Protein AF-A0A9Q0LNL6-F1 (afdb_monomer)

Solvent-accessible surface area (backbone atoms only — not comparable to full-atom values): 25563 Å² total; per-residue (Å²): 132,82,79,76,84,46,70,66,60,54,44,37,47,47,72,78,36,91,57,91,52,71,31,30,37,42,24,19,50,88,92,58,56,42,79,46,68,36,46,61,68,62,47,29,76,55,11,63,47,48,27,40,57,73,76,64,51,96,47,71,57,68,70,40,96,68,19,62,44,80,40,54,91,42,56,44,71,50,52,51,37,50,50,38,28,68,52,58,77,42,69,89,78,48,91,92,46,38,66,61,43,29,53,50,21,54,76,40,44,22,58,73,58,24,53,52,37,50,52,52,54,61,72,65,59,42,70,85,49,43,65,61,54,37,52,49,25,60,78,68,68,36,64,71,60,36,52,56,46,50,54,48,46,61,76,43,39,78,58,28,62,74,74,45,64,62,65,80,73,48,56,71,70,56,52,51,55,49,44,74,72,42,59,71,73,56,34,52,54,52,48,49,55,48,42,49,58,64,57,49,57,70,75,70,55,89,83,62,96,73,73,80,81,74,80,48,74,67,56,53,48,56,52,58,72,71,53,68,68,88,78,53,55,68,68,58,53,52,50,44,44,74,62,62,62,80,44,74,68,56,51,50,53,53,51,56,50,55,59,60,74,70,53,60,76,58,91,57,30,52,29,30,42,57,42,57,100,71,29,54,49,101,83,50,32,41,51,27,76,26,92,64,56,52,38,31,32,51,27,93,92,33,41,74,58,44,82,41,84,45,67,45,99,74,73,42,73,49,42,22,39,36,30,46,70,60,17,13,27,26,46,43,90,84,53,62,46,52,72,33,18,26,41,38,41,32,35,27,48,78,59,87,43,45,19,36,38,41,25,8,49,79,47,67,27,38,44,35,41,41,76,54,20,39,34,33,32,20,78,31,60,33,34,72,46,78,57,82,78,63,60,67,43,40,30,37,40,36,32,44,95,77,46,25,37,29,23,54,32,80,42,79,69,20,66,49,68,23,65,52,61,45,37,34,46,10,34,30,36,31,18,56,62,45,82,38,30,18,22,30,34,38,38,36,39,39,33,29,72,40,64,64,51,75,65,44,44,52,50,48,48,48,51,51,20,66,74,62,56,35,80,105

Organism: Anaeramoeba ignava (NCBI:txid1746090)

Structure (mmCIF, N/CA/C/O backbone):
data_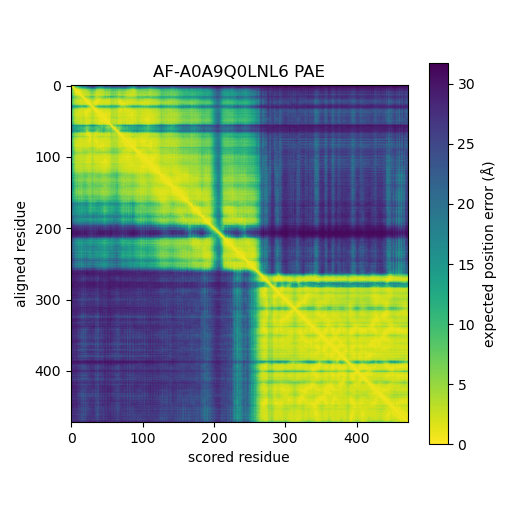AF-A0A9Q0LNL6-F1
#
_entry.id   AF-A0A9Q0LNL6-F1
#
loop_
_atom_site.group_PDB
_atom_site.id
_atom_site.type_symbol
_atom_site.label_atom_id
_atom_site.label_alt_id
_atom_site.label_comp_id
_atom_site.label_asym_id
_atom_site.label_entity_id
_atom_site.label_seq_id
_atom_site.pdbx_PDB_ins_code
_atom_site.Cartn_x
_atom_site.Cartn_y
_atom_site.Cartn_z
_atom_site.occupancy
_atom_site.B_iso_or_equiv
_atom_site.auth_seq_id
_atom_site.auth_comp_id
_atom_site.auth_asym_id
_atom_site.auth_atom_id
_atom_site.pdbx_PDB_model_num
ATOM 1 N N . MET A 1 1 ? 34.019 -26.925 -66.952 1.00 41.53 1 MET A N 1
ATOM 2 C CA . MET A 1 1 ? 33.023 -26.439 -65.977 1.00 41.53 1 MET A CA 1
ATOM 3 C C . MET A 1 1 ? 33.026 -24.933 -66.091 1.00 41.53 1 MET A C 1
ATOM 5 O O . MET A 1 1 ? 33.991 -24.321 -65.662 1.00 41.53 1 MET A O 1
ATOM 9 N N . GLU A 1 2 ? 32.036 -24.361 -66.771 1.00 48.41 2 GLU A N 1
ATOM 10 C CA . GLU A 1 2 ? 31.826 -22.912 -66.746 1.00 48.41 2 GLU A CA 1
ATOM 11 C C . GLU A 1 2 ? 31.433 -22.533 -65.315 1.00 48.41 2 GLU A C 1
ATOM 13 O O . GLU A 1 2 ? 30.453 -23.061 -64.784 1.00 48.41 2 GLU A O 1
ATOM 18 N N . GLU A 1 3 ? 32.226 -21.678 -64.661 1.00 58.59 3 GLU A N 1
ATOM 19 C CA . GLU A 1 3 ? 31.777 -20.994 -63.448 1.00 58.59 3 GLU A CA 1
ATOM 20 C C . GLU A 1 3 ? 30.485 -20.260 -63.820 1.00 58.59 3 GLU A C 1
ATOM 22 O O . GLU A 1 3 ? 30.503 -19.333 -64.630 1.00 58.59 3 GLU A O 1
ATOM 27 N N . LYS A 1 4 ? 29.345 -20.702 -63.275 1.00 62.97 4 LYS A N 1
ATOM 28 C CA . LYS A 1 4 ? 28.087 -19.966 -63.408 1.00 62.97 4 LYS A CA 1
ATOM 29 C C . LYS A 1 4 ? 28.340 -18.534 -62.941 1.00 62.97 4 LYS A C 1
ATOM 31 O O . LYS A 1 4 ? 28.685 -18.325 -61.778 1.00 62.97 4 LYS A O 1
ATOM 36 N N . PHE A 1 5 ? 28.172 -17.572 -63.845 1.00 70.38 5 PHE A N 1
ATOM 37 C CA . PHE A 1 5 ? 28.235 -16.152 -63.525 1.00 70.38 5 PHE A CA 1
ATOM 38 C C . PHE A 1 5 ? 27.251 -15.864 -62.387 1.00 70.38 5 PHE A C 1
ATOM 40 O O . PHE A 1 5 ? 26.041 -16.024 -62.547 1.00 70.38 5 PHE A O 1
ATOM 47 N N . SER A 1 6 ? 27.782 -15.499 -61.222 1.00 83.25 6 SER A N 1
ATOM 48 C CA . SER A 1 6 ? 26.983 -15.068 -60.082 1.00 83.25 6 SER A CA 1
ATOM 49 C C . SER A 1 6 ? 26.951 -13.549 -60.086 1.00 83.25 6 SER A C 1
ATOM 51 O O . SER A 1 6 ? 28.003 -12.911 -60.007 1.00 83.25 6 SER A O 1
ATOM 53 N N . PHE A 1 7 ? 25.750 -12.982 -60.192 1.00 82.12 7 PHE A N 1
ATOM 54 C CA . PHE A 1 7 ? 25.546 -11.538 -60.123 1.00 82.12 7 PHE A CA 1
ATOM 55 C C . PHE A 1 7 ? 26.123 -10.965 -58.820 1.00 82.12 7 PHE A C 1
ATOM 57 O O . PHE A 1 7 ? 26.840 -9.971 -58.864 1.00 82.12 7 PHE A O 1
ATOM 64 N N . ASP A 1 8 ? 25.940 -11.661 -57.696 1.00 82.19 8 ASP A N 1
ATOM 65 C CA . ASP A 1 8 ? 26.488 -11.256 -56.397 1.00 82.19 8 ASP A CA 1
ATOM 66 C C . ASP A 1 8 ? 28.021 -11.212 -56.417 1.00 82.19 8 ASP A C 1
ATOM 68 O O . ASP A 1 8 ? 28.617 -10.234 -55.979 1.00 82.19 8 ASP A O 1
ATOM 72 N N . LYS A 1 9 ? 28.675 -12.221 -57.016 1.00 83.62 9 LYS A N 1
ATOM 73 C CA . LYS A 1 9 ? 30.143 -12.248 -57.167 1.00 83.62 9 LYS A CA 1
ATOM 74 C C . LYS A 1 9 ? 30.629 -11.099 -58.058 1.00 83.62 9 LYS A C 1
ATOM 76 O O . LYS A 1 9 ? 31.670 -10.513 -57.782 1.00 83.62 9 LYS A O 1
ATOM 81 N N . ALA A 1 10 ? 29.878 -10.752 -59.106 1.00 85.06 10 ALA A N 1
ATOM 82 C CA . ALA A 1 10 ? 30.207 -9.624 -59.973 1.00 85.06 10 ALA A CA 1
ATOM 83 C C . ALA A 1 10 ? 30.095 -8.275 -59.239 1.00 85.06 10 ALA A C 1
ATOM 85 O O . ALA A 1 10 ? 30.991 -7.445 -59.380 1.00 85.06 10 ALA A O 1
ATOM 86 N N . ILE A 1 11 ? 29.057 -8.073 -58.419 1.00 86.44 11 ILE A N 1
ATOM 87 C CA . ILE A 1 11 ? 28.911 -6.867 -57.587 1.00 86.44 11 ILE A CA 1
ATOM 88 C C . ILE A 1 11 ? 29.984 -6.814 -56.490 1.00 86.44 11 ILE A C 1
ATOM 90 O O . ILE A 1 11 ? 30.575 -5.759 -56.277 1.00 86.44 11 ILE A O 1
ATOM 94 N N . SER A 1 12 ? 30.313 -7.936 -55.843 1.00 85.88 12 SER A N 1
ATOM 95 C CA . SER A 1 12 ? 31.416 -7.989 -54.873 1.00 85.88 12 SER A CA 1
ATOM 96 C C . SER A 1 12 ? 32.766 -7.640 -55.503 1.00 85.88 12 SER A C 1
ATOM 98 O O . SER A 1 12 ? 33.545 -6.907 -54.902 1.00 85.88 12 SER A O 1
ATOM 100 N N . ASN A 1 13 ? 33.029 -8.078 -56.738 1.00 87.19 13 ASN A N 1
ATOM 101 C CA . ASN A 1 13 ? 34.252 -7.703 -57.450 1.00 87.19 13 ASN A CA 1
ATOM 102 C C . ASN A 1 13 ? 34.336 -6.189 -57.707 1.00 87.19 13 ASN A C 1
ATOM 104 O O . ASN A 1 13 ? 35.437 -5.647 -57.699 1.00 87.19 13 ASN A O 1
ATOM 108 N N . LEU A 1 14 ? 33.204 -5.493 -57.896 1.00 89.06 14 LEU A N 1
ATOM 109 C CA . LEU A 1 14 ? 33.185 -4.030 -58.048 1.00 89.06 14 LEU A CA 1
ATOM 110 C C . LEU A 1 14 ? 33.616 -3.293 -56.776 1.00 89.06 14 LEU A C 1
ATOM 112 O O . LEU A 1 14 ? 34.108 -2.177 -56.878 1.00 89.06 14 LEU A O 1
ATOM 116 N N . PHE A 1 15 ? 33.447 -3.893 -55.596 1.00 86.88 15 PHE A N 1
ATOM 117 C CA . PHE A 1 15 ? 33.948 -3.320 -54.345 1.00 86.88 15 PHE A CA 1
ATOM 118 C C . PHE A 1 15 ? 35.478 -3.397 -54.249 1.00 86.88 15 PHE A C 1
ATOM 120 O O . PHE A 1 15 ? 36.112 -2.487 -53.724 1.00 86.88 15 PHE A O 1
ATOM 127 N N . GLU A 1 16 ? 36.078 -4.473 -54.765 1.00 82.50 16 GLU A N 1
ATOM 128 C CA . GLU A 1 16 ? 37.535 -4.668 -54.755 1.00 82.50 16 GLU A CA 1
ATOM 129 C C . GLU A 1 16 ? 38.231 -4.005 -55.953 1.00 82.50 16 GLU A C 1
ATOM 131 O O . GLU A 1 16 ? 39.416 -3.672 -55.892 1.00 82.50 16 GLU A O 1
ATOM 136 N N . SER A 1 17 ? 37.506 -3.802 -57.055 1.00 77.94 17 SER A N 1
ATOM 137 C CA . SER A 1 17 ? 38.023 -3.166 -58.260 1.00 77.94 17 SER A CA 1
ATOM 138 C C . SER A 1 17 ? 37.752 -1.661 -58.250 1.00 77.94 17 SER A C 1
ATOM 140 O O . SER A 1 17 ? 36.604 -1.239 -58.188 1.00 77.94 17 SER A O 1
ATOM 142 N N . ASN A 1 18 ? 38.775 -0.833 -58.463 1.00 83.81 18 ASN A N 1
ATOM 143 C CA . ASN A 1 18 ? 38.603 0.613 -58.691 1.00 83.81 18 ASN A CA 1
ATOM 144 C C . ASN A 1 18 ? 38.099 0.927 -60.121 1.00 83.81 18 ASN A C 1
ATOM 146 O O . ASN A 1 18 ? 38.560 1.868 -60.761 1.00 83.81 18 ASN A O 1
ATOM 150 N N . SER A 1 19 ? 37.213 0.093 -60.670 1.00 86.50 19 SER A N 1
ATOM 151 C CA . SER A 1 19 ? 36.690 0.197 -62.040 1.00 86.50 19 SER A CA 1
ATOM 152 C C . SER A 1 19 ? 35.246 0.690 -62.029 1.00 86.50 19 SER A C 1
ATOM 154 O O . SER A 1 19 ? 34.524 0.401 -61.090 1.00 86.50 19 SER A O 1
ATOM 156 N N . PHE A 1 20 ? 34.820 1.401 -63.081 1.00 88.38 20 PHE A N 1
ATOM 157 C CA . PHE A 1 20 ? 33.439 1.887 -63.285 1.00 88.38 20 PHE A CA 1
ATOM 158 C C . PHE A 1 20 ? 32.863 2.815 -62.199 1.00 88.38 20 PHE A C 1
ATOM 160 O O . PHE A 1 20 ? 31.664 3.098 -62.220 1.00 88.38 20 PHE A O 1
ATOM 167 N N . TYR A 1 21 ? 33.699 3.330 -61.297 1.00 90.94 21 TYR A N 1
ATOM 168 C CA . TYR A 1 21 ? 33.281 4.293 -60.284 1.00 90.94 21 TYR A CA 1
ATOM 169 C C . TYR A 1 21 ? 32.829 5.617 -60.918 1.00 90.94 21 TYR A C 1
ATOM 171 O O . TYR A 1 21 ? 33.374 6.074 -61.924 1.00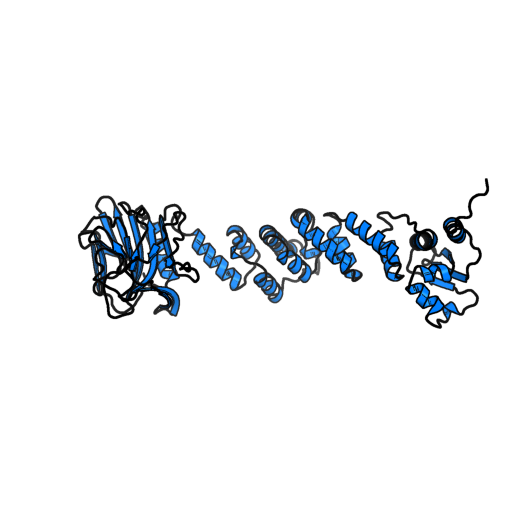 90.94 21 TYR A O 1
ATOM 179 N N . ASP A 1 22 ? 31.843 6.255 -60.300 1.00 91.12 22 ASP A N 1
ATOM 180 C CA . ASP A 1 22 ? 31.264 7.538 -60.722 1.00 91.12 22 ASP A CA 1
ATOM 181 C C . ASP A 1 22 ? 31.095 8.521 -59.544 1.00 91.12 22 ASP A C 1
ATOM 183 O O . ASP A 1 22 ? 30.520 9.606 -59.698 1.00 91.12 22 ASP A O 1
ATOM 187 N N . VAL A 1 23 ? 31.626 8.153 -58.371 1.00 92.06 23 VAL A N 1
ATOM 188 C CA . VAL A 1 23 ? 31.784 8.993 -57.179 1.00 92.06 23 VAL A CA 1
ATOM 189 C C . VAL A 1 23 ? 33.058 8.611 -56.419 1.00 92.06 23 VAL A C 1
ATOM 191 O O . VAL A 1 23 ? 33.419 7.435 -56.335 1.00 92.06 23 VAL A O 1
ATOM 194 N N . THR A 1 24 ? 33.731 9.611 -55.847 1.00 93.56 24 THR A N 1
ATOM 195 C CA . THR A 1 24 ? 34.929 9.424 -55.017 1.00 93.56 24 THR A CA 1
ATOM 196 C C . THR A 1 24 ? 34.695 10.006 -53.625 1.00 93.56 24 THR A C 1
ATOM 198 O O . THR A 1 24 ? 34.337 11.176 -53.501 1.00 93.56 24 THR A O 1
ATOM 201 N N . PHE A 1 25 ? 34.929 9.224 -52.573 1.00 94.31 25 PHE A N 1
ATOM 202 C CA . PHE A 1 25 ? 34.864 9.689 -51.187 1.00 94.31 25 PHE A CA 1
ATOM 203 C C . PHE A 1 25 ? 36.260 9.866 -50.599 1.00 94.31 25 PHE A C 1
ATOM 205 O O . PHE A 1 25 ? 37.107 8.990 -50.746 1.00 94.31 25 PHE A O 1
ATOM 212 N N . ILE A 1 26 ? 36.485 10.977 -49.905 1.00 94.56 26 ILE A N 1
ATOM 213 C CA . ILE A 1 26 ? 37.699 11.231 -49.123 1.00 94.56 26 ILE A CA 1
ATOM 214 C C . ILE A 1 26 ? 37.296 11.160 -47.653 1.00 94.56 26 ILE A C 1
ATOM 216 O O . ILE A 1 26 ? 36.625 12.061 -47.149 1.00 94.56 26 ILE A O 1
ATOM 220 N N . VAL A 1 27 ? 37.657 10.067 -46.989 1.00 96.19 27 VAL A N 1
ATOM 221 C CA . VAL A 1 27 ? 37.168 9.707 -45.654 1.00 96.19 27 VAL A CA 1
ATOM 222 C C . VAL A 1 27 ? 38.280 9.863 -44.626 1.00 96.19 27 VAL A C 1
ATOM 224 O O . VAL A 1 27 ? 39.418 9.493 -44.899 1.00 96.19 27 VAL A O 1
ATOM 227 N N . GLY A 1 28 ? 37.946 10.373 -43.444 1.00 92.81 28 GLY A N 1
ATOM 228 C CA . GLY A 1 28 ? 38.884 10.587 -42.344 1.00 92.81 28 GLY A CA 1
ATOM 229 C C . GLY A 1 28 ? 39.377 12.030 -42.241 1.00 92.81 28 GLY A C 1
ATOM 230 O O . GLY A 1 28 ? 39.126 12.881 -43.100 1.00 92.81 28 GLY A O 1
ATOM 231 N N . SER A 1 29 ? 40.092 12.325 -41.157 1.00 89.75 29 SER A N 1
ATOM 232 C CA . SER A 1 29 ? 40.612 13.663 -40.869 1.00 89.75 29 SER A CA 1
ATOM 233 C C . SER A 1 29 ? 42.141 13.678 -40.838 1.00 89.75 29 SER A C 1
ATOM 235 O O . SER A 1 29 ? 42.792 12.683 -40.528 1.00 89.75 29 SER A O 1
ATOM 237 N N . ASN A 1 30 ? 42.727 14.836 -41.154 1.00 84.06 30 ASN A N 1
ATOM 238 C CA . ASN A 1 30 ? 44.171 15.083 -41.087 1.00 84.06 30 ASN A CA 1
ATOM 239 C C . ASN A 1 30 ? 45.022 14.050 -41.858 1.00 84.06 30 ASN A C 1
ATOM 241 O O . ASN A 1 30 ? 44.953 14.016 -43.085 1.00 84.06 30 ASN A O 1
ATOM 245 N N . GLN A 1 31 ? 45.858 13.274 -41.154 1.00 77.56 31 GLN A N 1
ATOM 246 C CA . GLN A 1 31 ? 46.824 12.328 -41.731 1.00 77.56 31 GLN A CA 1
ATOM 247 C C . GLN A 1 31 ? 46.216 10.953 -42.061 1.00 77.56 31 GLN A C 1
ATOM 249 O O . GLN A 1 31 ? 46.816 10.223 -42.842 1.00 77.56 31 GLN A O 1
ATOM 254 N N . ASP A 1 32 ? 45.015 10.642 -41.562 1.00 85.69 32 ASP A N 1
ATOM 255 C CA . ASP A 1 32 ? 44.338 9.348 -41.755 1.00 85.69 32 ASP A CA 1
ATOM 256 C C . ASP A 1 32 ? 43.296 9.404 -42.889 1.00 85.69 32 ASP A C 1
ATOM 258 O O . ASP A 1 32 ? 42.271 8.724 -42.850 1.00 85.69 32 ASP A O 1
ATOM 262 N N . LYS A 1 33 ? 43.507 10.275 -43.887 1.00 92.94 33 LYS A N 1
ATOM 263 C CA . LYS A 1 33 ? 42.599 10.399 -45.035 1.00 92.94 33 LYS A CA 1
ATOM 264 C C . LYS A 1 33 ? 42.810 9.254 -46.020 1.00 92.94 33 LYS A C 1
ATOM 266 O O . LYS A 1 33 ? 43.890 9.112 -46.589 1.00 92.94 33 LYS A O 1
ATOM 271 N N . GLU A 1 34 ? 41.744 8.525 -46.315 1.00 95.25 34 GLU A N 1
ATOM 272 C CA . GLU A 1 34 ? 41.721 7.485 -47.342 1.00 95.25 34 GLU A CA 1
ATOM 273 C C . GLU A 1 34 ? 40.712 7.819 -48.444 1.00 95.25 34 GLU A C 1
ATOM 275 O O . GLU A 1 34 ? 39.700 8.485 -48.218 1.00 95.25 34 GLU A O 1
ATOM 280 N N . THR A 1 35 ? 41.009 7.376 -49.667 1.00 93.44 35 THR A N 1
ATOM 281 C CA . THR A 1 35 ? 40.158 7.614 -50.839 1.00 93.44 35 THR A CA 1
ATOM 282 C C . THR A 1 35 ? 39.433 6.336 -51.234 1.00 93.44 35 THR A C 1
ATOM 284 O O . THR A 1 35 ? 40.070 5.315 -51.480 1.00 93.44 35 THR A O 1
ATOM 287 N N . PHE A 1 36 ? 38.110 6.418 -51.352 1.00 93.94 36 PHE A N 1
ATOM 288 C CA . PHE A 1 36 ? 37.239 5.314 -51.737 1.00 93.94 36 PHE A CA 1
ATOM 289 C C . PHE A 1 36 ? 36.551 5.619 -53.067 1.00 93.94 36 PHE A C 1
ATOM 291 O O . PHE A 1 36 ? 35.887 6.646 -53.215 1.00 93.94 36 PHE A O 1
ATOM 298 N N . TYR A 1 37 ? 36.681 4.706 -54.025 1.00 93.44 37 TYR A N 1
ATOM 299 C CA . TYR A 1 37 ? 36.021 4.780 -55.327 1.00 93.44 37 TYR A CA 1
ATOM 300 C C . TYR A 1 37 ? 34.727 3.969 -55.270 1.00 93.44 37 TYR A C 1
ATOM 302 O O . TYR A 1 37 ? 34.742 2.804 -54.880 1.00 93.44 37 TYR A O 1
ATOM 310 N N . CYS A 1 38 ? 33.589 4.586 -55.582 1.00 94.31 38 CYS A N 1
ATOM 311 C CA . CYS A 1 38 ? 32.273 3.981 -55.374 1.00 94.31 38 CYS A CA 1
ATOM 312 C C . CYS A 1 38 ? 31.315 4.240 -56.546 1.00 94.31 38 CYS A C 1
ATOM 314 O O . CYS A 1 38 ? 31.600 5.022 -57.452 1.00 94.31 38 CYS A O 1
ATOM 316 N N . HIS A 1 39 ? 30.160 3.570 -56.503 1.00 93.88 39 HIS A N 1
ATOM 317 C CA . HIS A 1 39 ? 29.152 3.580 -57.559 1.00 93.88 39 HIS A CA 1
ATOM 318 C C . HIS A 1 39 ? 27.835 4.181 -57.045 1.00 93.88 39 HIS A C 1
ATOM 320 O O . HIS A 1 39 ? 27.170 3.589 -56.187 1.00 93.88 39 HIS A O 1
ATOM 326 N N . LYS A 1 40 ? 27.417 5.327 -57.592 1.00 92.81 40 LYS A N 1
ATOM 327 C CA . LYS A 1 40 ? 26.206 6.071 -57.206 1.00 92.81 40 LYS A CA 1
ATOM 328 C C . LYS A 1 40 ? 24.963 5.193 -57.236 1.00 92.81 40 LYS A C 1
ATOM 330 O O . LYS A 1 40 ? 24.157 5.255 -56.308 1.00 92.81 40 LYS A O 1
ATOM 335 N N . LEU A 1 41 ? 24.814 4.359 -58.270 1.00 93.00 41 LEU A N 1
ATOM 336 C CA . LEU A 1 41 ? 23.665 3.461 -58.420 1.00 93.00 41 LEU A CA 1
ATOM 337 C C . LEU A 1 41 ? 23.572 2.454 -57.264 1.00 93.00 41 LEU A C 1
ATOM 339 O O . LEU A 1 41 ? 22.511 2.323 -56.662 1.00 93.00 41 LEU A O 1
ATOM 343 N N . ILE A 1 42 ? 24.675 1.779 -56.926 1.00 93.88 42 ILE A N 1
ATOM 344 C CA . ILE A 1 42 ? 24.698 0.754 -55.869 1.00 93.88 42 ILE A CA 1
ATOM 345 C C . ILE A 1 42 ? 24.393 1.393 -54.510 1.00 93.88 42 ILE A C 1
ATOM 347 O O . ILE A 1 42 ? 23.530 0.906 -53.781 1.00 93.88 42 ILE A O 1
ATOM 351 N N . LEU A 1 43 ? 25.040 2.524 -54.204 1.00 95.00 43 LEU A N 1
ATOM 352 C CA . LEU A 1 43 ? 24.787 3.279 -52.974 1.00 95.00 43 LEU A CA 1
ATOM 353 C C . LEU A 1 43 ? 23.317 3.704 -52.870 1.00 95.00 43 LEU A C 1
ATOM 355 O O . LEU A 1 43 ? 22.689 3.507 -51.835 1.00 95.00 43 LEU A O 1
ATOM 359 N N . SER A 1 44 ? 22.744 4.218 -53.958 1.00 94.75 44 SER A N 1
ATOM 360 C CA . SER A 1 44 ? 21.362 4.713 -53.995 1.00 94.75 44 SER A CA 1
ATOM 361 C C . SER A 1 44 ? 20.303 3.615 -53.899 1.00 94.75 44 SER A C 1
ATOM 363 O O . SER A 1 44 ? 19.188 3.875 -53.459 1.00 94.75 44 SER A O 1
ATOM 365 N N . LEU A 1 45 ? 20.618 2.385 -54.311 1.00 93.12 45 LEU A N 1
ATOM 366 C CA . LEU A 1 45 ? 19.718 1.239 -54.138 1.00 93.12 45 LEU A CA 1
ATOM 367 C C . LEU A 1 45 ? 19.682 0.738 -52.688 1.00 93.12 45 LEU A C 1
ATOM 369 O O . LEU A 1 45 ? 18.741 0.049 -52.300 1.00 93.12 45 LEU A O 1
ATOM 373 N N . ARG A 1 46 ? 20.716 1.047 -51.899 1.00 94.19 46 ARG A N 1
ATOM 374 C CA . ARG A 1 46 ? 20.930 0.495 -50.551 1.00 94.19 46 ARG A CA 1
ATOM 375 C C . ARG A 1 46 ? 20.837 1.545 -49.440 1.00 94.19 46 ARG A C 1
ATOM 377 O O . ARG A 1 46 ? 20.835 1.176 -48.271 1.00 94.19 46 ARG A O 1
ATOM 384 N N . SER A 1 47 ? 20.730 2.823 -49.799 1.00 96.56 47 SER A N 1
ATOM 385 C CA . SER A 1 47 ? 20.615 3.964 -48.892 1.00 96.56 47 SER A CA 1
ATOM 386 C C . SER A 1 47 ? 19.747 5.051 -49.512 1.00 96.56 47 SER A C 1
ATOM 388 O O . SER A 1 47 ? 20.051 5.599 -50.577 1.00 96.56 47 SER A O 1
ATOM 390 N N . GLU A 1 48 ? 18.695 5.425 -48.790 1.00 94.38 48 GLU A N 1
ATOM 391 C CA . GLU A 1 48 ? 17.841 6.549 -49.167 1.00 94.38 48 GLU A CA 1
ATOM 392 C C . GLU A 1 48 ? 18.600 7.885 -49.118 1.00 94.38 48 GLU A C 1
ATOM 394 O O . GLU A 1 48 ? 18.348 8.779 -49.929 1.00 94.38 48 GLU A O 1
ATOM 399 N N . TYR A 1 49 ? 19.568 8.019 -48.204 1.00 94.69 49 TYR A N 1
ATOM 400 C CA . TYR A 1 49 ? 20.406 9.211 -48.107 1.00 94.69 49 TYR A CA 1
ATOM 401 C C . TYR A 1 49 ? 21.184 9.442 -49.406 1.00 94.69 49 TYR A C 1
ATOM 403 O O . TYR A 1 49 ? 21.082 10.513 -50.008 1.00 94.69 49 TYR A O 1
ATOM 411 N N . TRP A 1 50 ? 21.927 8.434 -49.877 1.00 93.31 50 TRP A N 1
ATOM 412 C CA . TRP A 1 50 ? 22.707 8.569 -51.110 1.00 93.31 50 TRP A CA 1
ATOM 413 C C . TRP A 1 50 ? 21.815 8.672 -52.345 1.00 93.31 50 TRP A C 1
ATOM 415 O O . TRP A 1 50 ? 22.138 9.438 -53.250 1.00 93.31 50 TRP A O 1
ATOM 425 N N . GLN A 1 51 ? 20.657 8.005 -52.358 1.00 93.44 51 GLN A N 1
ATOM 426 C CA . GLN A 1 51 ? 19.664 8.184 -53.418 1.00 93.44 51 GLN A CA 1
ATOM 427 C C . GLN A 1 51 ? 19.228 9.647 -53.547 1.00 93.44 51 GLN A C 1
ATOM 429 O O . GLN A 1 51 ? 19.245 10.205 -54.646 1.00 93.44 51 GLN A O 1
ATOM 434 N N . LYS A 1 52 ? 18.879 10.291 -52.428 1.00 91.50 52 LYS A N 1
ATOM 435 C CA . LYS A 1 52 ? 18.499 11.710 -52.406 1.00 91.50 52 LYS A CA 1
ATOM 436 C C . LYS A 1 52 ? 19.665 12.621 -52.781 1.00 91.50 52 LYS A C 1
ATOM 438 O O . LYS A 1 52 ? 19.460 13.574 -53.530 1.00 91.50 52 LYS A O 1
ATOM 443 N N . LEU A 1 53 ? 20.869 12.324 -52.292 1.00 90.31 53 LEU A N 1
ATOM 444 C CA . LEU A 1 53 ? 22.069 13.103 -52.590 1.00 90.31 53 LEU A CA 1
ATOM 445 C C . LEU A 1 53 ? 22.392 13.096 -54.090 1.00 90.31 53 LEU A C 1
ATOM 447 O O . LEU A 1 53 ? 22.643 14.154 -54.659 1.00 90.31 53 LEU A O 1
ATOM 451 N N . PHE A 1 54 ? 22.369 11.924 -54.730 1.00 90.00 54 PHE A N 1
ATOM 452 C CA . PHE A 1 54 ? 22.801 11.775 -56.121 1.00 9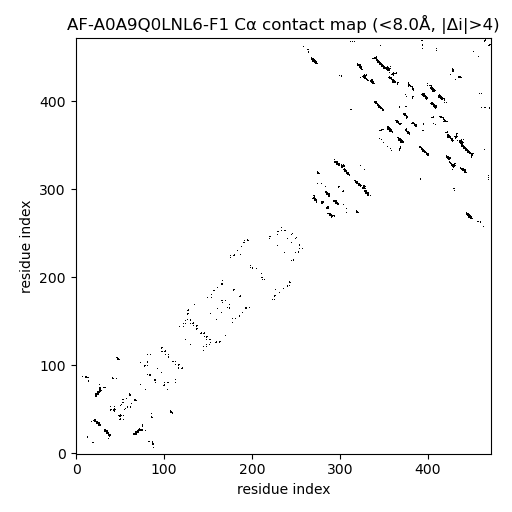0.00 54 PHE A CA 1
ATOM 453 C C . PHE A 1 54 ? 21.701 12.025 -57.152 1.00 90.00 54 PHE A C 1
ATOM 455 O O . PHE A 1 54 ? 21.997 12.532 -58.232 1.00 90.00 54 PHE A O 1
ATOM 462 N N . PHE A 1 55 ? 20.453 11.669 -56.842 1.00 87.06 55 PHE A N 1
ATOM 463 C CA . PHE A 1 55 ? 19.348 11.682 -57.807 1.00 87.06 55 PHE A CA 1
ATOM 464 C C . PHE A 1 55 ? 18.151 12.542 -57.377 1.00 87.06 55 PHE A C 1
ATOM 466 O O . PHE A 1 55 ? 17.222 12.717 -58.162 1.00 87.06 55 PHE A O 1
ATOM 473 N N . GLY A 1 56 ? 18.145 13.075 -56.151 1.00 79.88 56 GLY A N 1
ATOM 474 C CA . GLY A 1 56 ? 17.026 13.857 -55.618 1.00 79.88 56 GLY A CA 1
ATOM 475 C C . GLY A 1 56 ? 17.164 15.374 -55.768 1.00 79.88 56 GLY A C 1
ATOM 476 O O . GLY A 1 56 ? 16.163 16.054 -55.980 1.00 79.88 56 GLY A O 1
ATOM 477 N N . ALA A 1 57 ? 18.374 15.927 -55.649 1.00 68.50 57 ALA A N 1
ATOM 478 C CA . ALA A 1 57 ? 18.594 17.376 -55.619 1.00 68.50 57 ALA A CA 1
ATOM 479 C C . ALA A 1 57 ? 19.856 17.812 -56.387 1.00 68.50 57 ALA A C 1
ATOM 481 O O . ALA A 1 57 ? 20.823 17.066 -56.509 1.00 68.50 57 ALA A O 1
ATOM 482 N N . ASN A 1 58 ? 19.853 19.055 -56.887 1.00 70.31 58 ASN A N 1
ATOM 483 C CA . ASN A 1 58 ? 20.959 19.650 -57.650 1.00 70.31 58 ASN A CA 1
ATOM 484 C C . ASN A 1 58 ? 22.070 20.187 -56.725 1.00 70.31 58 ASN A C 1
ATOM 486 O O . ASN A 1 58 ? 22.272 21.399 -56.624 1.00 70.31 58 ASN A O 1
ATOM 490 N N . TRP A 1 59 ? 22.779 19.289 -56.041 1.00 76.12 59 TRP A N 1
ATOM 491 C CA . TRP A 1 59 ? 23.948 19.633 -55.221 1.00 76.12 59 TRP A CA 1
ATOM 492 C C . TRP A 1 59 ? 25.170 19.930 -56.099 1.00 76.12 59 TRP A C 1
ATOM 494 O O . TRP A 1 59 ? 25.429 19.222 -57.074 1.00 76.12 59 TRP A O 1
ATOM 504 N N . LYS A 1 60 ? 25.933 20.977 -55.764 1.00 68.75 60 LYS A N 1
ATOM 505 C CA . LYS A 1 60 ? 27.068 21.445 -56.584 1.00 68.75 60 LYS A CA 1
ATOM 506 C C . LYS A 1 60 ? 28.210 20.429 -56.622 1.00 68.75 60 LYS A C 1
ATOM 508 O O . LYS A 1 60 ? 28.828 20.244 -57.662 1.00 68.75 60 LYS A O 1
ATOM 513 N N . GLU A 1 61 ? 28.443 19.746 -55.510 1.00 69.00 61 GLU A N 1
ATOM 514 C CA . GLU A 1 61 ? 29.481 18.732 -55.308 1.00 69.00 61 GLU A CA 1
ATOM 515 C C . GLU A 1 61 ? 29.243 17.486 -56.177 1.00 69.00 61 GLU A C 1
ATOM 517 O O . GLU A 1 61 ? 30.183 16.817 -56.599 1.00 69.00 61 GLU A O 1
ATOM 522 N N . VAL A 1 62 ? 27.975 17.203 -56.497 1.00 73.50 62 VAL A N 1
ATOM 523 C CA . VAL A 1 62 ? 27.563 16.071 -57.341 1.00 73.50 62 VAL A CA 1
ATOM 524 C C . VAL A 1 62 ? 27.687 16.397 -58.837 1.00 73.50 62 VAL A C 1
ATOM 526 O O . VAL A 1 62 ? 27.791 15.484 -59.658 1.00 73.50 62 VAL A O 1
ATOM 529 N N . GLN A 1 63 ? 27.699 17.689 -59.190 1.00 68.31 63 GLN A N 1
ATOM 530 C CA . GLN A 1 63 ? 27.827 18.192 -60.565 1.00 68.31 63 GLN A CA 1
ATOM 531 C C . GLN A 1 63 ? 29.283 18.381 -61.019 1.00 68.31 63 GLN A C 1
ATOM 533 O O . GLN A 1 63 ? 29.520 18.630 -62.204 1.00 68.31 63 GLN A O 1
ATOM 538 N N . ASP A 1 64 ? 30.252 18.269 -60.107 1.00 73.31 64 ASP A N 1
ATOM 539 C CA . ASP A 1 64 ? 31.671 18.263 -60.461 1.00 73.31 64 ASP A CA 1
ATOM 540 C C . ASP A 1 64 ? 32.021 17.005 -61.277 1.00 73.31 64 ASP A C 1
ATOM 542 O O . ASP A 1 64 ? 31.490 15.920 -61.031 1.00 73.31 64 ASP A O 1
ATOM 546 N N . LYS A 1 65 ? 32.938 17.138 -62.245 1.00 67.38 65 LYS A N 1
ATOM 547 C CA . LYS A 1 65 ? 33.324 16.056 -63.168 1.00 67.38 65 LYS A CA 1
ATOM 548 C C . LYS A 1 65 ? 33.870 14.825 -62.442 1.00 67.38 65 LYS A C 1
ATOM 550 O O . LYS A 1 65 ? 33.664 13.718 -62.928 1.00 67.38 65 LYS A O 1
ATOM 555 N N . ASP A 1 66 ? 34.515 15.023 -61.293 1.00 69.25 66 ASP A N 1
ATOM 556 C CA . ASP A 1 66 ? 35.092 13.943 -60.484 1.00 69.25 66 ASP A CA 1
ATOM 557 C C . ASP A 1 66 ? 34.195 13.512 -59.303 1.00 69.25 66 ASP A C 1
ATOM 559 O O . ASP A 1 66 ? 34.531 12.545 -58.618 1.00 69.25 66 ASP A O 1
ATOM 563 N N . CYS A 1 67 ? 33.088 14.230 -59.041 1.00 84.44 67 CYS A N 1
ATOM 564 C CA . CYS A 1 67 ? 32.140 14.011 -57.936 1.00 84.44 67 CYS A CA 1
ATOM 565 C C . CYS A 1 67 ? 32.828 13.583 -56.621 1.00 84.44 67 CYS A C 1
ATOM 567 O O . CYS A 1 67 ? 32.628 12.466 -56.128 1.00 84.44 67 CYS A O 1
ATOM 569 N N . LYS A 1 68 ? 33.677 14.463 -56.076 1.00 89.94 68 LYS A N 1
ATOM 570 C CA . LYS A 1 68 ? 34.446 14.213 -54.848 1.00 89.94 68 LYS A CA 1
ATOM 571 C C . LYS A 1 68 ? 33.670 14.673 -53.616 1.00 89.94 68 LYS A C 1
ATOM 573 O O . LYS A 1 68 ? 33.292 15.837 -53.527 1.00 89.94 68 LYS A O 1
ATOM 578 N N . ILE A 1 69 ? 33.462 13.769 -52.662 1.00 91.19 69 ILE A N 1
ATOM 579 C CA . ILE A 1 69 ? 32.728 14.029 -51.418 1.00 91.19 69 ILE A CA 1
ATOM 580 C C . ILE A 1 69 ? 33.654 13.791 -50.226 1.00 91.19 69 ILE A C 1
ATOM 582 O O . ILE A 1 69 ? 34.189 12.698 -50.056 1.00 91.19 69 ILE A O 1
ATOM 586 N N . GLU A 1 70 ? 33.827 14.802 -49.378 1.00 92.06 70 GLU A N 1
ATOM 587 C CA . GLU A 1 70 ? 34.612 14.674 -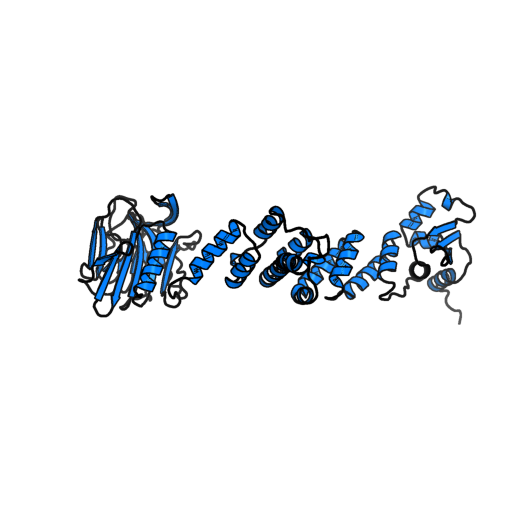48.148 1.00 92.06 70 GLU A CA 1
ATOM 588 C C . GLU A 1 70 ? 33.739 14.221 -46.971 1.00 92.06 70 GLU A C 1
ATOM 590 O O . GLU A 1 70 ? 32.658 14.762 -46.739 1.00 92.06 70 GLU A O 1
ATOM 595 N N . ILE A 1 71 ? 34.228 13.240 -46.211 1.00 93.94 71 ILE A N 1
ATOM 596 C CA . ILE A 1 71 ? 33.598 12.704 -44.999 1.00 93.94 71 ILE A CA 1
ATOM 597 C C . ILE A 1 71 ? 34.654 12.699 -43.881 1.00 93.94 71 ILE A C 1
ATOM 599 O O . ILE A 1 71 ? 35.292 11.674 -43.620 1.00 93.94 71 ILE A O 1
ATOM 603 N N . PRO A 1 72 ? 34.901 13.854 -43.239 1.00 92.38 72 PRO A N 1
ATOM 604 C CA . PRO A 1 72 ? 35.991 13.990 -42.277 1.00 92.38 72 PRO A CA 1
ATOM 605 C C . PRO A 1 72 ? 35.704 13.334 -40.919 1.00 92.38 72 PRO A C 1
ATOM 607 O O . PRO A 1 72 ? 36.630 13.099 -40.148 1.00 92.38 72 PRO A O 1
ATOM 610 N N . ASP A 1 73 ? 34.435 13.058 -40.616 1.00 91.44 73 ASP A N 1
ATOM 611 C CA . ASP A 1 73 ? 33.944 12.630 -39.305 1.00 91.44 73 ASP A CA 1
ATOM 612 C C . ASP A 1 73 ? 33.850 11.105 -39.132 1.00 91.44 73 ASP A C 1
ATOM 614 O O . ASP A 1 73 ? 33.389 10.634 -38.096 1.00 91.44 73 ASP A O 1
ATOM 618 N N . ILE A 1 74 ? 34.291 10.324 -40.123 1.00 94.38 74 ILE A N 1
ATOM 619 C CA . ILE A 1 74 ? 34.218 8.857 -40.101 1.00 94.38 74 ILE A CA 1
ATOM 620 C C . ILE A 1 74 ? 35.611 8.264 -40.276 1.00 94.38 74 ILE A C 1
ATOM 622 O O . ILE A 1 74 ? 36.381 8.694 -41.133 1.00 94.38 74 ILE A O 1
ATOM 626 N N . ARG A 1 75 ? 35.929 7.242 -39.473 1.00 93.88 75 ARG A N 1
ATOM 627 C CA . ARG A 1 75 ? 37.169 6.469 -39.619 1.00 93.88 75 ARG A CA 1
ATOM 628 C C . ARG A 1 75 ? 37.130 5.666 -40.931 1.00 93.88 75 ARG A C 1
ATOM 630 O O . ARG A 1 75 ? 36.123 4.991 -41.170 1.00 93.88 75 ARG A O 1
ATOM 637 N N . PRO A 1 76 ? 38.204 5.646 -41.741 1.00 95.50 76 PRO A N 1
ATOM 638 C CA . PRO A 1 76 ? 38.241 4.875 -42.987 1.00 95.50 76 PRO A CA 1
ATOM 639 C C . PRO A 1 76 ? 37.828 3.407 -42.840 1.00 95.50 76 PRO A C 1
ATOM 641 O O . PRO A 1 76 ? 37.057 2.900 -43.651 1.00 95.50 76 PRO A O 1
ATOM 644 N N . SER A 1 77 ? 38.249 2.747 -41.757 1.00 95.19 77 SER A N 1
ATOM 645 C CA . SER A 1 77 ? 37.898 1.351 -41.467 1.00 95.19 77 SER A CA 1
ATOM 646 C C . SER A 1 77 ? 36.392 1.123 -41.282 1.00 95.19 77 SER A C 1
ATOM 648 O O . SER A 1 77 ? 35.866 0.103 -41.719 1.00 95.19 77 SER A O 1
ATOM 650 N N . ILE A 1 78 ? 35.679 2.079 -40.681 1.00 96.38 78 ILE A N 1
ATOM 651 C CA . ILE A 1 78 ? 34.222 2.016 -40.491 1.00 96.38 78 ILE A CA 1
ATOM 652 C C . ILE A 1 78 ? 33.513 2.206 -41.829 1.00 96.38 78 ILE A C 1
ATOM 654 O O . ILE A 1 78 ? 32.623 1.430 -42.179 1.00 96.38 78 ILE A O 1
ATOM 658 N N . PHE A 1 79 ? 33.954 3.192 -42.614 1.00 96.19 79 PHE A N 1
ATOM 659 C CA . PHE A 1 79 ? 33.408 3.431 -43.946 1.00 96.19 79 PHE A CA 1
ATOM 660 C C . PHE A 1 79 ? 33.621 2.226 -44.868 1.00 96.19 79 PHE A C 1
ATOM 662 O O . PHE A 1 79 ? 32.702 1.822 -45.578 1.00 96.19 79 PHE A O 1
ATOM 669 N N . GLN A 1 80 ? 34.798 1.597 -44.811 1.00 95.12 80 GLN A N 1
ATOM 670 C CA . GLN A 1 80 ? 35.100 0.386 -45.569 1.00 95.12 80 GLN A CA 1
ATOM 671 C C . GLN A 1 80 ? 34.127 -0.755 -45.242 1.00 95.12 80 GLN A C 1
ATOM 673 O O . GLN A 1 80 ? 33.633 -1.412 -46.157 1.00 95.12 80 GLN A O 1
ATOM 678 N N . GLU A 1 81 ? 33.825 -0.985 -43.963 1.00 96.12 81 GLU A N 1
ATOM 679 C CA . GLU A 1 81 ? 32.892 -2.039 -43.551 1.00 96.12 81 GLU A CA 1
ATOM 680 C C . GLU A 1 81 ? 31.437 -1.720 -43.928 1.00 96.12 81 GLU A C 1
ATOM 682 O O . GLU A 1 81 ? 30.702 -2.616 -44.347 1.00 96.12 81 GLU A O 1
ATOM 687 N N . MET A 1 82 ? 31.029 -0.447 -43.916 1.00 96.12 82 MET A N 1
ATOM 688 C CA . MET A 1 82 ? 29.731 -0.055 -44.479 1.00 96.12 82 MET A CA 1
ATOM 689 C C . MET A 1 82 ? 29.652 -0.307 -45.986 1.00 96.12 82 MET A C 1
ATOM 691 O O . MET A 1 82 ? 28.646 -0.818 -46.477 1.00 96.12 82 MET A O 1
ATOM 695 N N . MET A 1 83 ? 30.704 0.043 -46.733 1.00 95.25 83 MET A N 1
ATOM 696 C CA . MET A 1 83 ? 30.761 -0.224 -48.170 1.00 95.25 83 MET A CA 1
ATOM 697 C C . MET A 1 83 ? 30.729 -1.730 -48.436 1.00 95.25 83 MET A C 1
ATOM 699 O O . MET A 1 83 ? 29.952 -2.185 -49.273 1.00 95.25 83 MET A O 1
ATOM 703 N N . ARG A 1 84 ? 31.465 -2.532 -47.659 1.00 94.38 84 ARG A N 1
ATOM 704 C CA . ARG A 1 84 ? 31.392 -3.997 -47.733 1.00 94.38 84 ARG A CA 1
ATOM 705 C C . ARG A 1 84 ? 29.956 -4.498 -47.554 1.00 94.38 84 ARG A C 1
ATOM 707 O O . ARG A 1 84 ? 29.513 -5.354 -48.320 1.00 94.38 84 ARG A O 1
ATOM 714 N N . TYR A 1 85 ? 29.200 -3.933 -46.614 1.00 95.62 85 TYR A N 1
ATOM 715 C CA . TYR A 1 85 ? 27.800 -4.306 -46.419 1.00 95.62 85 TYR A CA 1
ATOM 716 C C . TYR A 1 85 ? 26.918 -3.918 -47.610 1.00 95.62 85 TYR A C 1
ATOM 718 O O . TYR A 1 85 ? 26.076 -4.700 -48.056 1.00 95.62 85 TYR A O 1
ATOM 726 N N . ILE A 1 86 ? 27.107 -2.721 -48.157 1.00 94.94 86 ILE A N 1
ATOM 727 C CA . ILE A 1 86 ? 26.306 -2.229 -49.282 1.00 94.94 86 ILE A CA 1
ATOM 728 C C . ILE A 1 86 ? 26.487 -3.105 -50.523 1.00 94.94 86 ILE A C 1
ATOM 730 O O . ILE A 1 86 ? 25.491 -3.440 -51.166 1.00 94.94 86 ILE A O 1
ATOM 734 N N . TYR A 1 87 ? 27.725 -3.495 -50.830 1.00 93.25 87 TYR A N 1
ATOM 735 C CA . TYR A 1 87 ? 28.049 -4.275 -52.027 1.00 93.25 87 TYR A CA 1
ATOM 736 C C . TYR A 1 87 ? 27.836 -5.776 -51.833 1.00 93.25 87 TYR A C 1
ATOM 738 O O . TYR A 1 87 ? 27.385 -6.452 -52.752 1.00 93.25 87 TYR A O 1
ATOM 746 N N . CYS A 1 88 ? 28.167 -6.309 -50.657 1.00 91.25 88 CYS A N 1
ATOM 747 C CA . CYS A 1 88 ? 28.275 -7.754 -50.450 1.00 91.25 88 CYS A CA 1
ATOM 748 C C . CYS A 1 88 ? 27.300 -8.298 -49.399 1.00 91.25 88 CYS A C 1
ATOM 750 O O . CYS A 1 88 ? 27.285 -9.503 -49.165 1.00 91.25 88 CYS A O 1
ATOM 752 N N . ASN A 1 89 ? 26.520 -7.437 -48.735 1.00 91.06 89 ASN A N 1
ATOM 753 C CA . ASN A 1 89 ? 25.683 -7.795 -47.583 1.00 91.06 89 ASN A CA 1
ATOM 754 C C . ASN A 1 89 ? 26.479 -8.493 -46.458 1.00 91.06 89 ASN A C 1
ATOM 756 O O . ASN A 1 89 ? 25.963 -9.360 -45.757 1.00 91.06 89 ASN A O 1
ATOM 760 N N . GLN A 1 90 ? 27.759 -8.131 -46.319 1.00 91.38 90 GLN A N 1
ATOM 761 C CA . GLN A 1 90 ? 28.700 -8.665 -45.334 1.00 91.38 90 GLN A CA 1
ATOM 762 C C . GLN A 1 90 ? 29.332 -7.523 -44.545 1.00 91.38 90 GLN A C 1
ATOM 764 O O . GLN A 1 90 ? 29.709 -6.509 -45.123 1.00 91.38 90 GLN A O 1
ATOM 769 N N . VAL A 1 91 ? 29.508 -7.713 -43.243 1.00 94.06 91 VAL A N 1
ATOM 770 C CA . VAL A 1 91 ? 30.146 -6.741 -42.351 1.00 94.06 91 VAL A CA 1
ATOM 771 C C . VAL A 1 91 ? 30.903 -7.486 -41.256 1.00 94.06 91 VAL A C 1
ATOM 773 O O . VAL A 1 91 ? 30.442 -8.522 -40.777 1.00 94.06 91 VAL A O 1
ATOM 776 N N . LYS A 1 92 ? 32.083 -6.994 -40.875 1.00 93.38 92 LYS A N 1
ATOM 777 C CA . LYS A 1 92 ? 32.857 -7.526 -39.749 1.00 93.38 92 LYS A CA 1
ATOM 778 C C . LYS A 1 92 ? 32.644 -6.658 -38.515 1.00 93.38 92 LYS A C 1
ATOM 780 O O . LYS A 1 92 ? 33.307 -5.636 -38.350 1.00 93.38 92 LYS A O 1
ATOM 785 N N . ILE A 1 93 ? 31.740 -7.091 -37.645 1.00 92.00 93 ILE A N 1
ATOM 786 C CA . ILE A 1 93 ? 31.393 -6.397 -36.400 1.00 92.00 93 ILE A CA 1
ATOM 787 C C . ILE A 1 93 ? 32.194 -6.976 -35.224 1.00 92.00 93 ILE A C 1
ATOM 789 O O . ILE A 1 93 ? 32.374 -8.189 -35.113 1.00 92.00 93 ILE A O 1
ATOM 793 N N . ASN A 1 94 ? 32.685 -6.099 -34.351 1.00 91.00 94 ASN A N 1
ATOM 794 C CA . ASN A 1 94 ? 33.291 -6.402 -33.056 1.00 91.00 94 ASN A CA 1
ATOM 795 C C . ASN A 1 94 ? 32.990 -5.272 -32.047 1.00 91.00 94 ASN A C 1
ATOM 797 O O . ASN A 1 94 ? 32.386 -4.261 -32.401 1.00 91.00 94 ASN A O 1
ATOM 801 N N . SER A 1 95 ? 33.424 -5.426 -30.793 1.00 85.38 95 SER A N 1
ATOM 802 C CA . SER A 1 95 ? 33.180 -4.444 -29.721 1.00 85.38 95 SER A CA 1
ATOM 803 C C . SER A 1 95 ? 33.681 -3.031 -30.037 1.00 85.38 95 SER A C 1
ATOM 805 O O . SER A 1 95 ? 33.074 -2.059 -29.597 1.00 85.38 95 SER A O 1
ATOM 807 N N . ASP A 1 96 ? 34.761 -2.910 -30.810 1.00 88.88 96 ASP A N 1
ATOM 808 C CA . ASP A 1 96 ? 35.472 -1.647 -31.033 1.00 88.88 96 ASP A CA 1
ATOM 809 C C . ASP A 1 96 ? 34.896 -0.842 -32.205 1.00 88.88 96 ASP A C 1
ATOM 811 O O . ASP A 1 96 ? 35.190 0.348 -32.356 1.00 88.88 96 ASP A O 1
ATOM 815 N N . ASN A 1 97 ? 34.119 -1.493 -33.078 1.00 93.31 97 ASN A N 1
ATOM 816 C CA . ASN A 1 97 ? 33.544 -0.870 -34.268 1.00 93.31 97 ASN A CA 1
ATOM 817 C C . ASN A 1 97 ? 32.010 -0.864 -34.297 1.00 93.31 97 ASN A C 1
ATOM 819 O O . ASN A 1 97 ? 31.445 -0.089 -35.063 1.00 93.31 97 ASN A O 1
ATOM 823 N N . LEU A 1 98 ? 31.339 -1.661 -33.460 1.00 93.00 98 LEU A N 1
ATOM 824 C CA . LEU A 1 98 ? 29.884 -1.816 -33.473 1.00 93.00 98 LEU A CA 1
ATOM 825 C C . LEU A 1 98 ? 29.138 -0.480 -33.344 1.00 93.00 98 LEU A C 1
ATOM 827 O O . LEU A 1 98 ? 28.274 -0.186 -34.168 1.00 93.00 98 LEU A O 1
ATOM 831 N N . LEU A 1 99 ? 29.492 0.348 -32.355 1.00 90.25 99 LEU A N 1
ATOM 832 C CA . LEU A 1 99 ? 28.836 1.644 -32.132 1.00 90.25 99 LEU A CA 1
ATOM 833 C C . LEU A 1 99 ? 29.038 2.605 -33.310 1.00 90.25 99 LEU A C 1
ATOM 835 O O . LEU A 1 99 ? 28.085 3.236 -33.760 1.00 90.25 99 LEU A O 1
ATOM 839 N N . ASP A 1 100 ? 30.253 2.681 -33.850 1.00 92.31 100 ASP A N 1
ATOM 840 C CA . ASP A 1 100 ? 30.557 3.559 -34.982 1.00 92.31 100 ASP A CA 1
ATOM 841 C C . ASP A 1 100 ? 29.834 3.110 -36.258 1.00 92.31 100 ASP A C 1
ATOM 843 O O . ASP A 1 100 ? 29.288 3.943 -36.985 1.00 92.31 100 ASP A O 1
ATOM 847 N N . ILE A 1 101 ? 29.796 1.798 -36.525 1.00 95.44 101 ILE A N 1
ATOM 848 C CA . ILE A 1 101 ? 29.057 1.235 -37.663 1.00 95.44 101 ILE A CA 1
ATOM 849 C C . ILE A 1 101 ? 27.565 1.525 -37.500 1.00 95.44 101 ILE A C 1
ATOM 851 O O . ILE A 1 101 ? 26.938 1.961 -38.464 1.00 95.44 101 ILE A O 1
ATOM 855 N N . PHE A 1 102 ? 27.011 1.350 -36.296 1.00 93.69 102 PHE A N 1
ATOM 856 C CA . PHE A 1 102 ? 25.617 1.672 -36.000 1.00 93.69 102 PHE A CA 1
ATOM 857 C C . PHE A 1 102 ? 25.298 3.147 -36.300 1.00 93.69 102 PHE A C 1
ATOM 859 O O . PHE A 1 102 ? 24.366 3.426 -37.056 1.00 93.69 102 PHE A O 1
ATOM 866 N N . ILE A 1 103 ? 26.098 4.090 -35.775 1.00 90.75 103 ILE A N 1
ATOM 867 C CA . ILE A 1 103 ? 25.902 5.537 -35.994 1.00 90.75 103 ILE A CA 1
ATOM 868 C C . ILE A 1 103 ? 25.927 5.857 -37.483 1.00 90.75 103 ILE A C 1
ATOM 870 O O . ILE A 1 103 ? 25.087 6.604 -37.983 1.00 90.75 103 ILE A O 1
ATOM 874 N N . CYS A 1 104 ? 26.892 5.298 -38.212 1.00 94.00 104 CYS A N 1
ATOM 875 C CA . CYS A 1 104 ? 27.017 5.581 -39.630 1.00 94.00 104 CYS A CA 1
ATOM 876 C C . CYS A 1 104 ? 25.878 4.943 -40.436 1.00 94.00 104 CYS A C 1
ATOM 878 O O . CYS A 1 104 ? 25.354 5.571 -41.355 1.00 94.00 104 CYS A O 1
ATOM 880 N N . ALA A 1 105 ? 25.459 3.724 -40.092 1.00 94.50 105 ALA A N 1
ATOM 881 C CA . ALA A 1 105 ? 24.324 3.070 -40.728 1.00 94.50 105 ALA A CA 1
ATOM 882 C C . ALA A 1 105 ? 23.036 3.883 -40.551 1.00 94.50 105 ALA A C 1
ATOM 884 O O . ALA A 1 105 ? 22.288 4.032 -41.516 1.00 94.50 105 ALA A O 1
ATOM 885 N N . ASP A 1 106 ? 22.806 4.462 -39.371 1.00 91.19 106 ASP A N 1
ATOM 886 C CA . ASP A 1 106 ? 21.665 5.348 -39.138 1.00 91.19 106 ASP A CA 1
ATOM 887 C C . ASP A 1 106 ? 21.811 6.690 -39.879 1.00 91.19 106 ASP A C 1
ATOM 889 O O . ASP A 1 106 ? 20.921 7.069 -40.640 1.00 91.19 106 ASP A O 1
ATOM 893 N N . LYS A 1 107 ? 22.981 7.345 -39.794 1.00 92.00 107 LYS A N 1
ATOM 894 C CA . LYS A 1 107 ? 23.291 8.605 -40.505 1.00 92.00 107 LYS A CA 1
ATOM 895 C C . LYS A 1 107 ? 23.027 8.514 -42.010 1.00 92.00 107 LYS A C 1
ATOM 897 O O . LYS A 1 107 ? 22.497 9.452 -42.605 1.00 92.00 107 LYS A O 1
ATOM 902 N N . TYR A 1 108 ? 23.409 7.399 -42.630 1.00 94.62 108 TYR A N 1
ATOM 903 C CA . TYR A 1 108 ? 23.231 7.166 -44.064 1.00 94.62 108 TYR A CA 1
ATOM 904 C C . TYR A 1 108 ? 21.999 6.317 -44.394 1.00 94.62 108 TYR A C 1
ATOM 906 O O . TYR A 1 108 ? 21.860 5.886 -45.537 1.00 94.62 108 TYR A O 1
ATOM 914 N N . LEU A 1 109 ? 21.083 6.090 -43.448 1.00 94.50 109 LEU A N 1
ATOM 915 C CA . LEU A 1 109 ? 19.815 5.383 -43.671 1.00 94.50 109 LEU A CA 1
ATOM 916 C C . LEU A 1 109 ? 19.987 3.991 -44.323 1.00 94.50 109 LEU A C 1
ATOM 918 O O . LEU A 1 109 ? 19.254 3.617 -45.241 1.00 94.50 109 LEU A O 1
ATOM 922 N N . ILE A 1 110 ? 20.977 3.220 -43.865 1.00 95.94 110 ILE A N 1
ATOM 923 C CA . ILE A 1 110 ? 21.243 1.835 -44.283 1.00 95.94 110 ILE A CA 1
ATOM 924 C C . ILE A 1 110 ? 20.498 0.889 -43.331 1.00 95.94 110 ILE A C 1
ATOM 926 O O . ILE A 1 110 ? 21.098 0.239 -42.473 1.00 95.94 110 ILE A O 1
ATOM 930 N N . ASN A 1 111 ? 19.171 0.826 -43.469 1.00 91.81 111 ASN A N 1
ATOM 931 C CA . ASN A 1 111 ? 18.281 0.203 -42.476 1.00 91.81 111 ASN A CA 1
ATOM 932 C C . ASN A 1 111 ? 18.679 -1.230 -42.079 1.00 91.81 111 ASN A C 1
ATOM 934 O O . ASN A 1 111 ? 18.761 -1.518 -40.892 1.00 91.81 111 ASN A O 1
ATOM 938 N N . GLY A 1 112 ? 19.007 -2.104 -43.039 1.00 93.44 112 GLY A N 1
ATOM 939 C CA . GLY A 1 112 ? 19.376 -3.493 -42.728 1.00 93.44 112 GLY A CA 1
ATOM 940 C C . GLY A 1 112 ? 20.672 -3.630 -41.916 1.00 93.44 112 GLY A C 1
ATOM 941 O O . GLY A 1 112 ? 20.783 -4.523 -41.076 1.00 93.44 112 GLY A O 1
ATOM 942 N N . LEU A 1 113 ? 21.646 -2.736 -42.128 1.00 95.00 113 LEU A N 1
ATOM 943 C CA . LEU A 1 113 ? 22.878 -2.714 -41.334 1.00 95.00 113 LEU A CA 1
ATOM 944 C C . LEU A 1 113 ? 22.605 -2.149 -39.942 1.00 95.00 113 LEU A C 1
ATOM 946 O O . LEU A 1 113 ? 23.075 -2.707 -38.957 1.00 95.00 113 LEU A O 1
ATOM 950 N N . ARG A 1 114 ? 21.805 -1.079 -39.866 1.00 93.25 114 ARG A N 1
ATOM 951 C CA . ARG A 1 114 ? 21.390 -0.480 -38.596 1.00 93.25 114 ARG A CA 1
ATOM 952 C C . ARG A 1 114 ? 20.678 -1.501 -37.712 1.00 93.25 114 ARG A C 1
ATOM 954 O O . ARG A 1 114 ? 21.047 -1.629 -36.555 1.00 93.25 114 ARG A O 1
ATOM 961 N N . GLU A 1 115 ? 19.707 -2.231 -38.260 1.00 91.62 115 GLU A N 1
ATOM 962 C CA . GLU A 1 115 ? 18.963 -3.278 -37.544 1.00 91.62 115 GLU A CA 1
ATOM 963 C C . GLU A 1 115 ? 19.896 -4.386 -37.040 1.00 91.62 115 GLU A C 1
ATOM 965 O O . GLU A 1 115 ? 19.837 -4.745 -35.869 1.00 91.62 115 GLU A O 1
ATOM 970 N N . THR A 1 116 ? 20.825 -4.849 -37.885 1.00 92.62 116 THR A N 1
ATOM 971 C CA . THR A 1 116 ? 21.830 -5.854 -37.491 1.00 92.62 116 THR A CA 1
ATOM 972 C C . THR A 1 116 ? 22.681 -5.362 -36.315 1.00 92.62 116 THR A C 1
ATOM 974 O O . THR A 1 116 ? 22.853 -6.072 -35.328 1.00 92.62 116 THR A O 1
ATOM 977 N N . CYS A 1 117 ? 23.190 -4.128 -36.388 1.00 93.25 117 CYS A N 1
ATOM 978 C CA . CYS A 1 117 ? 23.977 -3.548 -35.304 1.00 93.25 117 CYS A CA 1
ATOM 979 C C . CYS A 1 117 ? 23.142 -3.295 -34.040 1.00 93.25 117 CYS A C 1
ATOM 981 O O . CYS A 1 117 ? 23.656 -3.434 -32.935 1.00 93.25 117 CYS A O 1
ATOM 983 N N . GLU A 1 118 ? 21.869 -2.920 -34.173 1.00 90.69 118 GLU A N 1
ATOM 984 C CA . GLU A 1 118 ? 20.974 -2.736 -33.029 1.00 90.69 118 GLU A CA 1
ATOM 985 C C . GLU A 1 118 ? 20.762 -4.053 -32.274 1.00 90.69 118 GLU A C 1
ATOM 987 O O . GLU A 1 118 ? 20.837 -4.075 -31.046 1.00 90.69 118 GLU A O 1
ATOM 992 N N . ASP A 1 119 ? 20.542 -5.151 -32.998 1.00 90.88 119 ASP A N 1
ATOM 993 C CA . ASP A 1 119 ? 20.388 -6.478 -32.404 1.00 90.88 119 ASP A CA 1
ATOM 994 C C . ASP A 1 119 ? 21.675 -6.928 -31.698 1.00 90.88 119 ASP A C 1
ATOM 996 O O . ASP A 1 119 ? 21.615 -7.408 -30.565 1.00 90.88 119 ASP A O 1
ATOM 1000 N N . ASP A 1 120 ? 22.845 -6.706 -32.302 1.00 91.94 120 ASP A N 1
ATOM 1001 C CA . ASP A 1 120 ? 24.138 -7.000 -31.673 1.00 91.94 120 ASP A CA 1
ATOM 1002 C C . ASP A 1 120 ? 24.378 -6.152 -30.412 1.00 91.94 120 ASP A C 1
ATOM 1004 O O . ASP A 1 120 ? 24.831 -6.677 -29.392 1.00 91.94 120 ASP A O 1
ATOM 1008 N N . LEU A 1 121 ? 24.018 -4.861 -30.436 1.00 91.50 121 LEU A N 1
ATOM 1009 C CA . LEU A 1 121 ? 24.094 -3.984 -29.262 1.00 91.50 121 LEU A CA 1
ATOM 1010 C C . LEU A 1 121 ? 23.207 -4.504 -28.131 1.00 91.50 121 LEU A C 1
ATOM 1012 O O . LEU A 1 121 ? 23.659 -4.605 -26.991 1.00 91.50 121 LEU A O 1
ATOM 1016 N N . VAL A 1 122 ? 21.968 -4.886 -28.439 1.00 91.44 122 VAL A N 1
ATOM 1017 C CA . VAL A 1 122 ? 21.023 -5.434 -27.457 1.00 91.44 122 VAL A CA 1
ATOM 1018 C C . VAL A 1 122 ? 21.510 -6.773 -26.900 1.00 91.44 122 VAL A C 1
ATOM 1020 O O . VAL A 1 122 ? 21.422 -6.997 -25.696 1.00 91.44 122 VAL A O 1
ATOM 1023 N N . ASN A 1 123 ? 22.071 -7.642 -27.742 1.00 91.81 123 ASN A N 1
ATOM 1024 C CA . ASN A 1 123 ? 22.635 -8.927 -27.323 1.00 91.81 123 ASN A CA 1
ATOM 1025 C C . ASN A 1 123 ? 23.898 -8.769 -26.463 1.00 91.81 123 ASN A C 1
ATOM 1027 O O . ASN A 1 123 ? 24.214 -9.658 -25.674 1.00 91.81 123 ASN A O 1
ATOM 1031 N N . SER A 1 124 ? 24.605 -7.645 -26.599 1.00 91.06 124 SER A N 1
ATOM 1032 C CA . SER A 1 124 ? 25.776 -7.309 -25.785 1.00 91.06 124 SER A CA 1
ATOM 1033 C C . SER A 1 124 ? 25.437 -6.701 -24.418 1.00 91.06 124 SER A C 1
ATOM 1035 O O . SER A 1 124 ? 26.349 -6.493 -23.619 1.00 91.06 124 SER A O 1
ATOM 1037 N N . LEU A 1 125 ? 24.159 -6.405 -24.134 1.00 93.69 125 LEU A N 1
ATOM 1038 C CA . LEU A 1 125 ? 23.753 -5.760 -22.883 1.00 93.69 125 LEU A CA 1
ATOM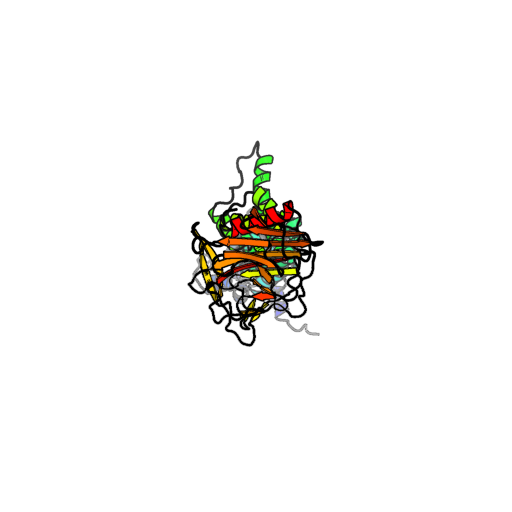 1039 C C . LEU A 1 125 ? 24.073 -6.620 -21.661 1.00 93.69 125 LEU A C 1
ATOM 1041 O O . LEU A 1 125 ? 23.654 -7.774 -21.551 1.00 93.69 125 LEU A O 1
ATOM 1045 N N . ASP A 1 126 ? 24.741 -6.001 -20.696 1.00 94.38 126 ASP A N 1
ATOM 1046 C CA . ASP A 1 126 ? 25.005 -6.568 -19.384 1.00 94.38 126 ASP A CA 1
ATOM 1047 C C . ASP A 1 126 ? 24.840 -5.516 -18.274 1.00 94.38 126 ASP A C 1
ATOM 1049 O O . ASP A 1 126 ? 24.593 -4.327 -18.504 1.00 94.38 126 ASP A O 1
ATOM 1053 N N . SER A 1 127 ? 24.950 -5.959 -17.023 1.00 92.56 127 SER A N 1
ATOM 1054 C CA . SER A 1 127 ? 24.787 -5.091 -15.857 1.00 92.56 127 SER A CA 1
ATOM 1055 C C . SER A 1 127 ? 25.903 -4.049 -15.692 1.00 92.56 127 SER A C 1
ATOM 1057 O O . SER A 1 127 ? 25.742 -3.184 -14.841 1.00 92.56 127 SER A O 1
ATOM 1059 N N . GLN A 1 128 ? 27.009 -4.133 -16.447 1.00 91.19 128 GLN A N 1
ATOM 1060 C CA . GLN A 1 128 ? 28.144 -3.197 -16.417 1.00 91.19 128 GLN A CA 1
ATOM 1061 C C . GLN A 1 128 ? 28.018 -2.104 -17.488 1.00 91.19 128 GLN A C 1
ATOM 1063 O O . GLN A 1 128 ? 28.375 -0.952 -17.245 1.00 91.19 128 GLN A O 1
ATOM 1068 N N . ASN A 1 129 ? 27.527 -2.460 -18.679 1.00 91.06 129 ASN A N 1
ATOM 1069 C CA . ASN A 1 129 ? 27.490 -1.576 -19.843 1.00 91.06 129 ASN A CA 1
ATOM 1070 C C . ASN A 1 129 ? 26.117 -0.926 -20.087 1.00 91.06 129 ASN A C 1
ATOM 1072 O O . ASN A 1 129 ? 26.041 0.083 -20.792 1.00 91.06 129 ASN A O 1
ATOM 1076 N N . CYS A 1 130 ? 25.036 -1.450 -19.491 1.00 91.88 130 CYS A N 1
ATOM 1077 C CA . CYS A 1 130 ? 23.670 -1.025 -19.810 1.00 91.88 130 CYS A CA 1
ATOM 1078 C C . CYS A 1 130 ? 23.419 0.473 -19.596 1.00 91.88 130 CYS A C 1
ATOM 1080 O O . CYS A 1 130 ? 22.718 1.090 -20.395 1.00 91.88 130 CYS A O 1
ATOM 1082 N N . LEU A 1 131 ? 24.001 1.084 -18.558 1.00 89.44 131 LEU A N 1
ATOM 1083 C CA . LEU A 1 131 ? 23.815 2.512 -18.284 1.00 89.44 131 LEU A CA 1
ATOM 1084 C C . LEU A 1 131 ? 24.575 3.393 -19.279 1.00 89.44 131 LEU A C 1
ATOM 1086 O O . LEU A 1 131 ? 24.055 4.425 -19.694 1.00 89.44 131 LEU A O 1
ATOM 1090 N N . ASP A 1 132 ? 25.768 2.981 -19.702 1.00 88.00 132 ASP A N 1
ATOM 1091 C CA . ASP A 1 132 ? 26.567 3.745 -20.665 1.00 88.00 132 ASP A CA 1
ATOM 1092 C C . ASP A 1 132 ? 25.958 3.640 -22.073 1.00 88.00 132 ASP A C 1
ATOM 1094 O O . ASP A 1 132 ? 25.829 4.647 -22.774 1.00 88.00 132 ASP A O 1
ATOM 1098 N N . LEU A 1 133 ? 25.458 2.456 -22.449 1.00 89.44 133 LEU A N 1
ATOM 1099 C CA . LEU A 1 133 ? 24.658 2.271 -23.665 1.00 89.44 133 LEU A CA 1
ATOM 1100 C C . LEU A 1 133 ? 23.328 3.029 -23.605 1.00 89.44 133 LEU A C 1
ATOM 1102 O O . LEU A 1 133 ? 22.869 3.561 -24.618 1.00 89.44 133 LEU A O 1
ATOM 1106 N N . PHE A 1 134 ? 22.715 3.137 -22.425 1.00 88.88 134 PHE A N 1
ATOM 1107 C CA . PHE A 1 134 ? 21.525 3.958 -22.248 1.00 88.88 134 PHE A CA 1
ATOM 1108 C C . PHE A 1 134 ? 21.830 5.437 -22.511 1.00 88.88 134 PHE A C 1
ATOM 1110 O O . PHE A 1 134 ? 21.147 6.063 -23.322 1.00 88.88 134 PHE A O 1
ATOM 1117 N N . HIS A 1 135 ? 22.892 5.978 -21.907 1.00 85.62 135 HIS A N 1
ATOM 1118 C CA . HIS A 1 135 ? 23.361 7.340 -22.173 1.00 85.62 135 HIS A CA 1
ATOM 1119 C C . HIS A 1 135 ? 23.616 7.592 -23.648 1.00 85.62 135 HIS A C 1
ATOM 1121 O O . HIS A 1 135 ? 23.141 8.587 -24.195 1.00 85.62 135 HIS A O 1
ATOM 1127 N N . PHE A 1 136 ? 24.304 6.656 -24.292 1.00 85.75 136 PHE A N 1
ATOM 1128 C CA . PHE A 1 136 ? 24.544 6.695 -25.720 1.00 85.75 136 PHE A CA 1
ATOM 1129 C C . PHE A 1 136 ? 23.231 6.780 -26.508 1.00 85.75 136 PHE A C 1
ATOM 1131 O O . PHE A 1 136 ? 23.051 7.690 -27.315 1.00 85.75 136 PHE A O 1
ATOM 1138 N N . SER A 1 137 ? 22.271 5.896 -26.223 1.00 88.00 137 SER A N 1
ATOM 1139 C CA . SER A 1 137 ? 20.979 5.894 -26.917 1.00 88.00 137 SER A CA 1
ATOM 1140 C C . SER A 1 137 ? 20.222 7.219 -26.774 1.00 88.00 137 SER A C 1
ATOM 1142 O O . SER A 1 137 ? 19.581 7.665 -27.721 1.00 88.00 137 SER A O 1
ATOM 1144 N N . GLN A 1 138 ? 20.365 7.897 -25.633 1.00 84.25 138 GLN A N 1
ATOM 1145 C CA . GLN A 1 138 ? 19.772 9.212 -25.395 1.00 84.25 138 GLN A CA 1
ATOM 1146 C C . GLN A 1 138 ? 20.483 10.322 -26.174 1.00 84.25 138 GLN A C 1
ATOM 1148 O O . GLN A 1 138 ? 19.821 11.145 -26.799 1.00 84.25 138 GLN A O 1
ATOM 1153 N N . SER A 1 139 ? 21.820 10.337 -26.194 1.00 84.50 139 SER A N 1
ATOM 1154 C CA . SER A 1 139 ? 22.591 11.347 -26.933 1.00 84.50 139 SER A CA 1
ATOM 1155 C C . SER A 1 139 ? 22.314 11.341 -28.439 1.00 84.50 139 SER A C 1
ATOM 1157 O O . SER A 1 139 ? 22.412 12.389 -29.074 1.00 84.50 139 SER A O 1
ATOM 1159 N N . TYR A 1 140 ? 21.938 10.186 -28.995 1.00 82.50 140 TYR A N 1
ATOM 1160 C CA . TYR A 1 140 ? 21.621 10.010 -30.415 1.00 82.50 140 TYR A CA 1
ATOM 1161 C C . TYR A 1 140 ? 20.110 9.911 -30.712 1.00 82.50 140 TYR A C 1
ATOM 1163 O O . TYR A 1 140 ? 19.740 9.659 -31.853 1.00 82.50 140 TYR A O 1
ATOM 1171 N N . ASN A 1 141 ? 19.231 10.136 -29.724 1.00 84.19 141 ASN A N 1
ATOM 1172 C CA . ASN A 1 141 ? 17.766 10.039 -29.860 1.00 84.19 141 ASN A CA 1
ATOM 1173 C C . ASN A 1 141 ? 17.268 8.687 -30.423 1.00 84.19 141 ASN A C 1
ATOM 1175 O O . ASN A 1 141 ? 16.347 8.626 -31.237 1.00 84.19 141 ASN A O 1
ATOM 1179 N N . LEU A 1 142 ? 17.871 7.583 -29.981 1.00 85.00 142 LEU A N 1
ATOM 1180 C CA . LEU A 1 142 ? 17.572 6.223 -30.436 1.00 85.00 142 LEU A CA 1
ATOM 1181 C C . LEU A 1 142 ? 16.451 5.593 -29.597 1.00 85.00 142 LEU A C 1
ATOM 1183 O O . LEU A 1 142 ? 16.688 4.683 -28.802 1.00 85.00 142 LEU A O 1
ATOM 1187 N N . GLU A 1 143 ? 15.219 6.075 -29.768 1.00 84.81 143 GLU A N 1
ATOM 1188 C CA . GLU A 1 143 ? 14.077 5.717 -28.907 1.00 84.81 143 GLU A CA 1
ATOM 1189 C C . GLU A 1 143 ? 13.818 4.201 -28.811 1.00 84.81 143 GLU A C 1
ATOM 1191 O O . GLU A 1 143 ? 13.574 3.678 -27.720 1.00 84.81 143 GLU A O 1
ATOM 1196 N N . ALA A 1 144 ? 13.912 3.478 -29.933 1.00 84.69 144 ALA A N 1
ATOM 1197 C CA . ALA A 1 144 ? 13.696 2.030 -29.973 1.00 84.69 144 ALA A CA 1
ATOM 1198 C C . ALA A 1 144 ? 14.740 1.265 -29.139 1.00 84.69 144 ALA A C 1
ATOM 1200 O O . ALA A 1 144 ? 14.382 0.419 -28.313 1.00 84.69 144 ALA A O 1
ATOM 1201 N N . LEU A 1 145 ? 16.020 1.621 -29.295 1.00 87.06 145 LEU A N 1
ATOM 1202 C CA . LEU A 1 145 ? 17.121 1.039 -28.533 1.00 87.06 145 LEU A CA 1
ATOM 1203 C C . LEU A 1 145 ? 17.006 1.397 -27.045 1.00 87.06 145 LEU A C 1
ATOM 1205 O O . LEU A 1 145 ? 17.114 0.513 -26.196 1.00 87.06 145 LEU A O 1
ATOM 1209 N N . SER A 1 146 ? 16.702 2.659 -26.715 1.00 88.44 146 SER A N 1
ATOM 1210 C CA . SER A 1 146 ? 16.461 3.087 -25.331 1.00 88.44 146 SER A CA 1
ATOM 1211 C C . SER A 1 146 ? 15.367 2.256 -24.659 1.00 88.44 146 SER A C 1
ATOM 1213 O O . SER A 1 146 ? 15.538 1.829 -23.518 1.00 88.44 146 SER A O 1
ATOM 1215 N N . GLY A 1 147 ? 14.265 1.976 -25.365 1.00 88.06 147 GLY A N 1
ATOM 1216 C CA . GLY A 1 147 ? 13.182 1.135 -24.856 1.00 88.06 147 GLY A CA 1
ATOM 1217 C C . GLY A 1 147 ? 13.640 -0.285 -24.511 1.00 88.06 147 GLY A C 1
ATOM 1218 O O . GLY A 1 147 ? 13.326 -0.785 -23.428 1.00 88.06 147 GLY A O 1
ATOM 1219 N N . LYS A 1 148 ? 14.432 -0.918 -25.388 1.00 90.38 148 LYS A N 1
ATOM 1220 C CA . LYS A 1 148 ? 15.006 -2.255 -25.148 1.00 90.38 148 LYS A CA 1
ATOM 1221 C C . LYS A 1 148 ? 15.978 -2.253 -23.959 1.00 90.38 148 LYS A C 1
ATOM 1223 O O . LYS A 1 148 ? 15.910 -3.146 -23.114 1.00 90.38 148 LYS A O 1
ATOM 1228 N N . ILE A 1 149 ? 16.825 -1.227 -23.842 1.00 91.19 149 ILE A N 1
ATOM 1229 C CA . ILE A 1 149 ? 17.771 -1.083 -22.723 1.00 91.19 149 ILE A CA 1
ATOM 1230 C C . ILE A 1 149 ? 17.030 -0.890 -21.392 1.00 91.19 149 ILE A C 1
ATOM 1232 O O . ILE A 1 149 ? 17.376 -1.526 -20.399 1.00 91.19 149 ILE A O 1
ATOM 1236 N N . ILE A 1 150 ? 15.972 -0.074 -21.358 1.00 87.88 150 ILE A N 1
ATOM 1237 C CA . ILE A 1 150 ? 15.148 0.116 -20.152 1.00 87.88 150 ILE A CA 1
ATOM 1238 C C . ILE A 1 150 ? 14.520 -1.208 -19.706 1.00 87.88 150 ILE A C 1
ATOM 1240 O O . ILE A 1 150 ? 14.551 -1.532 -18.519 1.00 87.88 150 ILE A O 1
ATOM 1244 N N . GLN A 1 151 ? 13.979 -1.997 -20.639 1.00 90.06 151 GLN A N 1
ATOM 1245 C CA . GLN A 1 151 ? 13.417 -3.313 -20.317 1.00 90.06 151 GLN A CA 1
ATOM 1246 C C . GLN A 1 151 ? 14.466 -4.252 -19.714 1.00 90.06 151 GLN A C 1
ATOM 1248 O O . GLN A 1 151 ? 14.164 -4.972 -18.760 1.00 90.06 151 GLN A O 1
ATOM 1253 N N . PHE A 1 152 ? 15.696 -4.217 -20.233 1.00 92.62 152 PHE A N 1
ATOM 1254 C CA . PHE A 1 152 ? 16.815 -4.952 -19.653 1.00 92.62 152 PHE A CA 1
ATOM 1255 C C . PHE A 1 152 ? 17.110 -4.481 -18.221 1.00 92.62 152 PHE A C 1
ATOM 1257 O O . PHE A 1 152 ? 17.072 -5.300 -17.305 1.00 92.62 152 PHE A O 1
ATOM 1264 N N . ILE A 1 153 ? 17.291 -3.169 -18.009 1.00 90.44 153 ILE A N 1
ATOM 1265 C CA . ILE A 1 153 ? 17.579 -2.578 -16.689 1.00 90.44 153 ILE A CA 1
ATOM 1266 C C . ILE A 1 153 ? 16.506 -2.957 -15.663 1.00 90.44 153 ILE A C 1
ATOM 1268 O O . ILE A 1 153 ? 16.839 -3.345 -14.548 1.00 90.44 153 ILE A O 1
ATOM 1272 N N . ILE A 1 154 ? 15.222 -2.883 -16.027 1.00 88.06 154 ILE A N 1
ATOM 1273 C CA . ILE A 1 154 ? 14.110 -3.262 -15.140 1.00 88.06 154 ILE A CA 1
ATOM 1274 C C . ILE A 1 154 ? 14.206 -4.744 -14.754 1.00 88.06 154 ILE A C 1
ATOM 1276 O O . ILE A 1 154 ? 14.003 -5.094 -13.591 1.00 88.06 154 ILE A O 1
ATOM 1280 N N . LYS A 1 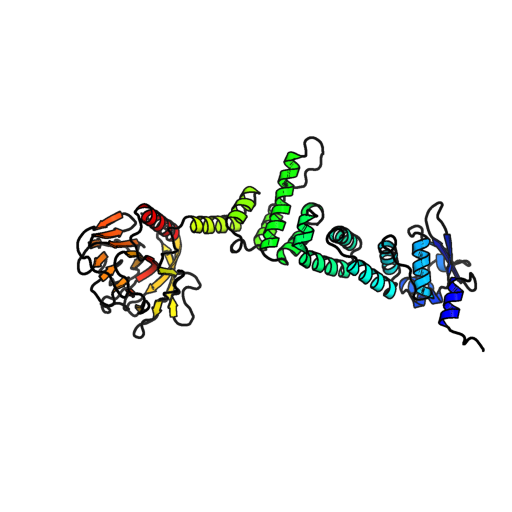155 ? 14.535 -5.621 -15.710 1.00 90.19 155 LYS A N 1
ATOM 1281 C CA . LYS A 1 155 ? 14.645 -7.069 -15.487 1.00 90.19 155 LYS A CA 1
ATOM 1282 C C . LYS A 1 155 ? 15.836 -7.443 -14.597 1.00 90.19 155 LYS A C 1
ATOM 1284 O O . LYS A 1 155 ? 15.738 -8.418 -13.857 1.00 90.19 155 LYS A O 1
ATOM 1289 N N . THR A 1 156 ? 16.938 -6.698 -14.663 1.00 90.62 156 THR A N 1
ATOM 1290 C CA . THR A 1 156 ? 18.196 -6.986 -13.946 1.00 90.62 156 THR A CA 1
ATOM 1291 C C . THR A 1 156 ? 18.517 -5.956 -12.859 1.00 90.62 156 THR A C 1
ATOM 1293 O O . THR A 1 156 ? 19.669 -5.826 -12.440 1.00 90.62 156 THR A O 1
ATOM 1296 N N . ILE A 1 157 ? 17.510 -5.222 -12.377 1.00 87.81 157 ILE A N 1
ATOM 1297 C CA . ILE A 1 157 ? 17.695 -4.046 -11.515 1.00 87.81 157 ILE A CA 1
ATOM 1298 C C . ILE A 1 157 ? 18.501 -4.346 -10.241 1.00 87.81 157 ILE A C 1
ATOM 1300 O O . ILE A 1 157 ? 19.330 -3.536 -9.836 1.00 87.81 157 ILE A O 1
ATOM 1304 N N . ASP A 1 158 ? 18.330 -5.533 -9.650 1.00 87.00 158 ASP A N 1
ATOM 1305 C CA . ASP A 1 158 ? 19.073 -5.976 -8.461 1.00 87.00 158 ASP A CA 1
ATOM 1306 C C . ASP A 1 158 ? 20.591 -6.075 -8.700 1.00 87.00 158 ASP A C 1
ATOM 1308 O O . ASP A 1 158 ? 21.382 -5.865 -7.781 1.00 87.00 158 ASP A O 1
ATOM 1312 N N . GLU A 1 159 ? 21.019 -6.438 -9.910 1.00 90.19 159 GLU A N 1
ATOM 1313 C CA . GLU A 1 159 ? 22.437 -6.532 -10.281 1.00 90.19 159 GLU A CA 1
ATOM 1314 C C . GLU A 1 159 ? 22.998 -5.153 -10.615 1.00 90.19 159 GLU A C 1
ATOM 1316 O O . GLU A 1 159 ? 24.079 -4.792 -10.150 1.00 90.19 159 GLU A O 1
ATOM 1321 N N . VAL A 1 160 ? 22.220 -4.351 -11.346 1.00 89.44 160 VAL A N 1
ATOM 1322 C CA . VAL A 1 160 ? 22.584 -2.978 -11.712 1.00 89.44 160 VAL A CA 1
ATOM 1323 C C . VAL A 1 160 ? 22.794 -2.121 -10.459 1.00 89.44 160 VAL A C 1
ATOM 1325 O O . VAL A 1 160 ? 23.805 -1.430 -10.368 1.00 89.44 160 VAL A O 1
ATOM 1328 N N . LEU A 1 161 ? 21.912 -2.219 -9.456 1.00 85.38 161 LEU A N 1
ATOM 1329 C CA . LEU A 1 161 ? 22.021 -1.469 -8.194 1.00 85.38 161 LEU A CA 1
ATOM 1330 C C . LEU A 1 161 ? 23.235 -1.857 -7.334 1.00 85.38 161 LEU A C 1
ATOM 1332 O O . LEU A 1 161 ? 23.660 -1.069 -6.493 1.00 85.38 161 LEU A O 1
ATOM 1336 N N . LYS A 1 162 ? 23.814 -3.050 -7.528 1.00 86.12 162 LYS A N 1
ATOM 1337 C CA . LYS A 1 162 ? 25.050 -3.460 -6.830 1.00 86.12 162 LYS A CA 1
ATOM 1338 C C . LYS A 1 162 ? 26.302 -2.845 -7.444 1.00 86.12 162 LYS A C 1
ATOM 1340 O O . LYS A 1 162 ? 27.306 -2.702 -6.752 1.00 86.12 162 LYS A O 1
ATOM 1345 N N . ILE A 1 163 ? 26.261 -2.560 -8.742 1.00 85.88 163 ILE A N 1
ATOM 1346 C CA . ILE A 1 163 ? 27.419 -2.116 -9.524 1.00 85.88 163 ILE A CA 1
ATOM 1347 C C . ILE A 1 163 ? 27.407 -0.596 -9.676 1.00 85.88 163 ILE A C 1
ATOM 1349 O O . ILE A 1 163 ? 28.454 0.050 -9.632 1.00 85.88 163 ILE A O 1
ATOM 1353 N N . HIS A 1 164 ? 26.223 -0.016 -9.854 1.00 83.62 164 HIS A N 1
ATOM 1354 C CA . HIS A 1 164 ? 26.065 1.368 -10.254 1.00 83.62 164 HIS A CA 1
ATOM 1355 C C . HIS A 1 164 ? 25.190 2.158 -9.295 1.00 83.62 164 HIS A C 1
ATOM 1357 O O . HIS A 1 164 ? 24.184 1.674 -8.780 1.00 83.62 164 HIS A O 1
ATOM 1363 N N . ASN A 1 165 ? 25.527 3.440 -9.158 1.00 77.06 165 ASN A N 1
ATOM 1364 C CA . ASN A 1 165 ? 24.625 4.413 -8.576 1.00 77.06 165 ASN A CA 1
ATOM 1365 C C . ASN A 1 165 ? 23.793 5.089 -9.676 1.00 77.06 165 ASN A C 1
ATOM 1367 O O . ASN A 1 165 ? 24.311 5.886 -10.464 1.00 77.06 165 ASN A O 1
ATOM 1371 N N . LEU A 1 166 ? 22.497 4.772 -9.723 1.00 76.25 166 LEU A N 1
ATOM 1372 C CA . LEU A 1 166 ? 21.594 5.268 -10.761 1.00 76.25 166 LEU A CA 1
ATOM 1373 C C . LEU A 1 166 ? 21.443 6.791 -10.745 1.00 76.25 166 LEU A C 1
ATOM 1375 O O . LEU A 1 166 ? 21.281 7.368 -11.812 1.00 76.25 166 LEU A O 1
ATOM 1379 N N . SER A 1 167 ? 21.516 7.445 -9.580 1.00 68.00 167 SER A N 1
ATOM 1380 C CA . SER A 1 167 ? 21.303 8.896 -9.463 1.00 68.00 167 SER A CA 1
ATOM 1381 C C . SER A 1 167 ? 22.432 9.724 -10.081 1.00 68.00 167 SER A C 1
ATOM 1383 O O . SER A 1 167 ? 22.215 10.868 -10.472 1.00 68.00 167 SER A O 1
ATOM 1385 N N . GLN A 1 168 ? 23.634 9.149 -10.168 1.00 72.38 168 GLN A N 1
ATOM 1386 C CA . GLN A 1 168 ? 24.802 9.800 -10.763 1.00 72.38 168 GLN A CA 1
ATOM 1387 C C . GLN A 1 168 ? 24.854 9.628 -12.274 1.00 72.38 168 GLN A C 1
ATOM 1389 O O . GLN A 1 168 ? 25.377 10.494 -12.971 1.00 72.38 168 GLN A O 1
ATOM 1394 N N . LYS A 1 169 ? 24.353 8.493 -12.769 1.00 74.19 169 LYS A N 1
ATOM 1395 C CA . LYS A 1 169 ? 24.330 8.214 -14.199 1.00 74.19 169 LYS A CA 1
ATOM 1396 C C . LYS A 1 169 ? 23.049 8.771 -14.817 1.00 74.19 169 LYS A C 1
ATOM 1398 O O . LYS A 1 169 ? 23.114 9.652 -15.654 1.00 74.19 169 LYS A O 1
ATOM 1403 N N . LEU A 1 170 ? 21.869 8.375 -14.359 1.00 78.69 170 LEU A N 1
ATOM 1404 C CA . LEU A 1 170 ? 20.609 8.673 -15.041 1.00 78.69 170 LEU A CA 1
ATOM 1405 C C . LEU A 1 170 ? 19.998 10.034 -14.677 1.00 78.69 170 LEU A C 1
ATOM 1407 O O . LEU A 1 170 ? 20.137 10.538 -13.565 1.00 78.69 170 LEU A O 1
ATOM 1411 N N . SER A 1 171 ? 19.228 10.600 -15.613 1.00 79.88 171 SER A N 1
ATOM 1412 C CA . SER A 1 171 ? 18.405 11.779 -15.328 1.00 79.88 171 SER A CA 1
ATOM 1413 C C . SER A 1 171 ? 17.259 11.431 -14.372 1.00 79.88 171 SER A C 1
ATOM 1415 O O . SER A 1 171 ? 16.764 10.301 -14.338 1.00 79.88 171 SER A O 1
ATOM 1417 N N . PHE A 1 172 ? 16.783 12.430 -13.627 1.00 80.75 172 PHE A N 1
ATOM 1418 C CA . PHE A 1 172 ? 15.714 12.246 -12.646 1.00 80.75 172 PHE A CA 1
ATOM 1419 C C . PHE A 1 172 ? 14.439 11.618 -13.240 1.00 80.75 172 PHE A C 1
ATOM 1421 O O . PHE A 1 172 ? 13.881 10.687 -12.662 1.00 80.75 172 PHE A O 1
ATOM 1428 N N . ASN A 1 173 ? 14.016 12.070 -14.424 1.00 81.81 173 ASN A N 1
ATOM 1429 C CA . ASN A 1 173 ? 12.817 11.553 -15.090 1.00 81.81 173 ASN A CA 1
ATOM 1430 C C . ASN A 1 173 ? 12.930 10.056 -15.409 1.00 81.81 173 ASN A C 1
ATOM 1432 O O . ASN A 1 173 ? 11.955 9.320 -15.267 1.00 81.81 173 ASN A O 1
ATOM 1436 N N . PHE A 1 174 ? 14.118 9.585 -15.796 1.00 79.06 174 PHE A N 1
ATOM 1437 C CA . PHE A 1 174 ? 14.326 8.163 -16.062 1.00 79.06 174 PHE A CA 1
ATOM 1438 C C . PHE A 1 174 ? 14.331 7.333 -14.791 1.00 79.06 174 PHE A C 1
ATOM 1440 O O . PHE A 1 174 ? 13.750 6.251 -14.768 1.00 79.06 174 PHE A O 1
ATOM 1447 N N . VAL A 1 175 ? 14.915 7.854 -13.713 1.00 81.38 175 VAL A N 1
ATOM 1448 C CA . VAL A 1 175 ? 14.833 7.189 -12.411 1.00 81.38 175 VAL A CA 1
ATOM 1449 C C . VAL A 1 175 ? 13.370 7.029 -11.986 1.00 81.38 175 VAL A C 1
ATOM 1451 O O . VAL A 1 175 ? 12.990 5.939 -11.563 1.00 81.38 175 VAL A O 1
ATOM 1454 N N . LEU A 1 176 ? 12.517 8.042 -12.187 1.00 82.81 176 LEU A N 1
ATOM 1455 C CA . LEU A 1 176 ? 11.076 7.919 -11.925 1.00 82.81 176 LEU A CA 1
ATOM 1456 C C . LEU A 1 176 ? 10.398 6.841 -12.781 1.00 82.81 176 LEU A C 1
ATOM 1458 O O . LEU A 1 176 ? 9.578 6.082 -12.264 1.00 82.81 176 LEU A O 1
ATOM 1462 N N . GLN A 1 177 ? 10.743 6.749 -14.068 1.00 82.56 177 GLN A N 1
ATOM 1463 C CA . GLN A 1 177 ? 10.212 5.716 -14.960 1.00 82.56 177 GLN A CA 1
ATOM 1464 C C . GLN A 1 177 ? 10.629 4.302 -14.522 1.00 82.56 177 GLN A C 1
ATOM 1466 O O . GLN A 1 177 ? 9.833 3.366 -14.606 1.00 82.56 177 GLN A O 1
ATOM 1471 N N . ILE A 1 178 ? 11.861 4.134 -14.036 1.00 84.25 178 ILE A N 1
ATOM 1472 C CA . ILE A 1 178 ? 12.328 2.851 -13.502 1.00 84.25 178 ILE A CA 1
ATOM 1473 C C . ILE A 1 178 ? 11.579 2.528 -12.204 1.00 84.25 178 ILE A C 1
ATOM 1475 O O . ILE A 1 178 ? 11.024 1.439 -12.093 1.00 84.25 178 ILE A O 1
ATOM 1479 N N . ILE A 1 179 ? 11.492 3.474 -11.258 1.00 84.81 179 ILE A N 1
ATOM 1480 C CA . ILE A 1 179 ? 10.775 3.302 -9.980 1.00 84.81 179 ILE A CA 1
ATOM 1481 C C . ILE A 1 179 ? 9.327 2.851 -10.212 1.00 84.81 179 ILE A C 1
ATOM 1483 O O . ILE A 1 179 ? 8.864 1.915 -9.560 1.00 84.81 179 ILE A O 1
ATOM 1487 N N . SER A 1 180 ? 8.613 3.471 -11.155 1.00 82.62 180 SER A N 1
ATOM 1488 C CA . SER A 1 180 ? 7.216 3.121 -11.445 1.00 82.62 180 SER A CA 1
ATOM 1489 C C . SER A 1 180 ? 7.038 1.733 -12.073 1.00 82.62 180 SER A C 1
ATOM 1491 O O . SER A 1 180 ? 5.931 1.197 -12.058 1.00 82.62 180 SER A O 1
ATOM 1493 N N . SER A 1 181 ? 8.116 1.137 -12.589 1.00 80.56 181 SER A N 1
ATOM 1494 C CA . SER A 1 181 ? 8.087 -0.115 -13.352 1.00 80.56 181 SER A CA 1
ATOM 1495 C C . SER A 1 181 ? 8.694 -1.313 -12.610 1.00 80.56 181 SER A C 1
ATOM 1497 O O . SER A 1 181 ? 8.659 -2.428 -13.133 1.00 80.56 181 SER A O 1
ATOM 1499 N N . VAL A 1 182 ? 9.244 -1.115 -11.405 1.00 80.50 182 VAL A N 1
ATOM 1500 C CA . VAL A 1 182 ? 9.884 -2.173 -10.601 1.00 80.50 182 VAL A CA 1
ATOM 1501 C C . VAL A 1 182 ? 9.074 -2.529 -9.343 1.00 80.50 182 VAL A C 1
ATOM 1503 O O . VAL A 1 182 ? 8.304 -1.701 -8.847 1.00 80.50 182 VAL A O 1
ATOM 1506 N N . PRO A 1 183 ? 9.243 -3.744 -8.779 1.00 75.69 183 PRO A N 1
ATOM 1507 C CA . PRO A 1 183 ? 8.628 -4.125 -7.508 1.00 75.69 183 PRO A CA 1
ATOM 1508 C C . PRO A 1 183 ? 9.013 -3.200 -6.344 1.00 75.69 183 PRO A C 1
ATOM 1510 O O . PRO A 1 183 ? 10.100 -2.631 -6.307 1.00 75.69 183 PRO A O 1
ATOM 1513 N N . ILE A 1 184 ? 8.151 -3.128 -5.324 1.00 71.00 184 ILE A N 1
ATOM 1514 C CA . ILE A 1 184 ? 8.269 -2.208 -4.171 1.00 71.00 184 ILE A CA 1
ATOM 1515 C C . ILE A 1 184 ? 9.605 -2.337 -3.428 1.00 71.00 184 ILE A C 1
ATOM 1517 O O . ILE A 1 184 ? 10.167 -1.339 -2.982 1.00 71.00 184 ILE A O 1
ATOM 1521 N N . LYS A 1 185 ? 10.146 -3.556 -3.323 1.00 72.62 185 LYS A N 1
ATOM 1522 C CA . LYS A 1 185 ? 11.468 -3.788 -2.727 1.00 72.62 185 LYS A CA 1
ATOM 1523 C C . LYS A 1 185 ? 12.553 -2.991 -3.463 1.00 72.62 185 LYS A C 1
ATOM 1525 O O . LYS A 1 185 ? 13.326 -2.287 -2.828 1.00 72.62 185 LYS A O 1
ATOM 1530 N N . ASN A 1 186 ? 12.547 -3.040 -4.792 1.00 79.50 186 ASN A N 1
ATOM 1531 C CA . ASN A 1 186 ? 13.501 -2.319 -5.624 1.00 79.50 186 ASN A CA 1
ATOM 1532 C C . ASN A 1 186 ? 13.240 -0.809 -5.614 1.00 79.50 186 ASN A C 1
ATOM 1534 O O . ASN A 1 186 ? 14.190 -0.038 -5.675 1.00 79.50 186 ASN A O 1
ATOM 1538 N N . GLN A 1 187 ? 11.982 -0.371 -5.473 1.00 83.69 187 GLN A N 1
ATOM 1539 C CA . GLN A 1 187 ? 11.656 1.052 -5.306 1.00 83.69 187 GLN A CA 1
ATOM 1540 C C . GLN A 1 187 ? 12.354 1.646 -4.077 1.00 83.69 187 GLN A C 1
ATOM 1542 O O . GLN A 1 187 ? 12.933 2.724 -4.172 1.00 83.69 187 GLN A O 1
ATOM 1547 N N . PHE A 1 188 ? 12.343 0.935 -2.944 1.00 82.38 188 PHE A N 1
ATOM 1548 C CA . PHE A 1 188 ? 13.047 1.363 -1.734 1.00 82.38 188 PHE A CA 1
ATOM 1549 C C . PHE A 1 188 ? 14.563 1.469 -1.950 1.00 82.38 188 PHE A C 1
ATOM 1551 O O . PHE A 1 188 ? 15.140 2.510 -1.646 1.00 82.38 188 PHE A O 1
ATOM 1558 N N . ASP A 1 189 ? 15.194 0.444 -2.525 1.00 80.50 189 ASP A N 1
ATOM 1559 C CA . ASP A 1 189 ? 16.647 0.435 -2.746 1.00 80.50 189 ASP A CA 1
ATOM 1560 C C . ASP A 1 189 ? 17.081 1.554 -3.715 1.00 80.50 189 ASP A C 1
ATOM 1562 O O . ASP A 1 189 ? 18.075 2.243 -3.472 1.00 80.50 189 ASP A O 1
ATOM 1566 N N . ILE A 1 190 ? 16.295 1.809 -4.771 1.00 82.19 190 ILE A N 1
ATOM 1567 C CA . ILE A 1 190 ? 16.526 2.931 -5.693 1.00 82.19 190 ILE A CA 1
ATOM 1568 C C . ILE A 1 190 ? 16.411 4.264 -4.949 1.00 82.19 190 ILE A C 1
ATOM 1570 O O . ILE A 1 190 ? 17.295 5.110 -5.092 1.00 82.19 190 ILE A O 1
ATOM 1574 N N . LEU A 1 191 ? 15.369 4.460 -4.134 1.00 80.31 191 LEU A N 1
ATOM 1575 C CA . LEU A 1 191 ? 15.232 5.675 -3.330 1.00 80.31 191 LEU A CA 1
ATOM 1576 C C . LEU A 1 191 ? 16.420 5.871 -2.394 1.00 80.31 191 LEU A C 1
ATOM 1578 O O . LEU A 1 191 ? 17.008 6.952 -2.386 1.00 80.31 191 LEU A O 1
ATOM 1582 N N . CYS A 1 192 ? 16.803 4.843 -1.636 1.00 77.12 192 CYS A N 1
ATOM 1583 C CA . CYS A 1 192 ? 17.952 4.921 -0.743 1.00 77.12 192 CYS A CA 1
ATOM 1584 C C . CYS A 1 192 ? 19.216 5.291 -1.516 1.00 77.12 192 CYS A C 1
ATOM 1586 O O . CYS A 1 192 ? 19.903 6.220 -1.102 1.00 77.12 192 CYS A O 1
ATOM 1588 N N . SER A 1 193 ? 19.467 4.677 -2.679 1.00 75.00 193 SER A N 1
ATOM 1589 C CA . SER A 1 193 ? 20.607 5.046 -3.528 1.00 75.00 193 SER A CA 1
ATOM 1590 C C . SER A 1 193 ? 20.587 6.527 -3.930 1.00 75.00 193 SER A C 1
ATOM 1592 O O . SER A 1 193 ? 21.628 7.181 -3.921 1.00 75.00 193 SER A O 1
ATOM 1594 N N . PHE A 1 194 ? 19.396 7.078 -4.194 1.00 75.00 194 PHE A N 1
ATOM 1595 C CA . PHE A 1 194 ? 19.190 8.457 -4.628 1.00 75.00 194 PHE A CA 1
ATOM 1596 C C . PHE A 1 194 ? 19.406 9.476 -3.498 1.00 75.00 194 PHE A C 1
ATOM 1598 O O . PHE A 1 194 ? 20.025 10.526 -3.696 1.00 75.00 194 PHE A O 1
ATOM 1605 N N . PHE A 1 195 ? 18.933 9.161 -2.292 1.00 70.69 195 PHE A N 1
ATOM 1606 C CA . PHE A 1 195 ? 19.098 10.009 -1.113 1.00 70.69 195 PHE A CA 1
ATOM 1607 C C . PHE A 1 195 ? 20.481 9.868 -0.456 1.00 70.69 195 PHE A C 1
ATOM 1609 O O . PHE A 1 195 ? 21.038 10.864 0.002 1.00 70.69 195 PHE A O 1
ATOM 1616 N N . GLN A 1 196 ? 21.085 8.676 -0.446 1.00 66.38 19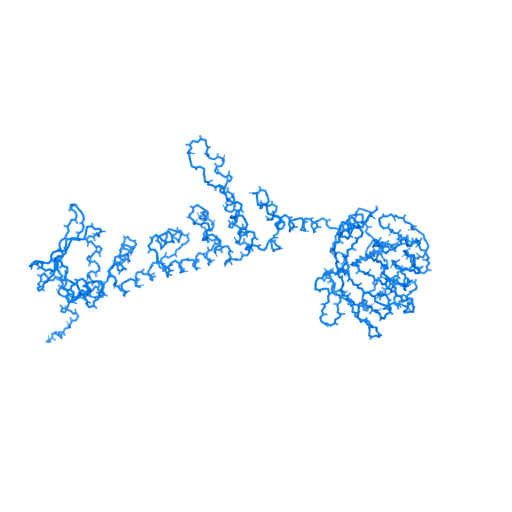6 GLN A N 1
ATOM 1617 C CA . GLN A 1 196 ? 22.425 8.450 0.114 1.00 66.38 196 GLN A CA 1
ATOM 1618 C C . GLN A 1 196 ? 23.500 9.244 -0.644 1.00 66.38 196 GLN A C 1
ATOM 1620 O O . GLN A 1 196 ? 24.356 9.863 -0.008 1.00 66.38 196 GLN A O 1
ATOM 1625 N N . THR A 1 197 ? 23.387 9.380 -1.973 1.00 58.75 197 THR A N 1
ATOM 1626 C CA . THR A 1 197 ? 24.262 10.268 -2.766 1.00 58.75 197 THR A CA 1
ATOM 1627 C C . THR A 1 197 ? 24.247 11.732 -2.337 1.00 58.75 197 THR A C 1
ATOM 1629 O O . THR A 1 197 ? 25.221 12.443 -2.577 1.00 58.75 197 THR A O 1
ATOM 1632 N N . GLN A 1 198 ? 23.188 12.192 -1.665 1.00 57.78 198 GLN A N 1
ATOM 1633 C CA . GLN A 1 198 ? 23.121 13.554 -1.127 1.00 57.78 198 GLN A CA 1
ATOM 1634 C C . GLN A 1 198 ? 23.922 13.721 0.171 1.00 57.78 198 GLN A C 1
ATOM 1636 O O . GLN A 1 198 ? 24.394 14.820 0.461 1.00 57.78 198 GLN A O 1
ATOM 1641 N N . ASN A 1 199 ? 24.093 12.644 0.944 1.00 49.75 199 ASN A N 1
ATOM 1642 C CA . ASN A 1 199 ? 24.827 12.657 2.210 1.00 49.75 199 ASN A CA 1
ATOM 1643 C C . ASN A 1 199 ? 26.328 12.394 2.034 1.00 49.75 199 ASN A C 1
ATOM 1645 O O . ASN A 1 199 ? 27.127 12.916 2.813 1.00 49.75 199 ASN A O 1
ATOM 1649 N N . ASP A 1 200 ? 26.735 11.648 1.006 1.00 50.59 200 ASP A N 1
ATOM 1650 C CA . ASP A 1 200 ? 28.158 11.397 0.739 1.00 50.59 200 ASP A CA 1
ATOM 1651 C C . ASP A 1 200 ? 28.868 12.613 0.126 1.00 50.59 200 ASP A C 1
ATOM 1653 O O . ASP A 1 200 ? 30.008 12.900 0.495 1.00 50.59 200 ASP A O 1
ATOM 1657 N N . GLY A 1 201 ? 28.168 13.429 -0.674 1.00 45.62 201 GLY A N 1
ATOM 1658 C CA . GLY A 1 201 ? 28.686 14.719 -1.153 1.00 45.62 201 GLY A CA 1
ATOM 1659 C C . GLY A 1 201 ? 28.995 15.727 -0.032 1.00 45.62 201 GLY A C 1
ATOM 1660 O O . GLY A 1 201 ? 29.817 16.622 -0.216 1.00 45.62 201 GLY A O 1
ATOM 1661 N N . LEU A 1 202 ? 28.394 15.563 1.156 1.00 40.16 202 LEU A N 1
ATOM 1662 C CA . LEU A 1 202 ? 28.704 16.354 2.356 1.00 40.16 202 LEU A CA 1
ATOM 1663 C C . LEU A 1 202 ? 29.951 15.853 3.102 1.00 40.16 202 LEU A C 1
ATOM 1665 O O . LEU A 1 202 ? 30.560 16.621 3.845 1.00 40.16 202 LEU A O 1
ATOM 1669 N N . LYS A 1 203 ? 30.338 14.583 2.922 1.00 42.56 203 LYS A N 1
ATOM 1670 C CA . LYS A 1 203 ? 31.518 13.986 3.569 1.00 42.56 203 LYS A CA 1
ATOM 1671 C C . LYS A 1 203 ? 32.782 14.088 2.711 1.00 42.56 203 LYS A C 1
ATOM 1673 O O . LYS A 1 203 ? 33.871 14.129 3.277 1.00 42.56 203 LYS A O 1
ATOM 1678 N N . SER A 1 204 ? 32.661 14.148 1.382 1.00 43.75 204 SER A N 1
ATOM 1679 C CA . SER A 1 204 ? 33.810 14.167 0.460 1.00 43.75 204 SER A CA 1
ATOM 1680 C C . SER A 1 204 ? 34.263 15.560 -0.000 1.00 43.75 204 SER A C 1
ATOM 1682 O O . SER A 1 204 ? 35.396 15.696 -0.459 1.00 43.75 204 SER A O 1
ATOM 1684 N N . ASN A 1 205 ? 33.444 16.610 0.128 1.00 41.12 205 ASN A N 1
ATOM 1685 C CA . ASN A 1 205 ? 33.764 17.922 -0.447 1.00 41.12 205 ASN A CA 1
ATOM 1686 C C . ASN A 1 205 ? 34.277 18.921 0.597 1.00 41.12 205 ASN A C 1
ATOM 1688 O O . ASN A 1 205 ? 33.544 19.787 1.067 1.00 41.12 205 ASN A O 1
ATOM 1692 N N . GLN A 1 206 ? 35.578 18.851 0.895 1.00 44.44 206 GLN A N 1
ATOM 1693 C CA . GLN A 1 206 ? 36.324 20.040 1.331 1.00 44.44 206 GLN A CA 1
ATOM 1694 C C . GLN A 1 206 ? 37.060 20.751 0.180 1.00 44.44 206 GLN A C 1
ATOM 1696 O O . GLN A 1 206 ? 37.537 21.849 0.419 1.00 44.44 206 GLN A O 1
ATOM 1701 N N . ASN A 1 207 ? 37.131 20.210 -1.052 1.00 40.59 207 ASN A N 1
ATOM 1702 C CA . ASN A 1 207 ? 37.948 20.809 -2.130 1.00 40.59 207 ASN A CA 1
ATOM 1703 C C . ASN A 1 207 ? 37.451 20.605 -3.590 1.00 40.59 207 ASN A C 1
ATOM 1705 O O . ASN A 1 207 ? 38.267 20.515 -4.505 1.00 40.59 207 ASN A O 1
ATOM 1709 N N . SER A 1 208 ? 36.145 20.576 -3.870 1.00 38.59 208 SER A N 1
ATOM 1710 C CA . SER A 1 208 ? 35.643 20.646 -5.261 1.00 38.59 208 SER A CA 1
ATOM 1711 C C . SER A 1 208 ? 34.301 21.383 -5.343 1.00 38.59 208 SER A C 1
ATOM 1713 O O . SER A 1 208 ? 33.409 21.192 -4.520 1.00 38.59 208 SER A O 1
ATOM 1715 N N . SER A 1 209 ? 34.183 22.291 -6.315 1.00 35.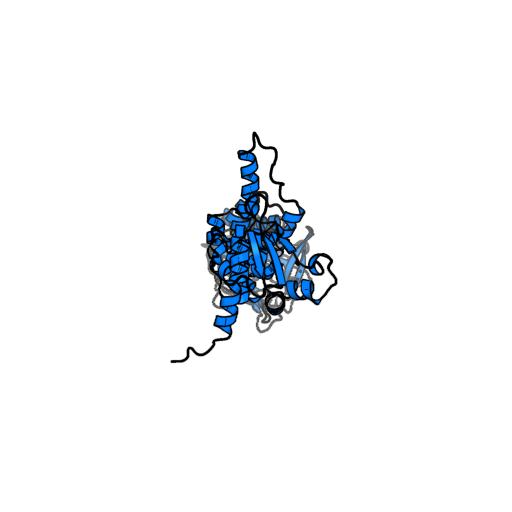50 209 SER A N 1
ATOM 1716 C CA . SER A 1 209 ? 33.143 23.325 -6.427 1.00 35.50 209 SER A CA 1
ATOM 1717 C C . SER A 1 209 ? 31.817 22.875 -7.052 1.00 35.50 209 SER A C 1
ATOM 1719 O O . SER A 1 209 ? 31.030 23.722 -7.461 1.00 35.50 209 SER A O 1
ATOM 1721 N N . GLU A 1 210 ? 31.530 21.577 -7.121 1.00 41.19 210 GLU A N 1
ATOM 1722 C CA . GLU A 1 210 ? 30.259 21.066 -7.649 1.00 41.19 210 GLU A CA 1
ATOM 1723 C C . GLU A 1 210 ? 29.626 20.117 -6.629 1.00 41.19 210 GLU A C 1
ATOM 1725 O O . GLU A 1 210 ? 29.804 18.902 -6.651 1.00 41.19 210 GLU A O 1
ATOM 1730 N N . ALA A 1 211 ? 28.894 20.693 -5.674 1.00 40.41 211 ALA A N 1
ATOM 1731 C CA . ALA A 1 211 ? 27.931 19.927 -4.896 1.00 40.41 211 ALA A CA 1
ATOM 1732 C C . ALA A 1 211 ? 26.774 19.543 -5.831 1.00 40.41 211 ALA A C 1
ATOM 1734 O O . ALA A 1 211 ? 26.162 20.432 -6.428 1.00 40.41 211 ALA A O 1
ATOM 1735 N N . LEU A 1 212 ? 26.465 18.246 -5.960 1.00 44.47 212 LEU A N 1
ATOM 1736 C CA . LEU A 1 212 ? 25.260 17.825 -6.679 1.00 44.47 212 LEU A CA 1
ATOM 1737 C C . LEU A 1 212 ? 24.034 18.541 -6.075 1.00 44.47 212 LEU A C 1
ATOM 1739 O O . LEU A 1 212 ? 23.914 18.611 -4.845 1.00 44.47 212 LEU A O 1
ATOM 1743 N N . PRO A 1 213 ? 23.122 19.084 -6.902 1.00 47.91 213 PRO A N 1
ATOM 1744 C CA . PRO A 1 213 ? 21.957 19.795 -6.401 1.00 47.91 213 PRO A CA 1
ATOM 1745 C C . PRO A 1 213 ? 21.071 18.848 -5.585 1.00 47.91 213 PRO A C 1
ATOM 1747 O O . PRO A 1 213 ? 20.740 17.745 -6.021 1.00 47.91 213 PRO A O 1
ATOM 1750 N N . LYS A 1 214 ? 20.674 19.294 -4.387 1.00 62.00 214 LYS A N 1
ATOM 1751 C CA . LYS A 1 214 ? 19.632 18.630 -3.592 1.00 62.00 214 LYS A CA 1
ATOM 1752 C C . LYS A 1 214 ? 18.378 18.470 -4.452 1.00 62.00 214 LYS A C 1
ATOM 1754 O O . LYS A 1 214 ? 18.021 19.406 -5.170 1.00 62.00 214 LYS A O 1
ATOM 1759 N N . LEU A 1 215 ? 17.700 17.326 -4.324 1.00 68.25 215 LEU A N 1
ATOM 1760 C CA . LEU A 1 215 ? 16.365 17.134 -4.897 1.00 68.25 215 LEU A CA 1
ATOM 1761 C C . LEU A 1 215 ? 15.486 18.343 -4.572 1.00 68.25 215 LEU A C 1
ATOM 1763 O O . LEU A 1 215 ? 15.391 18.761 -3.413 1.00 68.25 215 LEU A O 1
ATOM 1767 N N . THR A 1 216 ? 14.843 18.906 -5.589 1.00 78.00 216 THR A N 1
ATOM 1768 C CA . THR A 1 216 ? 13.889 19.988 -5.368 1.00 78.00 216 THR A CA 1
ATOM 1769 C C . THR A 1 216 ? 12.645 19.441 -4.667 1.00 78.00 216 THR A C 1
ATOM 1771 O O . THR A 1 216 ? 12.321 18.256 -4.755 1.00 78.00 216 THR A O 1
ATOM 1774 N N . GLN A 1 217 ? 11.904 20.314 -3.982 1.00 76.44 217 GLN A N 1
ATOM 1775 C CA . GLN A 1 217 ? 10.613 19.945 -3.386 1.00 76.44 217 GLN A CA 1
ATOM 1776 C C . GLN A 1 217 ? 9.639 19.366 -4.426 1.00 76.44 217 GLN A C 1
ATOM 1778 O O . GLN A 1 217 ? 8.867 18.464 -4.116 1.00 76.44 217 GLN A O 1
ATOM 1783 N N . GLU A 1 218 ? 9.716 19.839 -5.671 1.00 81.62 218 GLU A N 1
ATOM 1784 C CA . GLU A 1 218 ? 8.922 19.325 -6.787 1.00 81.62 218 GLU A CA 1
ATOM 1785 C C . GLU A 1 218 ? 9.292 17.879 -7.138 1.00 81.62 218 GLU A C 1
ATOM 1787 O O . GLU A 1 218 ? 8.413 17.036 -7.292 1.00 81.62 218 GLU A O 1
ATOM 1792 N N . GLN A 1 219 ? 10.584 17.558 -7.185 1.00 83.62 219 GLN A N 1
ATOM 1793 C CA . GLN A 1 219 ? 11.042 16.194 -7.434 1.00 83.62 219 GLN A CA 1
ATOM 1794 C C . GLN A 1 219 ? 10.657 15.240 -6.290 1.00 83.62 219 GLN A C 1
ATOM 1796 O O . GLN A 1 219 ? 10.218 14.119 -6.542 1.00 83.62 219 GLN A O 1
ATOM 1801 N N . ILE A 1 220 ? 10.748 15.690 -5.033 1.00 81.31 220 ILE A N 1
ATOM 1802 C CA . ILE A 1 220 ? 10.282 14.912 -3.871 1.00 81.31 220 ILE A CA 1
ATOM 1803 C C . ILE A 1 220 ? 8.775 14.638 -3.982 1.00 81.31 220 ILE A C 1
ATOM 1805 O O . ILE A 1 220 ? 8.336 13.518 -3.730 1.00 81.31 220 ILE A O 1
ATOM 1809 N N . PHE A 1 221 ? 7.986 15.627 -4.410 1.00 82.19 221 PHE A N 1
ATOM 1810 C CA . PHE A 1 221 ? 6.549 15.462 -4.623 1.00 82.19 221 PHE A CA 1
ATOM 1811 C C . PHE A 1 221 ? 6.229 14.457 -5.743 1.00 82.19 221 PHE A C 1
ATOM 1813 O O . PHE A 1 221 ? 5.336 13.629 -5.588 1.00 82.19 221 PHE A O 1
ATOM 1820 N N . GLN A 1 222 ? 6.983 14.466 -6.847 1.00 84.81 222 GLN A N 1
ATOM 1821 C CA . GLN A 1 222 ? 6.804 13.486 -7.928 1.00 84.81 222 GLN A CA 1
ATOM 1822 C C . GLN A 1 222 ? 7.096 12.050 -7.467 1.00 84.81 222 GLN A C 1
ATOM 1824 O O . GLN A 1 222 ? 6.359 11.130 -7.819 1.00 84.81 222 GLN A O 1
ATOM 1829 N N . ILE A 1 223 ? 8.125 11.858 -6.636 1.00 84.88 223 ILE A N 1
ATOM 1830 C CA . ILE A 1 223 ? 8.403 10.559 -6.005 1.00 84.88 223 ILE A CA 1
ATOM 1831 C C . ILE A 1 223 ? 7.236 10.137 -5.098 1.00 84.88 223 ILE A C 1
ATOM 1833 O O . ILE A 1 223 ? 6.785 8.992 -5.154 1.00 84.88 223 ILE A O 1
ATOM 1837 N N . ASP A 1 224 ? 6.754 11.062 -4.266 1.00 82.50 224 ASP A N 1
ATOM 1838 C CA . ASP A 1 224 ? 5.687 10.829 -3.291 1.00 82.50 224 ASP A CA 1
ATOM 1839 C C . ASP A 1 224 ? 4.378 10.381 -3.948 1.00 82.50 224 ASP A C 1
ATOM 1841 O O . ASP A 1 224 ? 3.663 9.554 -3.387 1.00 82.50 224 ASP A O 1
ATOM 1845 N N . GLU A 1 225 ? 4.074 10.872 -5.150 1.00 84.12 225 GLU A N 1
ATOM 1846 C CA . GLU A 1 225 ? 2.888 10.474 -5.914 1.00 84.12 225 GLU A CA 1
ATOM 1847 C C . GLU A 1 225 ? 2.986 9.055 -6.488 1.00 84.12 225 GLU A C 1
ATOM 1849 O O . GLU A 1 225 ? 1.990 8.330 -6.490 1.00 84.12 225 GLU A O 1
ATOM 1854 N N . ILE A 1 226 ? 4.176 8.635 -6.924 1.00 82.62 226 ILE A N 1
ATOM 1855 C CA . ILE A 1 226 ? 4.390 7.334 -7.577 1.00 82.62 226 ILE A CA 1
ATOM 1856 C C . ILE A 1 226 ? 4.459 6.195 -6.556 1.00 82.62 226 ILE A C 1
ATOM 1858 O O . ILE A 1 226 ? 4.006 5.083 -6.832 1.00 82.62 226 ILE A O 1
ATOM 1862 N N . ILE A 1 227 ? 5.022 6.453 -5.376 1.00 81.00 227 ILE A N 1
ATOM 1863 C CA . ILE A 1 227 ? 5.314 5.401 -4.403 1.00 81.00 227 ILE A CA 1
ATOM 1864 C C . ILE A 1 227 ? 4.159 5.207 -3.424 1.00 81.00 227 ILE A C 1
ATOM 1866 O O . ILE A 1 227 ? 3.643 6.143 -2.806 1.00 81.00 227 ILE A O 1
ATOM 1870 N N . ASP A 1 228 ? 3.786 3.942 -3.227 1.00 80.56 228 ASP A N 1
ATOM 1871 C CA . ASP A 1 228 ? 2.848 3.548 -2.185 1.00 80.56 228 ASP A CA 1
ATOM 1872 C C . ASP A 1 228 ? 3.581 3.033 -0.939 1.00 80.56 228 ASP A C 1
ATOM 1874 O O . ASP A 1 228 ? 3.796 1.835 -0.734 1.00 80.56 228 ASP A O 1
ATOM 1878 N N . PHE A 1 229 ? 3.928 3.976 -0.063 1.00 80.31 229 PHE A N 1
ATOM 1879 C CA . PHE A 1 229 ? 4.625 3.726 1.201 1.00 80.31 229 PHE A CA 1
ATOM 1880 C C . PHE A 1 229 ? 3.891 2.759 2.145 1.00 80.31 229 PHE A C 1
ATOM 1882 O O . PHE A 1 229 ? 4.506 2.208 3.060 1.00 80.31 229 PHE A O 1
ATOM 1889 N N . ARG A 1 230 ? 2.590 2.493 1.935 1.00 74.56 230 ARG A N 1
ATOM 1890 C CA . ARG A 1 230 ? 1.819 1.553 2.770 1.00 74.56 230 ARG A CA 1
ATOM 1891 C C . ARG A 1 230 ? 2.356 0.125 2.680 1.00 74.56 230 ARG A C 1
ATOM 1893 O O . ARG A 1 230 ? 2.211 -0.636 3.637 1.00 74.56 230 ARG A O 1
ATOM 1900 N N . PHE A 1 231 ? 3.022 -0.230 1.587 1.00 76.56 231 PHE A N 1
ATOM 1901 C CA . PHE A 1 231 ? 3.591 -1.563 1.383 1.00 76.56 231 PHE A CA 1
ATOM 1902 C C . PHE A 1 231 ? 5.053 -1.705 1.835 1.00 76.56 231 PHE A C 1
ATOM 1904 O O . PHE A 1 231 ? 5.560 -2.823 1.865 1.00 76.56 231 PHE A O 1
ATOM 1911 N N . MET A 1 232 ? 5.730 -0.617 2.216 1.00 80.44 232 MET A N 1
ATOM 1912 C CA . MET A 1 232 ? 7.103 -0.672 2.741 1.00 80.44 232 MET A CA 1
ATOM 1913 C C . MET A 1 232 ? 7.119 -1.062 4.221 1.00 80.44 232 MET A C 1
ATOM 1915 O O . MET A 1 232 ? 6.223 -0.679 4.974 1.00 80.44 232 MET A O 1
ATOM 1919 N N . ALA A 1 233 ? 8.129 -1.804 4.671 1.00 79.38 233 ALA A N 1
ATOM 1920 C CA . ALA A 1 233 ? 8.299 -2.129 6.086 1.00 79.38 233 ALA A CA 1
ATOM 1921 C C . ALA A 1 233 ? 8.551 -0.863 6.925 1.00 79.38 233 ALA A C 1
ATOM 1923 O O . ALA A 1 233 ? 9.023 0.154 6.421 1.00 79.38 233 ALA A O 1
ATOM 1924 N N . HIS A 1 234 ? 8.253 -0.909 8.225 1.00 77.56 234 HIS A N 1
ATOM 1925 C CA . HIS A 1 234 ? 8.414 0.265 9.089 1.00 77.56 234 HIS A CA 1
ATOM 1926 C C . HIS A 1 234 ? 9.866 0.744 9.185 1.00 77.56 234 HIS A C 1
ATOM 1928 O O . HIS A 1 234 ? 10.120 1.939 9.062 1.00 77.56 234 HIS A O 1
ATOM 1934 N N . GLU A 1 235 ? 10.815 -0.189 9.293 1.00 79.94 235 GLU A N 1
ATOM 1935 C CA . GLU A 1 235 ? 12.252 0.114 9.279 1.00 79.94 235 GLU A CA 1
ATOM 1936 C C . GLU A 1 235 ? 12.688 0.828 7.989 1.00 79.94 235 GLU A C 1
ATOM 1938 O O . GLU A 1 235 ? 13.441 1.797 8.043 1.00 79.94 235 GLU A O 1
ATOM 1943 N N . GLN A 1 236 ? 12.128 0.445 6.838 1.00 82.62 236 GLN A N 1
ATOM 1944 C CA . GLN A 1 236 ? 12.386 1.125 5.563 1.00 82.62 236 GLN A CA 1
ATOM 1945 C C . GLN A 1 236 ? 11.873 2.572 5.587 1.00 82.62 236 GLN A C 1
ATOM 1947 O O . GLN A 1 236 ? 12.564 3.501 5.173 1.00 82.62 236 GLN A O 1
ATOM 1952 N N . LEU A 1 237 ? 10.675 2.800 6.130 1.00 84.38 237 LEU A N 1
ATOM 1953 C CA . LEU A 1 237 ? 10.148 4.157 6.276 1.00 84.38 237 LEU A CA 1
ATOM 1954 C C . LEU A 1 237 ? 10.961 4.985 7.287 1.00 84.38 237 LEU A C 1
ATOM 1956 O O . LEU A 1 237 ? 11.163 6.179 7.071 1.00 84.38 237 LEU A O 1
ATOM 1960 N N . LYS A 1 238 ? 11.460 4.376 8.374 1.00 84.31 238 LYS A N 1
ATOM 1961 C CA . LYS A 1 238 ? 12.371 5.046 9.319 1.00 84.31 238 LYS A CA 1
ATOM 1962 C C . LYS A 1 238 ? 13.638 5.518 8.599 1.00 84.31 238 LYS A C 1
ATOM 1964 O O . LYS A 1 238 ? 14.039 6.664 8.796 1.00 84.31 238 LYS A O 1
ATOM 1969 N N . GLU A 1 239 ? 14.230 4.674 7.756 1.00 84.44 239 GLU A N 1
ATOM 1970 C CA . GLU A 1 239 ? 15.430 5.012 6.984 1.00 84.44 239 GLU A CA 1
ATOM 1971 C C . GLU A 1 239 ? 15.175 6.160 5.996 1.00 84.44 239 GLU A C 1
ATOM 1973 O O . GLU A 1 239 ? 15.887 7.163 6.031 1.00 84.44 239 GLU A O 1
ATOM 1978 N N . LEU A 1 240 ? 14.105 6.096 5.193 1.00 82.69 240 LEU A N 1
ATOM 1979 C CA . LEU A 1 240 ? 13.738 7.187 4.275 1.00 82.69 240 LEU A CA 1
ATOM 1980 C C . LEU A 1 240 ? 13.514 8.517 5.007 1.00 82.69 240 LEU A C 1
ATOM 1982 O O . LEU A 1 240 ? 13.917 9.577 4.524 1.00 82.69 240 LEU A O 1
ATOM 1986 N N . LYS A 1 241 ? 12.921 8.468 6.206 1.00 83.62 241 LYS A N 1
ATOM 1987 C CA . LYS A 1 241 ? 12.739 9.654 7.046 1.00 83.62 241 LYS A CA 1
ATOM 1988 C C . LYS A 1 241 ? 14.075 10.228 7.524 1.00 83.62 241 LYS A C 1
ATOM 1990 O O . LYS A 1 241 ? 14.250 11.444 7.504 1.00 83.62 241 LYS A O 1
ATOM 1995 N N . GLN A 1 242 ? 15.020 9.379 7.938 1.00 81.56 242 GLN A N 1
ATOM 1996 C CA . GLN A 1 242 ? 16.375 9.805 8.323 1.00 81.56 242 GLN A CA 1
ATOM 1997 C C . GLN A 1 242 ? 17.144 10.411 7.146 1.00 81.56 242 GLN A C 1
ATOM 1999 O O . GLN A 1 242 ? 17.905 11.360 7.326 1.00 81.56 242 GLN A O 1
ATOM 2004 N N . LEU A 1 243 ? 16.901 9.898 5.942 1.00 76.06 243 LEU A N 1
ATOM 2005 C CA . LEU A 1 243 ? 17.433 10.419 4.688 1.00 76.06 243 LEU A CA 1
ATOM 2006 C C . LEU A 1 243 ? 16.771 11.737 4.233 1.00 76.06 243 LEU A C 1
ATOM 2008 O O . LEU A 1 243 ? 17.206 12.330 3.249 1.00 76.06 243 LEU A O 1
ATOM 2012 N N . GLY A 1 244 ? 15.765 12.235 4.963 1.00 74.50 244 GLY A N 1
ATOM 2013 C CA . GLY A 1 244 ? 15.145 13.540 4.728 1.00 74.50 244 GLY A CA 1
ATOM 2014 C C . GLY A 1 244 ? 13.924 13.523 3.806 1.00 74.50 244 GLY A C 1
ATOM 2015 O O . GLY A 1 244 ? 13.490 14.593 3.375 1.00 74.50 244 GLY A O 1
ATOM 2016 N N . PHE A 1 245 ? 13.340 12.355 3.513 1.00 79.25 245 PHE A N 1
ATOM 2017 C CA . PHE A 1 245 ? 12.068 12.271 2.789 1.00 79.25 245 PHE A CA 1
ATOM 2018 C C . PHE A 1 245 ? 10.917 12.740 3.691 1.00 79.25 245 PHE A C 1
ATOM 2020 O O . PHE A 1 245 ? 10.507 12.031 4.609 1.00 79.25 245 PHE A O 1
ATOM 2027 N N . LEU A 1 246 ? 10.417 13.958 3.467 1.00 71.31 246 LEU A N 1
ATOM 2028 C CA . LEU A 1 246 ? 9.446 14.616 4.351 1.00 71.31 246 LEU A CA 1
ATOM 2029 C C . LEU A 1 246 ? 8.313 15.268 3.546 1.00 71.31 246 LEU A C 1
ATOM 2031 O O . LEU A 1 246 ? 8.265 16.487 3.377 1.00 71.31 246 LEU A O 1
ATOM 2035 N N . THR A 1 247 ? 7.389 14.451 3.039 1.00 80.00 247 THR A N 1
ATOM 2036 C CA . THR A 1 247 ? 6.113 14.923 2.474 1.00 80.00 247 THR A CA 1
ATOM 2037 C C . THR A 1 247 ? 4.978 14.720 3.472 1.00 80.00 247 THR A C 1
ATOM 2039 O O . THR A 1 247 ? 5.007 13.805 4.293 1.00 80.00 247 THR A O 1
ATOM 2042 N N . LYS A 1 248 ? 3.910 15.522 3.368 1.00 76.69 248 LYS A N 1
ATOM 2043 C CA . LYS A 1 248 ? 2.720 15.361 4.227 1.00 76.69 248 LYS A CA 1
ATOM 2044 C C . LYS A 1 248 ? 2.084 13.969 4.099 1.00 76.69 248 LYS A C 1
ATOM 2046 O O . LYS A 1 248 ? 1.575 13.437 5.083 1.00 76.69 248 LYS A O 1
ATOM 2051 N N . LYS A 1 249 ? 2.084 13.386 2.892 1.00 80.19 249 LYS A N 1
ATOM 2052 C CA . LYS A 1 249 ? 1.550 12.040 2.625 1.00 80.19 249 LYS A CA 1
ATOM 2053 C C . LYS A 1 249 ? 2.407 10.979 3.312 1.00 80.19 249 LYS A C 1
ATOM 2055 O O . LYS A 1 249 ? 1.852 10.148 4.030 1.00 80.19 249 LYS A O 1
ATOM 2060 N N . PHE A 1 250 ? 3.727 11.037 3.128 1.00 81.00 250 PHE A N 1
ATOM 2061 C CA . PHE A 1 250 ? 4.675 10.136 3.775 1.00 81.00 250 PHE A CA 1
ATOM 2062 C C . PHE A 1 250 ? 4.619 10.245 5.297 1.00 81.00 250 PHE A C 1
ATOM 2064 O O . PHE A 1 250 ? 4.495 9.226 5.968 1.00 81.00 250 PHE A O 1
ATOM 2071 N N . GLU A 1 251 ? 4.641 11.462 5.849 1.00 78.88 251 GLU A N 1
ATOM 2072 C CA . GLU A 1 251 ? 4.578 11.689 7.296 1.00 78.88 251 GLU A CA 1
ATOM 2073 C C . GLU A 1 251 ? 3.309 11.094 7.901 1.00 78.88 251 GLU A C 1
ATOM 2075 O O . GLU A 1 251 ? 3.391 10.377 8.897 1.00 78.88 251 GLU A O 1
ATOM 2080 N N . ARG A 1 252 ? 2.154 11.295 7.254 1.00 78.81 252 ARG A N 1
ATOM 2081 C CA . ARG A 1 252 ? 0.893 10.685 7.683 1.00 78.81 252 ARG A CA 1
ATOM 2082 C C . ARG A 1 252 ? 0.973 9.154 7.700 1.00 78.81 252 ARG A C 1
ATOM 2084 O O . ARG A 1 252 ? 0.611 8.549 8.701 1.00 78.81 252 ARG A O 1
ATOM 2091 N N . ILE A 1 253 ? 1.464 8.525 6.628 1.00 75.00 253 ILE A N 1
ATOM 2092 C CA . ILE A 1 253 ? 1.581 7.054 6.535 1.00 75.00 253 ILE A CA 1
ATOM 2093 C C . ILE A 1 253 ? 2.588 6.515 7.564 1.00 75.00 253 ILE A C 1
ATOM 2095 O O . ILE A 1 253 ? 2.362 5.480 8.191 1.00 75.00 253 ILE A O 1
ATOM 2099 N N . PHE A 1 254 ? 3.699 7.223 7.763 1.00 79.12 254 PHE A N 1
ATOM 2100 C CA . PHE A 1 254 ? 4.703 6.878 8.762 1.00 79.12 254 PHE A CA 1
ATOM 2101 C C . PHE A 1 254 ? 4.136 6.962 10.183 1.00 79.12 254 PHE A C 1
ATOM 2103 O O . PHE A 1 254 ? 4.406 6.090 11.009 1.00 79.12 254 PHE A O 1
ATOM 2110 N N . GLU A 1 255 ? 3.339 7.986 10.492 1.00 75.56 255 GLU A N 1
ATOM 2111 C CA . GLU A 1 255 ? 2.639 8.107 11.773 1.00 75.56 255 GLU A CA 1
ATOM 2112 C C . GLU A 1 255 ? 1.587 7.010 11.959 1.00 75.56 255 GLU A C 1
ATOM 2114 O O . GLU A 1 255 ? 1.540 6.404 13.029 1.00 75.56 255 GLU A O 1
ATOM 2119 N N . GLU A 1 256 ? 0.801 6.703 10.924 1.00 69.31 256 GLU A N 1
ATOM 2120 C CA . GLU A 1 256 ? -0.169 5.601 10.920 1.00 69.31 256 GLU A CA 1
ATOM 2121 C C . GLU A 1 256 ? 0.513 4.261 11.243 1.00 69.31 256 GLU A C 1
ATOM 2123 O O . GLU A 1 256 ? 0.077 3.559 12.155 1.00 69.31 256 GLU A O 1
ATOM 2128 N N . LYS A 1 257 ? 1.647 3.937 10.604 1.00 68.19 257 LYS A N 1
ATOM 2129 C CA . LYS A 1 257 ? 2.383 2.699 10.916 1.00 68.19 257 LYS A CA 1
ATOM 2130 C C . LYS A 1 257 ? 3.125 2.723 12.255 1.00 68.19 257 LYS A C 1
ATOM 2132 O O . LYS A 1 257 ? 3.234 1.688 12.905 1.00 68.19 257 LYS A O 1
ATOM 2137 N N . ASN A 1 258 ? 3.615 3.874 12.721 1.00 63.53 258 ASN A N 1
ATOM 2138 C CA . ASN A 1 258 ? 4.154 3.992 14.088 1.00 63.53 258 ASN A CA 1
ATOM 2139 C C . ASN A 1 258 ? 3.088 3.735 15.157 1.00 63.53 258 ASN A C 1
ATOM 2141 O O . ASN A 1 258 ? 3.401 3.236 16.241 1.00 63.53 258 ASN A O 1
ATOM 2145 N N . GLN A 1 259 ? 1.836 4.095 14.868 1.00 56.69 259 GLN A N 1
ATOM 2146 C CA . GLN A 1 259 ? 0.704 3.759 15.723 1.00 56.69 259 GLN A CA 1
ATOM 2147 C C . GLN A 1 259 ? 0.388 2.255 15.673 1.00 56.69 259 GLN A C 1
ATOM 2149 O O . GLN A 1 259 ? -0.131 1.742 16.660 1.00 56.69 259 GLN A O 1
ATOM 2154 N N . GLU A 1 260 ? 0.751 1.548 14.593 1.00 51.41 260 GLU A N 1
ATOM 2155 C CA . GLU A 1 260 ? 0.630 0.087 14.450 1.00 51.41 260 GLU A CA 1
ATOM 2156 C C . GLU A 1 260 ? 1.721 -0.729 15.174 1.00 51.41 260 GLU A C 1
ATOM 2158 O O . GLU A 1 260 ? 1.409 -1.780 15.731 1.00 51.41 260 GLU A O 1
ATOM 2163 N N . GLU A 1 261 ? 2.971 -0.252 15.250 1.00 47.84 261 GLU A N 1
ATOM 2164 C CA . GLU A 1 261 ? 4.055 -0.938 15.991 1.00 47.84 261 GLU A CA 1
ATOM 2165 C C . GLU A 1 261 ? 3.921 -0.848 17.527 1.00 47.84 261 GLU A C 1
ATOM 2167 O O . GLU A 1 261 ? 4.492 -1.662 18.250 1.00 47.84 261 GLU A O 1
ATOM 2172 N N . ASN A 1 262 ? 3.154 0.114 18.052 1.00 46.88 262 ASN A N 1
ATOM 2173 C CA . ASN A 1 262 ? 3.001 0.362 19.497 1.00 46.88 262 ASN A CA 1
ATOM 2174 C C . ASN A 1 262 ? 1.691 -0.180 20.097 1.00 46.88 262 ASN A C 1
ATOM 2176 O O . ASN A 1 262 ? 1.174 0.342 21.092 1.00 46.88 262 ASN A O 1
ATOM 2180 N N . ILE A 1 263 ? 1.137 -1.224 19.494 1.00 53.03 263 ILE A N 1
ATOM 2181 C CA . ILE A 1 263 ? -0.148 -1.792 19.889 1.00 53.03 263 ILE A CA 1
ATOM 2182 C C . ILE A 1 263 ? 0.045 -2.924 20.926 1.00 53.03 263 ILE A C 1
ATOM 2184 O O . ILE A 1 263 ? 1.013 -3.677 20.829 1.00 53.03 263 ILE A O 1
ATOM 2188 N N . PRO A 1 264 ? -0.856 -3.084 21.925 1.00 52.22 264 PRO A N 1
ATOM 2189 C CA . PRO A 1 264 ? -0.963 -4.320 22.714 1.00 52.22 264 PRO A CA 1
ATOM 2190 C C . PRO A 1 264 ? -0.938 -5.573 21.830 1.00 52.22 264 PRO A C 1
ATOM 2192 O O . PRO A 1 264 ? -1.392 -5.517 20.692 1.00 52.22 264 PRO A O 1
ATOM 2195 N N . ASN A 1 265 ? -0.463 -6.714 22.339 1.00 56.19 265 ASN A N 1
ATOM 2196 C CA . ASN A 1 265 ? -0.279 -7.918 21.526 1.00 56.19 265 ASN A CA 1
ATOM 2197 C C . ASN A 1 265 ? -1.588 -8.374 20.825 1.00 56.19 265 ASN A C 1
ATOM 2199 O O . ASN A 1 265 ? -2.395 -9.120 21.384 1.00 56.19 265 ASN A O 1
ATOM 2203 N N . TYR A 1 266 ? -1.799 -7.942 19.574 1.00 68.56 266 TYR A N 1
ATOM 2204 C CA . TYR A 1 266 ? -2.945 -8.328 18.747 1.00 68.56 266 TYR A CA 1
ATOM 2205 C C . TYR A 1 266 ? -2.902 -9.801 18.335 1.00 68.56 266 TYR A C 1
ATOM 2207 O O . TYR A 1 266 ? -3.897 -10.316 17.830 1.00 68.56 266 TYR A O 1
ATOM 2215 N N . GLU A 1 267 ? -1.807 -10.515 18.606 1.00 64.62 267 GLU A N 1
ATOM 2216 C CA . GLU A 1 267 ? -1.743 -11.962 18.431 1.00 64.62 267 GLU A CA 1
ATOM 2217 C C . GLU A 1 267 ? -2.831 -12.687 19.240 1.00 64.62 267 GLU A C 1
ATOM 2219 O O . GLU A 1 267 ? -3.312 -13.732 18.809 1.00 64.62 267 GLU A O 1
ATOM 2224 N N . ASN A 1 268 ? -3.270 -12.115 20.364 1.00 72.69 268 ASN A N 1
ATOM 2225 C CA . ASN A 1 268 ? -4.321 -12.672 21.220 1.00 72.69 268 ASN A CA 1
ATOM 2226 C C . ASN A 1 268 ? -5.625 -11.852 21.188 1.00 72.69 268 ASN A C 1
ATOM 2228 O O . ASN A 1 268 ? -6.533 -12.079 21.990 1.00 72.69 268 ASN A O 1
ATOM 2232 N N . LEU A 1 269 ? -5.739 -10.888 20.268 1.00 87.06 269 LEU A N 1
ATOM 2233 C CA . LEU A 1 269 ? -7.003 -10.213 19.992 1.00 87.06 269 LEU A CA 1
ATOM 2234 C C . LEU A 1 269 ? -7.874 -11.159 19.167 1.00 87.06 269 LEU A C 1
ATOM 2236 O O . LEU A 1 269 ? -7.555 -11.444 18.018 1.00 87.06 269 LEU A O 1
ATOM 2240 N N . ILE A 1 270 ? -8.969 -11.639 19.749 1.00 88.62 270 ILE A N 1
ATOM 2241 C CA . ILE A 1 270 ? -9.838 -12.641 19.119 1.00 88.62 270 ILE A CA 1
ATOM 2242 C C . ILE A 1 270 ? -10.906 -12.026 18.217 1.00 88.62 270 ILE A C 1
ATOM 2244 O O . ILE A 1 270 ? -11.484 -12.730 17.395 1.00 88.62 270 ILE A O 1
ATOM 2248 N N . CYS A 1 271 ? -11.192 -10.730 18.360 1.00 92.06 271 CYS A N 1
ATOM 2249 C CA . CYS A 1 271 ? -12.081 -10.014 17.449 1.00 92.06 271 CYS A CA 1
ATOM 2250 C C . CYS A 1 271 ? -11.793 -8.508 17.464 1.00 92.06 271 CYS A C 1
ATOM 2252 O O . CYS A 1 271 ? -11.667 -7.904 18.533 1.00 92.06 271 CYS A O 1
ATOM 2254 N N . ARG A 1 272 ? -11.733 -7.903 16.275 1.00 93.94 272 ARG A N 1
ATOM 2255 C CA . ARG A 1 272 ? -11.629 -6.465 16.030 1.00 93.94 272 ARG A CA 1
ATOM 2256 C C . ARG A 1 272 ? -12.606 -6.035 14.953 1.00 93.94 272 ARG A C 1
ATOM 2258 O O . ARG A 1 272 ? -12.381 -6.258 13.765 1.00 93.94 272 ARG A O 1
ATOM 2265 N N . LEU A 1 273 ? -13.647 -5.335 15.367 1.00 94.12 273 LEU A N 1
ATOM 2266 C CA . LEU A 1 273 ? -14.650 -4.778 14.474 1.00 94.12 273 LEU A CA 1
ATOM 2267 C C . LEU A 1 273 ? -14.447 -3.279 14.400 1.00 94.12 273 LEU A C 1
ATOM 2269 O O . LEU A 1 273 ? -14.876 -2.552 15.285 1.00 94.12 273 LEU A O 1
ATOM 2273 N N . GLU A 1 274 ? -13.781 -2.824 13.349 1.00 91.56 274 GLU A N 1
ATOM 2274 C CA . GLU A 1 274 ? -13.564 -1.406 13.077 1.00 91.56 274 GLU A CA 1
ATOM 2275 C C . GLU A 1 274 ? -14.406 -0.975 11.879 1.00 91.56 274 GLU A C 1
ATOM 2277 O O . GLU A 1 274 ? -14.499 -1.710 10.893 1.00 91.56 274 GLU A O 1
ATOM 2282 N N . VAL A 1 275 ? -14.978 0.228 11.939 1.00 88.88 275 VAL A N 1
ATOM 2283 C CA . VAL A 1 275 ? -15.710 0.810 10.810 1.00 88.88 275 VAL A CA 1
ATOM 2284 C C . VAL A 1 275 ? -14.791 1.665 9.927 1.00 88.88 275 VAL A C 1
ATOM 2286 O O . VAL A 1 275 ? -14.262 2.683 10.364 1.00 88.88 275 VAL A O 1
ATOM 2289 N N . ASN A 1 276 ? -14.636 1.275 8.662 1.00 79.31 276 ASN A N 1
ATOM 2290 C CA . ASN A 1 276 ? -13.983 2.016 7.577 1.00 79.31 276 ASN A CA 1
ATOM 2291 C C . ASN A 1 276 ? -14.776 1.937 6.242 1.00 79.31 276 ASN A C 1
ATOM 2293 O O . ASN A 1 276 ? -15.938 1.531 6.210 1.00 79.31 276 ASN A O 1
ATOM 2297 N N . ASP A 1 277 ? -14.178 2.329 5.115 1.00 59.97 277 ASP A N 1
ATOM 2298 C CA . ASP A 1 277 ? -14.843 2.293 3.797 1.00 59.97 277 ASP A CA 1
ATOM 2299 C C . ASP A 1 277 ? -15.239 0.890 3.309 1.00 59.97 277 ASP A C 1
ATOM 2301 O O . ASP A 1 277 ? -16.137 0.761 2.483 1.00 59.97 277 ASP A O 1
ATOM 2305 N N . LEU A 1 278 ? -14.618 -0.161 3.849 1.00 59.94 278 LEU A N 1
ATOM 2306 C CA . LEU A 1 278 ? -14.830 -1.559 3.463 1.00 59.94 278 LEU A CA 1
ATOM 2307 C C . LEU A 1 278 ? -15.504 -2.375 4.575 1.00 59.94 278 LEU A C 1
ATOM 2309 O O . LEU A 1 278 ? -15.436 -3.604 4.564 1.00 59.94 278 LEU A O 1
ATOM 2313 N N . THR A 1 279 ? -16.123 -1.698 5.554 1.00 63.06 279 THR A N 1
ATOM 2314 C CA . THR A 1 279 ? -16.687 -2.328 6.765 1.00 63.06 279 THR A CA 1
ATOM 2315 C C . THR A 1 279 ? -17.607 -3.493 6.434 1.00 63.06 279 THR A C 1
ATOM 2317 O O . THR A 1 279 ? -17.566 -4.516 7.115 1.00 63.06 279 THR A O 1
ATOM 2320 N N . PHE A 1 280 ? -18.420 -3.333 5.388 1.00 69.06 280 PHE A N 1
ATOM 2321 C CA . PHE A 1 280 ? -19.380 -4.330 4.950 1.00 69.06 280 PHE A CA 1
ATOM 2322 C C . PHE A 1 280 ? -18.961 -5.000 3.650 1.00 69.06 280 PHE A C 1
ATOM 2324 O O . PHE A 1 280 ? -18.621 -4.323 2.680 1.00 69.06 280 PHE A O 1
ATOM 2331 N N . SER A 1 281 ? -19.085 -6.329 3.594 1.00 60.62 281 SER A N 1
ATOM 2332 C CA . SER A 1 281 ? -19.324 -6.977 2.302 1.00 60.62 281 SER A CA 1
ATOM 2333 C C . SER A 1 281 ? -20.728 -6.620 1.804 1.00 60.62 281 SER A C 1
ATOM 2335 O O . SER A 1 281 ? -21.612 -6.296 2.603 1.00 60.62 281 SER A O 1
ATOM 2337 N N . ASN A 1 282 ? -20.959 -6.749 0.496 1.00 62.66 282 ASN A N 1
ATOM 2338 C CA . ASN A 1 282 ? -22.295 -6.622 -0.103 1.00 62.66 282 ASN A CA 1
ATOM 2339 C C . ASN A 1 282 ? -23.351 -7.520 0.585 1.00 62.66 282 ASN A C 1
ATOM 2341 O O . ASN A 1 282 ? -24.545 -7.257 0.477 1.00 62.66 282 ASN A O 1
ATOM 2345 N N . ASP A 1 283 ? -22.912 -8.526 1.348 1.00 69.31 283 ASP A N 1
ATOM 2346 C CA . ASP A 1 283 ? -23.744 -9.510 2.043 1.00 69.31 283 ASP A CA 1
ATOM 2347 C C . ASP A 1 283 ? -24.100 -9.118 3.493 1.00 69.31 283 ASP A C 1
ATOM 2349 O O . ASP A 1 283 ? -24.688 -9.909 4.232 1.00 69.31 283 ASP A O 1
ATOM 2353 N N . GLY A 1 284 ? -23.737 -7.910 3.946 1.00 81.44 284 GLY A N 1
ATOM 2354 C CA . GLY A 1 284 ? -24.076 -7.427 5.290 1.00 81.44 284 GLY A CA 1
ATOM 2355 C C . GLY A 1 284 ? -23.240 -8.047 6.417 1.00 81.44 284 GLY A C 1
ATOM 2356 O O . GLY A 1 284 ? -23.732 -8.245 7.535 1.00 81.44 284 GLY A O 1
ATOM 2357 N N . ILE A 1 285 ? -21.976 -8.361 6.119 1.00 89.75 285 ILE A N 1
ATOM 2358 C CA . ILE A 1 285 ? -20.993 -8.902 7.065 1.00 89.75 285 ILE A CA 1
ATOM 2359 C C . ILE A 1 285 ? -20.035 -7.789 7.495 1.00 89.75 285 ILE A C 1
ATOM 2361 O O . ILE A 1 285 ? -19.360 -7.211 6.646 1.00 89.75 285 ILE A O 1
ATOM 2365 N N . TRP A 1 286 ? -19.943 -7.525 8.800 1.00 92.81 286 TRP A N 1
ATOM 2366 C CA . TRP A 1 286 ? -18.902 -6.689 9.398 1.00 92.81 286 TRP A CA 1
ATOM 2367 C C . TRP A 1 286 ? -17.662 -7.545 9.652 1.00 92.81 286 TRP A C 1
ATOM 2369 O O . TRP A 1 286 ? -17.660 -8.421 10.523 1.00 92.81 286 TRP A O 1
ATOM 2379 N N . LYS A 1 287 ? -16.627 -7.322 8.838 1.00 89.69 287 LYS A N 1
ATOM 2380 C CA . LYS A 1 287 ? -15.416 -8.146 8.858 1.00 89.69 287 LYS A CA 1
ATOM 2381 C C . LYS A 1 287 ? -14.590 -7.933 10.124 1.00 89.69 287 LYS A C 1
ATOM 2383 O O . LYS A 1 287 ? -14.306 -6.798 10.504 1.00 89.69 287 LYS A O 1
ATOM 2388 N N . ASP A 1 288 ? -14.168 -9.042 10.719 1.00 88.38 288 ASP A N 1
ATOM 2389 C CA . ASP A 1 288 ? -13.173 -9.065 11.782 1.00 88.38 288 ASP A CA 1
ATOM 2390 C C . ASP A 1 288 ? -11.778 -8.817 11.195 1.00 88.38 288 ASP A C 1
ATOM 2392 O O . ASP A 1 288 ? -11.368 -9.477 10.241 1.00 88.38 288 ASP A O 1
ATOM 2396 N N . LYS A 1 289 ? -11.055 -7.850 11.763 1.00 88.44 289 LYS A N 1
ATOM 2397 C CA . LYS A 1 289 ? -9.674 -7.517 11.388 1.00 88.44 289 LYS A CA 1
ATOM 2398 C C . LYS A 1 289 ? -8.621 -8.284 12.188 1.00 88.44 289 LYS A C 1
ATOM 2400 O O . LYS A 1 289 ? -7.429 -8.083 11.966 1.00 88.44 289 LYS A O 1
ATOM 2405 N N . SER A 1 290 ? -9.033 -9.109 13.145 1.00 83.88 290 SER A N 1
ATOM 2406 C CA . SER A 1 290 ? -8.134 -10.019 13.842 1.00 83.88 290 SER A CA 1
ATOM 2407 C C . SER A 1 290 ? -7.721 -11.191 12.944 1.00 83.88 290 SER A C 1
ATOM 2409 O O . SER A 1 290 ? -8.357 -11.475 11.927 1.00 83.88 290 SER A O 1
ATOM 2411 N N . LYS A 1 291 ? -6.690 -11.936 13.356 1.00 77.69 291 LYS A N 1
ATOM 2412 C CA . LYS A 1 291 ? -6.267 -13.158 12.653 1.00 77.69 291 LYS A CA 1
ATOM 2413 C C . LYS A 1 291 ? -7.284 -14.308 12.736 1.00 77.69 291 LYS A C 1
ATOM 2415 O O . LYS A 1 291 ? -7.107 -15.309 12.050 1.00 77.69 291 LYS A O 1
ATOM 2420 N N . PHE A 1 292 ? -8.307 -14.193 13.587 1.00 77.25 292 PHE A N 1
ATOM 2421 C CA . PHE A 1 292 ? -9.275 -15.262 13.849 1.00 77.25 292 PHE A CA 1
ATOM 2422 C C . PHE A 1 292 ? -10.511 -15.199 12.944 1.00 77.25 292 PHE A C 1
ATOM 2424 O O . PHE A 1 292 ? -11.214 -16.197 12.822 1.00 77.25 292 PHE A O 1
ATOM 2431 N N . GLY A 1 293 ? -10.771 -14.066 12.282 1.00 84.44 293 GLY A N 1
ATOM 2432 C CA . GLY A 1 293 ? -11.835 -13.966 11.278 1.00 84.44 293 GLY A CA 1
ATOM 2433 C C . GLY A 1 293 ? -13.256 -14.147 11.828 1.00 84.44 293 GLY A C 1
ATOM 2434 O O . GLY A 1 293 ? -14.139 -14.606 11.102 1.00 84.44 293 GLY A O 1
ATOM 2435 N N . ASN A 1 294 ? -13.499 -13.769 13.087 1.00 87.50 294 ASN A N 1
ATOM 2436 C CA . ASN A 1 294 ? -14.789 -13.862 13.774 1.00 87.50 294 ASN A CA 1
ATOM 2437 C C . ASN A 1 294 ? -15.785 -12.792 13.292 1.00 87.50 294 ASN A C 1
ATOM 2439 O O . ASN A 1 294 ? -16.199 -11.898 14.035 1.00 87.50 294 ASN A O 1
ATOM 2443 N N . ASN A 1 295 ? -16.151 -12.870 12.016 1.00 91.31 295 ASN A N 1
ATOM 2444 C CA . ASN A 1 295 ? -16.979 -11.881 11.337 1.00 91.31 295 ASN A CA 1
ATOM 2445 C C . ASN A 1 295 ? -18.380 -11.771 11.954 1.00 91.31 295 ASN A C 1
ATOM 2447 O O . ASN A 1 295 ? -19.059 -12.771 12.187 1.00 91.31 295 ASN A O 1
ATOM 2451 N N . VAL A 1 296 ? -18.864 -10.545 12.132 1.00 95.00 296 VAL A N 1
ATOM 2452 C CA . VAL A 1 296 ? -20.213 -10.285 12.639 1.00 95.00 296 VAL A CA 1
ATOM 2453 C C . VAL A 1 296 ? -21.189 -10.166 11.480 1.00 95.00 296 VAL A C 1
ATOM 2455 O O . VAL A 1 296 ? -20.947 -9.455 10.509 1.00 95.00 296 VAL A O 1
ATOM 2458 N N . ARG A 1 297 ? -22.330 -10.844 11.580 1.00 94.25 297 ARG A N 1
ATOM 2459 C CA . ARG A 1 297 ? -23.343 -10.882 10.517 1.00 94.25 297 ARG A CA 1
ATOM 2460 C C . ARG A 1 297 ? -24.637 -10.216 10.950 1.00 94.25 297 ARG A C 1
ATOM 2462 O O . ARG A 1 297 ? -24.960 -10.143 12.138 1.00 94.25 297 ARG A O 1
ATOM 2469 N N . LYS A 1 298 ? -25.413 -9.756 9.973 1.00 94.06 298 LYS A N 1
ATOM 2470 C CA . LYS A 1 298 ? -26.803 -9.339 10.180 1.00 94.06 298 LYS A CA 1
ATOM 2471 C C . LYS A 1 298 ? -27.594 -10.441 10.891 1.00 94.06 298 LYS A C 1
ATOM 2473 O O . LYS A 1 298 ? -27.526 -11.609 10.508 1.00 94.06 298 LYS A O 1
ATOM 2478 N N . HIS A 1 299 ? -28.379 -10.072 11.899 1.00 95.19 299 HIS A N 1
ATOM 2479 C CA . HIS A 1 299 ? -29.329 -11.003 12.499 1.00 95.19 299 HIS A CA 1
ATOM 2480 C C . HIS A 1 299 ? -30.456 -11.312 11.486 1.00 95.19 299 HIS A C 1
ATOM 2482 O O . HIS A 1 299 ? -30.986 -10.375 10.879 1.00 95.19 299 HIS A O 1
ATOM 2488 N N . PRO A 1 300 ? -30.888 -12.578 11.312 1.00 93.31 300 PRO A N 1
ATOM 2489 C CA . PRO A 1 300 ? -31.879 -12.949 10.293 1.00 93.31 300 PRO A CA 1
ATOM 2490 C C . PRO A 1 300 ? -33.175 -12.124 10.346 1.00 93.31 300 PRO A C 1
ATOM 2492 O O . PRO A 1 300 ? -33.674 -11.683 9.316 1.00 93.31 300 PRO A O 1
ATOM 2495 N N . SER A 1 301 ? -33.670 -11.850 11.555 1.00 95.62 301 SER A N 1
ATOM 2496 C CA . SER A 1 301 ? -34.939 -11.145 11.794 1.00 95.62 301 SER A CA 1
ATOM 2497 C C . SER A 1 301 ? -34.868 -9.611 11.819 1.00 95.62 301 SER A C 1
ATOM 2499 O O . SER A 1 301 ? -35.907 -8.981 11.988 1.00 95.62 301 SER A O 1
ATOM 2501 N N . TYR A 1 302 ? -33.684 -8.995 11.713 1.00 95.94 302 TYR A N 1
ATOM 2502 C CA . TYR A 1 302 ? -33.514 -7.544 11.906 1.00 95.94 302 TYR A CA 1
ATOM 2503 C C . TYR A 1 302 ? -32.826 -6.886 10.717 1.00 95.94 302 TYR A C 1
ATOM 2505 O O . TYR A 1 302 ? -32.156 -7.553 9.931 1.00 95.94 302 TYR A O 1
ATOM 2513 N N . GLU A 1 303 ? -33.000 -5.575 10.571 1.00 95.00 303 GLU A N 1
ATOM 2514 C CA . GLU A 1 303 ? -32.399 -4.800 9.485 1.00 95.00 303 GLU A CA 1
ATOM 2515 C C . GLU A 1 303 ? -30.877 -4.669 9.651 1.00 95.00 303 GLU A C 1
ATOM 2517 O O . GLU A 1 303 ? -30.334 -4.758 10.757 1.00 95.00 303 GLU A O 1
ATOM 2522 N N . LEU A 1 304 ? -30.176 -4.458 8.533 1.00 92.56 304 LEU A N 1
ATOM 2523 C CA . LEU A 1 304 ? -28.744 -4.165 8.549 1.00 92.56 304 LEU A CA 1
ATOM 2524 C C . LEU A 1 304 ? -28.526 -2.718 9.033 1.00 92.56 304 LEU A C 1
ATOM 2526 O O . LEU A 1 304 ? -29.262 -1.830 8.598 1.00 92.56 304 LEU A O 1
ATOM 2530 N N . PRO A 1 305 ? -27.545 -2.449 9.910 1.00 94.12 305 PRO A N 1
ATOM 2531 C CA . PRO A 1 305 ? -27.136 -1.080 10.199 1.00 94.12 305 PRO A CA 1
ATOM 2532 C C . PRO A 1 305 ? -26.406 -0.461 8.996 1.00 94.12 305 PRO A C 1
ATOM 2534 O O . PRO A 1 305 ? -25.970 -1.155 8.080 1.00 94.12 305 PRO A O 1
ATOM 2537 N N . THR A 1 306 ? -26.270 0.862 8.986 1.00 92.38 306 THR A N 1
ATOM 2538 C CA . THR A 1 306 ? -25.663 1.609 7.869 1.00 92.38 306 THR A CA 1
ATOM 2539 C C . THR A 1 306 ? -24.356 2.257 8.298 1.00 92.38 306 THR A C 1
ATOM 2541 O O . THR A 1 306 ? -24.284 2.798 9.400 1.00 92.38 306 THR A O 1
ATOM 2544 N N . VAL A 1 307 ? -23.347 2.281 7.424 1.00 92.19 307 VAL A N 1
ATOM 2545 C CA . VAL A 1 307 ? -22.131 3.071 7.669 1.00 92.19 307 VAL A CA 1
ATOM 2546 C C . VAL A 1 307 ? -22.455 4.553 7.509 1.00 92.19 307 VAL A C 1
ATOM 2548 O O . VAL A 1 307 ? -23.070 4.958 6.523 1.00 92.19 307 VAL A O 1
ATOM 2551 N N . PHE A 1 308 ? -22.043 5.367 8.475 1.00 90.62 308 PHE A N 1
ATOM 2552 C CA . PHE A 1 308 ? -22.285 6.805 8.486 1.00 90.62 308 PHE A CA 1
ATOM 2553 C C . PHE A 1 308 ? -20.995 7.558 8.827 1.00 90.62 308 PHE A C 1
ATOM 2555 O O . PHE A 1 308 ? -20.240 7.127 9.698 1.00 90.62 308 PHE A O 1
ATOM 2562 N N . ASN A 1 309 ? -20.744 8.683 8.155 1.00 92.38 309 ASN A N 1
ATOM 2563 C CA . ASN A 1 309 ? -19.669 9.603 8.530 1.00 92.38 309 ASN A CA 1
ATOM 2564 C C . ASN A 1 309 ? -20.165 10.499 9.664 1.00 92.38 309 ASN A C 1
ATOM 2566 O O . ASN A 1 309 ? -21.223 11.117 9.551 1.00 92.38 309 ASN A O 1
ATOM 2570 N N . VAL A 1 310 ? -19.411 10.575 10.751 1.00 91.75 310 VAL A N 1
ATOM 2571 C CA . VAL A 1 310 ? -19.731 11.422 11.898 1.00 91.75 310 VAL A CA 1
ATOM 2572 C C . VAL A 1 310 ? -18.540 12.288 12.243 1.00 91.75 310 VAL A C 1
ATOM 2574 O O . VAL A 1 310 ? -17.397 11.881 12.063 1.00 91.75 310 VAL A O 1
ATOM 2577 N N . GLU A 1 311 ? -18.829 13.455 12.796 1.00 89.12 311 GLU A N 1
ATOM 2578 C CA . GLU A 1 311 ? -17.851 14.302 13.458 1.00 89.12 311 GLU A CA 1
ATOM 2579 C C . GLU A 1 311 ? -18.147 14.283 14.960 1.00 89.12 311 GLU A C 1
ATOM 2581 O O . GLU A 1 311 ? -19.313 14.327 15.379 1.00 89.12 311 GLU A O 1
ATOM 2586 N N . ASN A 1 312 ? -17.112 14.128 15.782 1.00 83.12 312 ASN A N 1
ATOM 2587 C CA . ASN A 1 312 ? -17.246 14.269 17.229 1.00 83.12 312 ASN A CA 1
ATOM 2588 C C . ASN A 1 312 ? -17.163 15.751 17.652 1.00 83.12 312 ASN A C 1
ATOM 2590 O O . ASN A 1 312 ? -16.846 16.626 16.853 1.00 83.12 312 ASN A O 1
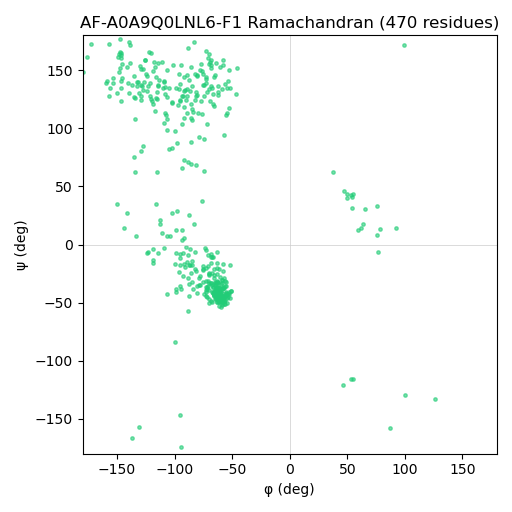ATOM 2594 N N . TYR A 1 313 ? -17.381 16.037 18.937 1.00 77.94 313 TYR A N 1
ATOM 2595 C CA . TYR A 1 313 ? -17.318 17.407 19.473 1.00 77.94 313 TYR A CA 1
ATOM 2596 C C . TYR A 1 313 ? -15.935 18.072 19.379 1.00 77.94 313 TYR A C 1
ATOM 2598 O O . TYR A 1 313 ? -15.836 19.289 19.493 1.00 77.94 313 TYR A O 1
ATOM 2606 N N . ASN A 1 314 ? -14.879 17.291 19.147 1.00 78.44 314 ASN A N 1
ATOM 2607 C CA . ASN A 1 314 ? -13.512 17.776 18.967 1.00 78.44 314 ASN A CA 1
ATOM 2608 C C . ASN A 1 314 ? -13.154 17.996 17.482 1.00 78.44 314 ASN A C 1
ATOM 2610 O O . ASN A 1 314 ? -11.976 18.125 17.158 1.00 78.44 314 ASN A O 1
ATOM 2614 N N . GLY A 1 315 ? -14.138 17.990 16.573 1.00 80.88 315 GLY A N 1
ATOM 2615 C CA . GLY A 1 315 ? -13.934 18.193 15.134 1.00 80.88 315 GLY A CA 1
ATOM 2616 C C . GLY A 1 315 ? -13.341 16.986 14.400 1.00 80.88 315 GLY A C 1
ATOM 2617 O O . GLY A 1 315 ? -12.962 17.079 13.233 1.00 80.88 315 GLY A O 1
ATOM 2618 N N . LYS A 1 316 ? -13.222 15.830 15.066 1.00 86.69 316 LYS A N 1
ATOM 2619 C CA . LYS A 1 316 ? -12.654 14.626 14.463 1.00 86.69 316 LYS A CA 1
ATOM 2620 C C . LYS A 1 316 ? -13.724 13.863 13.696 1.00 86.69 316 LYS A C 1
ATOM 2622 O O . LYS A 1 316 ? -14.666 13.339 14.292 1.00 86.69 316 LYS A O 1
ATOM 2627 N N . SER A 1 317 ? -13.526 13.765 12.386 1.00 90.62 317 SER A N 1
ATOM 2628 C CA . SER A 1 317 ? -14.366 12.983 11.482 1.00 90.62 317 SER A CA 1
ATOM 2629 C C . SER A 1 317 ? -13.915 11.523 11.399 1.00 90.62 317 SER A C 1
ATOM 2631 O O . SER A 1 317 ? -12.730 11.241 11.222 1.00 90.62 317 SER A O 1
ATOM 2633 N N . PHE A 1 318 ? -14.858 10.589 11.515 1.00 92.69 318 PHE A N 1
ATOM 2634 C CA . PHE A 1 318 ? -14.639 9.148 11.351 1.00 92.69 318 PHE A CA 1
ATOM 2635 C C . PHE A 1 318 ? -15.940 8.424 10.980 1.00 92.69 318 PHE A C 1
ATOM 2637 O O . PHE A 1 318 ? -17.022 9.011 10.962 1.00 92.69 318 PHE A O 1
ATOM 2644 N N . LYS A 1 319 ? -15.841 7.131 10.657 1.00 92.62 319 LYS A N 1
ATOM 2645 C CA . LYS A 1 319 ? -16.992 6.298 10.290 1.00 92.62 319 LYS A CA 1
ATOM 2646 C C . LYS A 1 319 ? -17.514 5.505 11.474 1.00 92.62 319 LYS A C 1
ATOM 2648 O O . LYS A 1 319 ? -16.749 5.075 12.332 1.00 92.62 319 LYS A O 1
ATOM 2653 N N . VAL A 1 320 ? -18.825 5.292 11.483 1.00 95.06 320 VAL A N 1
ATOM 2654 C CA . VAL A 1 320 ? -19.521 4.469 12.474 1.00 95.06 320 VAL A CA 1
ATOM 2655 C C . VAL A 1 320 ? -20.589 3.604 11.838 1.00 95.06 320 VAL A C 1
ATOM 2657 O O . VAL A 1 320 ? -21.128 3.914 10.777 1.00 95.06 320 VAL A O 1
ATOM 2660 N N . MET A 1 321 ? -20.909 2.524 12.532 1.00 94.31 321 MET A N 1
ATOM 2661 C CA . MET A 1 321 ? -22.048 1.670 12.273 1.00 94.31 321 MET A CA 1
ATOM 2662 C C . MET A 1 321 ? -23.250 2.257 12.992 1.00 94.31 321 MET A C 1
ATOM 2664 O O . MET A 1 321 ? -23.321 2.225 14.221 1.00 94.31 321 MET A O 1
ATOM 2668 N N . ARG A 1 322 ? -24.184 2.813 12.221 1.00 95.81 322 ARG A N 1
ATOM 2669 C CA . ARG A 1 322 ? -25.414 3.406 12.737 1.00 95.81 322 ARG A CA 1
ATOM 2670 C C . ARG A 1 322 ? -26.517 2.362 12.819 1.00 95.81 322 ARG A C 1
ATOM 2672 O O . ARG A 1 322 ? -27.030 1.898 11.800 1.00 95.81 322 ARG A O 1
ATOM 2679 N N . PHE A 1 323 ? -26.908 2.043 14.044 1.00 97.25 323 PHE A N 1
ATOM 2680 C CA . PHE A 1 323 ? -28.011 1.158 14.382 1.00 97.25 323 PHE A CA 1
ATOM 2681 C C . PHE A 1 323 ? -29.280 1.974 14.631 1.00 97.25 323 PHE A C 1
ATOM 2683 O O . PHE A 1 323 ? -29.319 2.868 15.476 1.00 97.25 323 PHE A O 1
ATOM 2690 N N . LYS A 1 324 ? -30.335 1.657 13.882 1.00 97.38 324 LYS A N 1
ATOM 2691 C CA . LYS A 1 324 ? -31.703 2.099 14.170 1.00 97.38 324 LYS A CA 1
ATOM 2692 C C . LYS A 1 324 ? -32.388 1.099 15.112 1.00 97.38 324 LYS A C 1
ATOM 2694 O O . LYS A 1 324 ? -31.916 -0.033 15.246 1.00 97.38 324 LYS A O 1
ATOM 2699 N N . PRO A 1 325 ? -33.568 1.429 15.666 1.00 97.94 325 PRO A N 1
ATOM 2700 C CA . PRO A 1 325 ? -34.343 0.516 16.503 1.00 97.94 325 PRO A CA 1
ATOM 2701 C C . PRO A 1 325 ? -34.838 -0.746 15.780 1.00 97.94 325 PRO A C 1
ATOM 2703 O O . PRO A 1 325 ? -35.432 -1.613 16.413 1.00 97.94 325 PRO A O 1
ATOM 2706 N N . SER A 1 326 ? -34.652 -0.855 14.464 1.00 97.38 326 SER A N 1
ATOM 2707 C CA . SER A 1 326 ? -34.920 -2.046 13.651 1.00 97.38 326 SER A CA 1
ATOM 2708 C C . SER A 1 326 ? -33.679 -2.921 13.428 1.00 97.38 326 SER A C 1
ATOM 2710 O O . SER A 1 326 ? -33.819 -4.048 12.956 1.00 97.38 326 SER A O 1
ATOM 2712 N N . CYS A 1 327 ? -32.477 -2.439 13.765 1.00 97.06 327 CYS A N 1
ATOM 2713 C CA . CYS A 1 327 ? -31.213 -3.089 13.431 1.00 97.06 327 CYS A CA 1
ATOM 2714 C C . CYS A 1 327 ? -30.747 -4.083 14.501 1.00 97.06 327 CYS A C 1
ATOM 2716 O O . CYS A 1 327 ? -30.887 -3.858 15.708 1.00 97.06 327 CYS A O 1
ATOM 2718 N N . GLY A 1 328 ? -30.099 -5.159 14.057 1.00 97.25 328 GLY A N 1
ATOM 2719 C CA . GLY A 1 328 ? -29.468 -6.129 14.945 1.00 97.25 328 GLY A CA 1
ATOM 2720 C C . GLY A 1 328 ? -28.406 -6.955 14.233 1.00 97.25 328 GLY A C 1
ATOM 2721 O O . GLY A 1 328 ? -28.600 -7.392 13.098 1.00 97.25 328 GLY A O 1
ATOM 2722 N N . MET A 1 329 ? -27.287 -7.190 14.914 1.00 97.38 329 MET A N 1
ATOM 2723 C CA . MET A 1 329 ? -26.198 -8.028 14.411 1.00 97.38 329 MET A CA 1
ATOM 2724 C C . MET A 1 329 ? -25.771 -9.061 15.446 1.00 97.38 329 MET A C 1
ATOM 2726 O O . MET A 1 329 ? -25.944 -8.852 16.645 1.00 97.38 329 MET A O 1
ATOM 2730 N N . ILE A 1 330 ? -25.216 -10.174 14.979 1.00 97.31 330 ILE A N 1
ATOM 2731 C CA . ILE A 1 330 ? -24.803 -11.303 15.812 1.00 97.31 330 ILE A CA 1
ATOM 2732 C C . ILE A 1 330 ? -23.375 -11.718 15.503 1.00 97.31 330 ILE A C 1
ATOM 2734 O O . ILE A 1 330 ? -22.975 -11.802 14.339 1.00 97.31 330 ILE A O 1
ATOM 2738 N N . PHE A 1 331 ? -22.630 -11.998 16.567 1.00 97.31 331 PHE A N 1
ATOM 2739 C CA . PHE A 1 331 ? -21.336 -12.656 16.467 1.00 97.31 331 PHE A CA 1
ATOM 2740 C C . PHE A 1 331 ? -21.517 -14.128 16.062 1.00 97.31 331 PHE A C 1
ATOM 2742 O O . PHE A 1 331 ? -22.626 -14.664 16.211 1.00 97.31 331 PHE A O 1
ATOM 2749 N N . PRO A 1 332 ? -20.463 -14.780 15.541 1.00 91.88 332 PRO A N 1
ATOM 2750 C CA . PRO A 1 332 ? -20.487 -16.205 15.229 1.00 91.88 332 PRO A CA 1
ATOM 2751 C C . PRO A 1 332 ? -20.933 -17.063 16.424 1.00 91.88 332 PRO A C 1
ATOM 2753 O O . PRO A 1 332 ? -20.764 -16.683 17.584 1.00 91.88 332 PRO A O 1
ATOM 2756 N N . ASP A 1 333 ? -21.563 -18.207 16.151 1.00 88.69 333 ASP A N 1
ATOM 2757 C CA . ASP A 1 333 ? -22.087 -19.094 17.202 1.00 88.69 333 ASP A CA 1
ATOM 2758 C C . ASP A 1 333 ? -20.992 -19.903 17.911 1.00 88.69 333 ASP A C 1
ATOM 2760 O O . ASP A 1 333 ? -21.206 -20.359 19.034 1.00 88.69 333 ASP A O 1
ATOM 2764 N N . ASP A 1 334 ? -19.840 -20.052 17.265 1.00 84.88 334 ASP A N 1
ATOM 2765 C CA . ASP A 1 334 ? -18.603 -20.661 17.754 1.00 84.88 334 ASP A CA 1
ATOM 2766 C C . ASP A 1 334 ? -17.720 -19.683 18.548 1.00 84.88 334 ASP A C 1
ATOM 2768 O O . ASP A 1 334 ? -16.904 -20.122 19.361 1.00 84.88 334 ASP A O 1
ATOM 2772 N N . LEU A 1 335 ? -17.932 -18.368 18.417 1.00 90.12 335 LEU A N 1
ATOM 2773 C CA . LEU A 1 335 ? -17.304 -17.379 19.293 1.00 90.12 335 LEU A CA 1
ATOM 2774 C C . LEU A 1 335 ? -18.037 -17.306 20.643 1.00 90.12 335 LEU A C 1
ATOM 2776 O O . LEU A 1 335 ? -18.984 -16.536 20.829 1.00 90.12 335 LEU A O 1
ATOM 2780 N N . VAL A 1 336 ? -17.563 -18.094 21.608 1.00 91.69 336 VAL A N 1
ATOM 2781 C CA . VAL A 1 336 ? -18.068 -18.111 22.988 1.00 91.69 336 VAL A CA 1
ATOM 2782 C C . VAL A 1 336 ? -17.049 -17.469 23.925 1.00 91.69 336 VAL A C 1
ATOM 2784 O O . VAL A 1 336 ? -15.975 -18.016 24.162 1.00 91.69 336 VAL A O 1
ATOM 2787 N N . ILE A 1 337 ? -17.394 -16.314 24.495 1.00 94.50 337 ILE A N 1
ATOM 2788 C CA . ILE A 1 337 ? -16.506 -15.573 25.396 1.00 94.50 337 ILE A CA 1
ATOM 2789 C C . ILE A 1 337 ? -16.652 -16.081 26.831 1.00 94.50 337 ILE A C 1
ATOM 2791 O O . ILE A 1 337 ? -17.730 -16.003 27.428 1.00 94.50 337 ILE A O 1
ATOM 2795 N N . GLN A 1 338 ? -15.544 -16.553 27.397 1.00 91.31 338 GLN A N 1
ATOM 2796 C CA . GLN A 1 338 ? -15.419 -16.992 28.786 1.00 91.31 338 GLN A CA 1
ATOM 2797 C C . GLN A 1 338 ? -14.359 -16.158 29.512 1.00 91.31 338 GLN A C 1
ATOM 2799 O O . GLN A 1 338 ? -13.583 -15.448 28.879 1.00 91.31 338 GLN A O 1
ATOM 2804 N N . GLN A 1 339 ? -14.338 -16.210 30.845 1.00 92.19 339 GLN A N 1
ATOM 2805 C CA . GLN A 1 339 ? -13.247 -15.621 31.622 1.00 92.19 339 GLN A CA 1
ATOM 2806 C C . GLN A 1 339 ? -11.960 -16.467 31.492 1.00 92.19 339 GLN A C 1
ATOM 2808 O O . GLN A 1 339 ? -12.059 -17.695 31.481 1.00 92.19 339 GLN A O 1
ATOM 2813 N N . PRO A 1 340 ? -10.766 -15.846 31.456 1.00 95.06 340 PRO A N 1
ATOM 2814 C CA . PRO A 1 340 ? -10.538 -14.403 31.522 1.00 95.06 340 PRO A CA 1
ATOM 2815 C C . PRO A 1 340 ? -10.878 -13.673 30.212 1.00 95.06 340 PRO A C 1
ATOM 2817 O O . PRO A 1 340 ? -10.666 -14.209 29.133 1.00 95.06 340 PRO A O 1
ATOM 2820 N N . PHE A 1 341 ? -11.361 -12.429 30.289 1.00 95.56 341 PHE A N 1
ATOM 2821 C CA . PHE A 1 341 ? -11.566 -11.606 29.089 1.00 95.56 341 PHE A CA 1
ATOM 2822 C C . PHE A 1 341 ? -11.335 -10.113 29.322 1.00 95.56 341 PHE A C 1
ATOM 2824 O O . PHE A 1 341 ? -11.452 -9.610 30.444 1.00 95.56 341 PHE A O 1
ATOM 2831 N N . THR A 1 342 ? -11.106 -9.407 28.213 1.00 97.94 342 THR A N 1
ATOM 2832 C CA . THR A 1 342 ? -11.229 -7.950 28.093 1.00 97.94 342 THR A CA 1
ATOM 2833 C C . THR A 1 342 ? -12.089 -7.634 26.879 1.00 97.94 342 THR A C 1
ATOM 2835 O O . THR A 1 342 ? -11.813 -8.124 25.788 1.00 97.94 342 THR A O 1
ATOM 2838 N N . ILE A 1 343 ? -13.123 -6.813 27.048 1.00 98.50 343 ILE A N 1
ATOM 2839 C CA . ILE A 1 343 ? -13.956 -6.316 25.947 1.00 98.50 343 ILE A CA 1
ATOM 2840 C C . ILE A 1 343 ? -13.949 -4.794 25.997 1.00 98.50 343 ILE A C 1
ATOM 2842 O O . ILE A 1 343 ? -14.180 -4.213 27.057 1.00 98.50 343 ILE A O 1
ATOM 2846 N N . MET A 1 344 ? -13.716 -4.155 24.854 1.00 98.50 344 MET A N 1
ATOM 2847 C CA . MET A 1 344 ? -13.851 -2.711 24.685 1.00 98.50 344 MET A CA 1
ATOM 2848 C C . MET A 1 344 ? -14.872 -2.401 23.597 1.00 98.50 344 MET A C 1
ATOM 2850 O O . MET A 1 344 ? -14.883 -3.049 22.550 1.00 98.50 344 MET A O 1
ATOM 2854 N N . ILE A 1 345 ? -15.701 -1.387 23.826 1.00 98.69 345 ILE A N 1
ATOM 2855 C CA . ILE A 1 345 ? -16.613 -0.830 22.825 1.00 98.69 345 ILE A CA 1
ATOM 2856 C C . ILE A 1 345 ? -16.514 0.694 22.807 1.00 98.69 345 ILE A C 1
ATOM 2858 O O . ILE A 1 345 ? -16.476 1.337 23.859 1.00 98.69 345 ILE A O 1
ATOM 2862 N N . VAL A 1 346 ? -16.483 1.253 21.596 1.00 98.19 346 VAL A N 1
ATOM 2863 C CA . VAL A 1 346 ? -16.606 2.687 21.339 1.00 98.19 346 VAL A CA 1
ATOM 2864 C C . VAL A 1 346 ? -17.978 2.973 20.754 1.00 98.19 346 VAL A C 1
ATOM 2866 O O . VAL A 1 346 ? -18.242 2.636 19.597 1.00 98.19 346 VAL A O 1
ATOM 2869 N N . ASP A 1 347 ? -18.856 3.590 21.538 1.00 97.56 347 ASP A N 1
ATOM 2870 C CA . ASP A 1 347 ? -20.244 3.819 21.147 1.00 97.56 347 ASP A CA 1
ATOM 2871 C C . ASP A 1 347 ? -20.838 5.130 21.686 1.00 97.56 347 ASP A C 1
ATOM 2873 O O . ASP A 1 347 ? -20.306 5.794 22.579 1.00 97.56 347 ASP A O 1
ATOM 2877 N N . ARG A 1 348 ? -21.970 5.531 21.101 1.00 96.25 348 ARG A N 1
ATOM 2878 C CA . ARG A 1 348 ? -22.829 6.623 21.583 1.00 96.25 348 ARG A CA 1
ATOM 2879 C C . ARG A 1 348 ? -24.295 6.349 21.289 1.00 96.25 348 ARG A C 1
ATOM 2881 O O . ARG A 1 348 ? -24.624 5.593 20.376 1.00 96.25 348 ARG A O 1
ATOM 2888 N N . TYR A 1 349 ? -25.171 7.073 21.980 1.00 96.62 349 TYR A N 1
ATOM 2889 C CA . TYR A 1 349 ? -26.508 7.337 21.455 1.00 96.62 349 TYR A CA 1
ATOM 2890 C C . TYR A 1 349 ? -26.457 8.483 20.443 1.00 96.62 349 TYR A C 1
ATOM 2892 O O . TYR A 1 349 ? -25.713 9.443 20.640 1.00 96.62 349 TYR A O 1
ATOM 2900 N N . TYR A 1 350 ? -27.278 8.415 19.396 1.00 94.25 350 TYR A N 1
ATOM 2901 C CA . TYR A 1 350 ? -27.532 9.563 18.512 1.00 94.25 350 TYR A CA 1
ATOM 2902 C C . TYR A 1 350 ? -29.006 9.995 18.491 1.00 94.25 350 TYR A C 1
ATOM 2904 O O . TYR A 1 350 ? -29.309 11.078 17.993 1.00 94.25 350 TYR A O 1
ATOM 2912 N N . GLY A 1 351 ? -29.917 9.173 19.022 1.00 93.25 351 GLY A N 1
ATOM 2913 C CA . GLY A 1 351 ? -31.360 9.414 18.979 1.00 93.25 351 GLY A CA 1
ATOM 2914 C C . GLY A 1 351 ? -32.065 9.256 20.327 1.00 93.25 351 GLY A C 1
ATOM 2915 O O . GLY A 1 351 ? -31.475 9.410 21.399 1.00 93.25 351 GLY A O 1
ATOM 2916 N N . THR A 1 352 ? -33.371 8.995 20.269 1.00 94.44 352 THR A N 1
ATOM 2917 C CA . THR A 1 352 ? -34.264 9.022 21.443 1.00 94.44 352 THR A CA 1
ATOM 2918 C C . THR A 1 352 ? -34.487 7.644 22.052 1.00 94.44 352 THR A C 1
ATOM 2920 O O . THR A 1 352 ? -34.797 7.543 23.240 1.00 94.44 352 THR A O 1
ATOM 2923 N N . LYS A 1 353 ? -34.313 6.573 21.273 1.00 97.19 353 LYS A N 1
ATOM 2924 C CA . LYS A 1 353 ? -34.371 5.202 21.775 1.00 97.19 353 LYS A CA 1
ATOM 2925 C C . LYS A 1 353 ? -33.041 4.865 22.433 1.00 97.19 353 LYS A C 1
ATOM 2927 O O . LYS A 1 353 ? -32.007 4.803 21.773 1.00 97.19 353 LYS A O 1
ATOM 2932 N N . LYS A 1 354 ? -33.074 4.682 23.752 1.00 96.62 354 LYS A N 1
ATOM 2933 C CA . LYS A 1 354 ? -31.882 4.522 24.590 1.00 96.62 354 LYS A CA 1
ATOM 2934 C C . LYS A 1 354 ? -31.818 3.131 25.232 1.00 96.62 354 LYS A C 1
ATOM 2936 O O . LYS A 1 354 ? -31.929 3.022 26.446 1.00 96.62 354 LYS A O 1
ATOM 2941 N N . GLY A 1 355 ? -31.729 2.075 24.427 1.00 97.12 355 GLY A N 1
ATOM 2942 C CA . GLY A 1 355 ? -31.650 0.675 24.872 1.00 97.12 355 GLY A CA 1
ATOM 2943 C C . GLY A 1 355 ? -30.216 0.139 24.967 1.00 97.12 355 GLY A C 1
ATOM 2944 O O . GLY A 1 355 ? -29.299 0.893 25.276 1.00 97.12 355 GLY A O 1
ATOM 2945 N N . ARG A 1 356 ? -30.009 -1.157 24.685 1.00 98.00 356 ARG A N 1
ATOM 2946 C CA . ARG A 1 356 ? -28.682 -1.809 24.718 1.00 98.00 356 ARG A CA 1
ATOM 2947 C C . ARG A 1 356 ? -27.871 -1.582 23.441 1.00 98.00 356 ARG A C 1
ATOM 2949 O O . ARG A 1 356 ? -28.435 -1.560 22.341 1.00 98.00 356 ARG A O 1
ATOM 2956 N N . THR A 1 357 ? -26.548 -1.484 23.573 1.00 98.12 357 THR A N 1
ATOM 2957 C CA . THR A 1 357 ? -25.596 -1.601 22.452 1.00 98.12 357 THR A CA 1
ATOM 2958 C C . THR A 1 357 ? -24.977 -2.992 22.395 1.00 98.12 357 THR A C 1
ATOM 2960 O O . THR A 1 357 ? -25.496 -3.827 21.659 1.00 98.12 357 THR A O 1
ATOM 2963 N N . LEU A 1 358 ? -23.925 -3.295 23.156 1.00 98.75 358 LEU A N 1
ATOM 2964 C CA . LEU A 1 358 ? -23.330 -4.635 23.184 1.00 98.75 358 LEU A CA 1
ATOM 2965 C C . LEU A 1 358 ? -23.938 -5.465 24.316 1.00 98.75 358 LEU A C 1
ATOM 2967 O O . LEU A 1 358 ? -23.981 -5.035 25.467 1.00 98.75 358 LEU A O 1
ATOM 2971 N N . GLN A 1 359 ? -24.419 -6.664 23.995 1.00 98.56 359 GLN A N 1
ATOM 2972 C CA . GLN A 1 359 ? -25.073 -7.538 24.966 1.00 98.56 359 GLN A CA 1
ATOM 2973 C C . GLN A 1 359 ? -24.857 -9.023 24.665 1.00 98.56 359 GLN A C 1
ATOM 2975 O O . GLN A 1 359 ? -24.465 -9.403 23.564 1.00 98.56 359 GLN A O 1
ATOM 2980 N N . SER A 1 360 ? -25.124 -9.872 25.656 1.00 98.62 360 SER A N 1
ATOM 2981 C CA . SER A 1 360 ? -25.138 -11.327 25.472 1.00 98.62 360 SER A CA 1
ATOM 2982 C C . SER A 1 360 ? -26.422 -11.799 24.782 1.00 98.62 360 SER A C 1
ATOM 2984 O O . SER A 1 360 ? -27.465 -11.144 24.854 1.00 98.62 360 SER A O 1
ATOM 2986 N N . ARG A 1 361 ? -26.345 -12.955 24.119 1.00 98.19 361 ARG A N 1
ATOM 2987 C CA . ARG A 1 361 ? -27.479 -13.737 23.606 1.00 98.19 361 ARG A CA 1
ATOM 2988 C C . ARG A 1 361 ? -27.989 -14.775 24.613 1.00 98.19 361 ARG A C 1
ATOM 2990 O O . ARG A 1 361 ? -29.139 -15.185 24.509 1.00 98.19 361 ARG A O 1
ATOM 2997 N N . ASP A 1 362 ? -27.180 -15.133 25.606 1.00 98.12 362 ASP A N 1
ATOM 2998 C CA . ASP A 1 362 ? -27.434 -16.258 26.512 1.00 98.12 362 ASP A CA 1
ATOM 2999 C C . ASP A 1 362 ? -27.852 -15.783 27.917 1.00 98.12 362 ASP A C 1
ATOM 3001 O O . ASP A 1 362 ? -28.825 -16.266 28.509 1.00 98.12 362 ASP A O 1
ATOM 3005 N N . VAL A 1 363 ? -27.180 -14.757 28.438 1.00 98.38 363 VAL A N 1
ATOM 3006 C CA . VAL A 1 363 ? -27.340 -14.252 29.813 1.00 98.38 363 VAL A CA 1
ATOM 3007 C C . VAL A 1 363 ? -27.726 -12.775 29.840 1.00 98.38 363 VAL A C 1
ATOM 3009 O O . VAL A 1 363 ? -27.669 -12.070 28.832 1.00 98.38 363 VAL A O 1
ATOM 3012 N N . ASN A 1 364 ? -28.178 -12.284 30.991 1.00 98.44 364 ASN A N 1
ATOM 3013 C CA . ASN A 1 364 ? -28.342 -10.857 31.210 1.00 98.44 364 ASN A CA 1
ATOM 3014 C C . ASN A 1 364 ? -26.979 -10.210 31.410 1.00 98.44 364 ASN A C 1
ATOM 3016 O O . ASN A 1 364 ? -26.452 -10.121 32.514 1.00 98.44 364 ASN A O 1
ATOM 3020 N N . TRP A 1 365 ? -26.414 -9.765 30.294 1.00 98.69 365 TRP A N 1
ATOM 3021 C CA . TRP A 1 365 ? -25.114 -9.122 30.235 1.00 98.69 365 TRP A CA 1
ATOM 3022 C C . TRP A 1 365 ? -25.158 -7.957 29.246 1.00 98.69 365 TRP A C 1
ATOM 3024 O O . TRP A 1 365 ? -25.780 -8.072 28.183 1.00 98.69 365 TRP A O 1
ATOM 3034 N N . LEU A 1 366 ? -24.523 -6.838 29.591 1.00 98.62 366 LEU A N 1
ATOM 3035 C CA . LEU A 1 366 ? -24.332 -5.701 28.690 1.00 98.62 366 LEU A CA 1
ATOM 3036 C C . LEU A 1 366 ? -23.020 -4.972 28.973 1.00 98.62 366 LEU A C 1
ATOM 3038 O O . LEU A 1 366 ? -22.570 -4.910 30.120 1.00 98.62 366 LEU A O 1
ATOM 3042 N N . LEU A 1 367 ? -22.484 -4.347 27.930 1.00 98.81 367 LEU A N 1
ATOM 3043 C CA . LEU A 1 367 ? -21.409 -3.368 28.004 1.00 98.81 367 LEU A CA 1
ATOM 3044 C C . LEU A 1 367 ? -21.731 -2.198 27.074 1.00 98.81 367 LEU A C 1
ATOM 3046 O O . LEU A 1 367 ? -22.160 -2.404 25.940 1.00 98.81 367 LEU A O 1
ATOM 3050 N N . GLY A 1 368 ? -21.495 -0.977 27.542 1.00 97.94 368 GLY A N 1
ATOM 3051 C CA . GLY A 1 368 ? -21.759 0.229 26.767 1.00 97.94 368 GLY A CA 1
ATOM 3052 C C . GLY A 1 368 ? -23.071 0.870 27.184 1.00 97.94 368 GLY A C 1
ATOM 3053 O O . GLY A 1 368 ? -23.303 1.120 28.367 1.00 97.94 368 GLY A O 1
ATOM 3054 N N . LYS A 1 369 ? -23.932 1.175 26.220 1.00 97.62 369 LYS A N 1
ATOM 3055 C CA . LYS A 1 369 ? -25.121 1.993 26.451 1.00 97.62 369 LYS A CA 1
ATOM 3056 C C . LYS A 1 369 ? -26.303 1.165 26.960 1.00 97.62 369 LYS A C 1
ATOM 3058 O O . LYS A 1 369 ? -26.583 0.089 26.437 1.00 97.62 369 LYS A O 1
ATOM 3063 N N . TRP A 1 370 ? -27.015 1.693 27.962 1.00 97.44 370 TRP A N 1
ATOM 3064 C CA . TRP A 1 370 ? -28.301 1.172 28.443 1.00 97.44 370 TRP A CA 1
ATOM 3065 C C . TRP A 1 370 ? -29.154 2.229 29.164 1.00 97.44 370 TRP A C 1
ATOM 3067 O O . TRP A 1 370 ? -28.692 2.875 30.104 1.00 97.44 370 TRP A O 1
ATOM 3077 N N . SER A 1 371 ? -30.416 2.410 28.763 1.00 96.38 371 SER A N 1
ATOM 3078 C CA . SER A 1 371 ? -31.411 3.278 29.426 1.00 96.38 371 SER A CA 1
ATOM 3079 C C . SER A 1 371 ? -30.913 4.702 29.728 1.00 96.38 371 SER A C 1
ATOM 3081 O O . SER A 1 371 ? -31.172 5.253 30.798 1.00 96.38 371 SER A O 1
ATOM 3083 N N . GLY A 1 372 ? -30.155 5.299 28.804 1.00 95.69 372 GLY A N 1
ATOM 3084 C CA . GLY A 1 372 ? -29.556 6.629 28.990 1.00 95.69 372 GLY A CA 1
ATOM 3085 C C . GLY A 1 372 ? -28.304 6.670 29.871 1.00 95.69 372 GLY A C 1
ATOM 3086 O O . GLY A 1 372 ? -27.869 7.754 30.251 1.00 95.69 372 GLY A O 1
ATOM 3087 N N . ASN A 1 373 ? -27.709 5.515 30.159 1.00 97.12 373 ASN A N 1
ATOM 3088 C CA . ASN A 1 373 ? -26.448 5.363 30.880 1.00 97.12 373 ASN A CA 1
ATOM 3089 C C . ASN A 1 373 ? -25.392 4.693 29.993 1.00 97.12 373 ASN A C 1
ATOM 3091 O O . ASN A 1 373 ? -25.735 3.967 29.061 1.00 97.12 373 ASN A O 1
ATOM 3095 N N . ASP A 1 374 ? -24.128 4.917 30.331 1.00 97.75 374 ASP A N 1
ATOM 3096 C CA . ASP A 1 374 ? -23.024 3.997 30.079 1.00 97.75 374 ASP A CA 1
ATOM 3097 C C . ASP A 1 374 ? -22.937 3.021 31.257 1.00 97.75 374 ASP A C 1
ATOM 3099 O O . ASP A 1 374 ? -23.141 3.425 32.406 1.00 97.75 374 ASP A O 1
ATOM 3103 N N . GLY A 1 375 ? -22.645 1.749 31.018 1.00 97.19 375 GLY A N 1
ATOM 3104 C CA . GLY A 1 375 ? -22.570 0.778 32.098 1.00 97.19 375 GLY A CA 1
ATOM 3105 C C . GLY A 1 375 ? -22.055 -0.592 31.695 1.00 97.19 375 GLY A C 1
ATOM 3106 O O . GLY A 1 375 ? -21.868 -0.913 30.521 1.00 97.19 375 GLY A O 1
ATOM 3107 N N . CYS A 1 376 ? -21.858 -1.408 32.725 1.00 98.69 376 CYS A N 1
ATOM 3108 C CA . CYS A 1 376 ? -21.494 -2.808 32.608 1.00 98.69 376 CYS A CA 1
ATOM 3109 C C . CYS A 1 376 ? -22.340 -3.638 33.576 1.00 98.69 376 CYS A C 1
ATOM 3111 O O . CYS A 1 376 ? -22.388 -3.360 34.780 1.00 98.69 376 CYS A O 1
ATOM 3113 N N . PHE A 1 377 ? -22.998 -4.664 33.046 1.00 98.62 377 PHE A N 1
ATOM 3114 C CA . PHE A 1 377 ? -23.840 -5.592 33.796 1.00 98.62 377 PHE A CA 1
ATOM 3115 C C . PHE A 1 377 ? -23.452 -7.023 33.424 1.00 98.62 377 PHE A C 1
ATOM 3117 O O . PHE A 1 377 ? -23.377 -7.338 32.240 1.00 98.62 377 PHE A O 1
ATOM 3124 N N . MET A 1 378 ? -23.221 -7.882 34.416 1.00 98.12 378 MET A N 1
ATOM 3125 C CA . MET A 1 378 ? -22.768 -9.267 34.236 1.00 98.12 378 MET A CA 1
ATOM 3126 C C . MET A 1 378 ? -23.576 -10.240 35.121 1.00 98.12 378 MET A C 1
ATOM 3128 O O . MET A 1 378 ? -23.021 -10.831 36.044 1.00 98.12 378 MET A O 1
ATOM 3132 N N . GLU A 1 379 ? -24.896 -10.343 34.905 1.00 97.62 379 GLU A N 1
ATOM 3133 C CA . GLU A 1 379 ? -25.892 -10.898 35.862 1.00 97.62 379 GLU A CA 1
ATOM 3134 C C . GLU A 1 379 ? -25.984 -10.112 37.191 1.00 97.62 379 GLU A C 1
ATOM 3136 O O . GLU A 1 379 ? -26.583 -10.531 38.176 1.00 97.62 379 GLU A O 1
ATOM 3141 N N . GLY A 1 380 ? -25.415 -8.909 37.193 1.00 98.00 380 GLY A N 1
ATOM 3142 C CA . GLY A 1 380 ? -25.397 -7.947 38.286 1.00 98.00 380 GLY A CA 1
ATOM 3143 C C . GLY A 1 380 ? -24.647 -6.696 37.836 1.00 98.00 380 GLY A C 1
ATOM 3144 O O . GLY A 1 380 ? -23.743 -6.780 37.002 1.00 98.00 380 GLY A O 1
ATOM 3145 N N . TRP A 1 381 ? -25.027 -5.521 38.341 1.00 98.25 381 TRP A N 1
ATOM 3146 C CA . TRP A 1 381 ? -24.358 -4.270 37.971 1.00 98.25 381 TRP A CA 1
ATOM 3147 C C . TRP A 1 381 ? -22.923 -4.253 38.489 1.00 98.25 381 TRP A C 1
ATOM 3149 O O . TRP A 1 381 ? -22.713 -4.471 39.678 1.00 98.25 381 TRP A O 1
ATOM 3159 N N . ILE A 1 382 ? -21.974 -3.943 37.602 1.00 98.38 382 ILE A N 1
ATOM 3160 C CA . ILE A 1 382 ? -20.599 -3.589 37.987 1.00 98.38 382 ILE A CA 1
ATOM 3161 C C . ILE A 1 382 ? -20.525 -2.092 38.264 1.00 98.38 382 ILE A C 1
ATOM 3163 O O . ILE A 1 382 ? -19.973 -1.630 39.255 1.00 98.38 382 ILE A O 1
ATOM 3167 N N . GLY A 1 383 ? -21.148 -1.322 37.374 1.00 97.44 383 GLY A N 1
ATOM 3168 C CA . GLY A 1 383 ? -21.322 0.112 37.504 1.00 97.44 383 GLY A CA 1
ATOM 3169 C C . GLY A 1 383 ? -22.155 0.669 36.355 1.00 97.44 383 GLY A C 1
ATOM 3170 O O . GLY A 1 383 ? -22.333 0.025 35.317 1.00 97.44 383 GLY A O 1
ATOM 3171 N N . LYS A 1 384 ? -22.695 1.869 36.567 1.00 96.62 384 LYS A N 1
ATOM 3172 C CA . LYS A 1 384 ? -23.408 2.651 35.553 1.00 96.62 384 LYS A CA 1
ATOM 3173 C C . LYS A 1 384 ? -23.215 4.143 35.804 1.00 96.62 384 LYS A C 1
ATOM 3175 O O . LYS A 1 384 ? -23.116 4.567 36.954 1.00 96.62 384 LYS A O 1
ATOM 3180 N N . LYS A 1 385 ? -23.202 4.940 34.741 1.00 96.50 385 LYS A N 1
ATOM 3181 C CA . LYS A 1 385 ? -23.096 6.400 34.789 1.00 96.50 385 LYS A CA 1
ATOM 3182 C C . LYS A 1 385 ? -24.032 7.021 33.758 1.00 96.50 385 LYS A C 1
ATOM 3184 O O . LYS A 1 385 ? -24.005 6.638 32.593 1.00 96.50 385 LYS A O 1
ATOM 3189 N N . THR A 1 386 ? -24.830 8.000 34.175 1.00 94.75 386 THR A N 1
ATOM 3190 C CA . THR A 1 386 ? -25.731 8.737 33.281 1.00 94.75 386 THR A CA 1
ATOM 3191 C C . THR A 1 386 ? -24.955 9.426 32.160 1.00 94.75 386 THR A C 1
ATOM 3193 O O . THR A 1 386 ? -23.946 10.086 32.421 1.00 94.75 386 THR A O 1
ATOM 3196 N N . VAL A 1 387 ? -25.443 9.306 30.923 1.00 83.81 387 VAL A N 1
ATOM 3197 C CA . VAL A 1 387 ? -24.851 9.978 29.758 1.00 83.81 387 VAL A CA 1
ATOM 3198 C C . VAL A 1 387 ? -25.351 11.419 29.675 1.00 83.81 387 VAL A C 1
ATOM 3200 O O . VAL A 1 387 ? -26.557 11.658 29.585 1.00 83.81 387 VAL A O 1
ATOM 3203 N N . SER A 1 388 ? -24.432 12.384 29.650 1.00 72.94 388 SER A N 1
ATOM 3204 C CA . SER A 1 388 ? -24.719 13.777 29.296 1.00 72.94 388 SER A CA 1
ATOM 3205 C C . SER A 1 388 ? -24.466 13.988 27.800 1.00 72.94 388 SER A C 1
ATOM 3207 O O . SER A 1 388 ? -23.318 14.074 27.376 1.00 72.94 388 SER A O 1
ATOM 3209 N N . GLY A 1 389 ? -25.528 14.061 26.995 1.00 79.12 389 GLY A N 1
ATOM 3210 C CA . GLY A 1 389 ? -25.430 14.325 25.552 1.00 79.12 389 GLY A CA 1
ATOM 3211 C C . GLY A 1 389 ? -25.223 13.081 24.677 1.00 79.12 389 GLY A C 1
ATOM 3212 O O . GLY A 1 389 ? -25.581 11.968 25.063 1.00 79.12 389 GLY A O 1
ATOM 3213 N N . ASN A 1 390 ? -24.676 13.303 23.478 1.00 85.12 390 ASN A N 1
ATOM 3214 C CA . ASN A 1 390 ? -24.487 12.298 22.423 1.00 85.12 390 ASN A CA 1
ATOM 3215 C C . ASN A 1 390 ? -22.987 12.080 22.123 1.00 85.12 390 ASN A C 1
ATOM 3217 O O . ASN A 1 390 ? -22.585 11.908 20.969 1.00 85.12 390 ASN A O 1
ATOM 3221 N N . GLU A 1 391 ? -22.134 12.159 23.149 1.00 90.25 391 GLU A N 1
ATOM 3222 C CA . GLU A 1 391 ? -20.690 11.948 22.995 1.00 90.25 391 GLU A CA 1
ATOM 3223 C C . GLU A 1 391 ? -20.349 10.458 22.859 1.00 90.25 391 GLU A C 1
ATOM 3225 O O . GLU A 1 391 ? -21.023 9.594 23.432 1.00 90.25 391 GLU A O 1
ATOM 3230 N N . PHE A 1 392 ? -19.277 10.167 22.118 1.00 95.44 392 PHE A N 1
ATOM 3231 C CA . PHE A 1 392 ? -18.670 8.838 22.105 1.00 95.44 392 PHE A CA 1
ATOM 3232 C C . PHE A 1 392 ? -17.934 8.574 23.412 1.00 95.44 392 PHE A C 1
ATOM 3234 O O . PHE A 1 392 ? -17.230 9.441 23.929 1.00 95.44 392 PHE A O 1
ATOM 3241 N N . THR A 1 393 ? -18.066 7.353 23.912 1.00 96.88 393 THR A N 1
ATOM 3242 C CA . THR A 1 393 ? -17.350 6.871 25.093 1.00 96.88 393 THR A CA 1
ATOM 3243 C C . THR A 1 393 ? -16.599 5.590 24.767 1.00 96.88 393 THR A C 1
ATOM 3245 O O . THR A 1 393 ? -16.918 4.894 23.806 1.00 96.88 393 THR A O 1
ATOM 3248 N N . ILE A 1 394 ? -15.585 5.290 25.575 1.00 98.19 394 ILE A N 1
ATOM 3249 C CA . ILE A 1 394 ? -14.861 4.020 25.560 1.00 98.19 394 ILE A CA 1
ATOM 3250 C C . ILE A 1 394 ? -15.294 3.258 26.810 1.00 98.19 394 ILE A C 1
ATOM 3252 O O . ILE A 1 394 ? -14.978 3.671 27.927 1.00 98.19 394 ILE A O 1
ATOM 3256 N N . ASN A 1 395 ? -16.022 2.161 26.630 1.00 98.56 395 ASN A N 1
ATOM 3257 C CA . ASN A 1 395 ? -16.394 1.263 27.716 1.00 98.56 395 ASN A CA 1
ATOM 3258 C C . ASN A 1 395 ? -15.500 0.026 27.679 1.00 98.56 395 ASN A C 1
ATOM 3260 O O . ASN A 1 395 ? -15.515 -0.705 26.690 1.00 98.56 395 ASN A O 1
ATOM 3264 N N . THR A 1 396 ? -14.777 -0.230 28.768 1.00 98.62 396 THR A N 1
ATOM 3265 C CA . THR A 1 396 ? -13.913 -1.406 28.929 1.00 98.62 396 THR A CA 1
ATOM 3266 C C . THR A 1 396 ? -14.461 -2.285 30.047 1.00 98.62 396 THR A C 1
ATOM 3268 O O . THR A 1 396 ? -14.620 -1.814 31.174 1.00 98.62 396 THR A O 1
ATOM 3271 N N . ALA A 1 397 ? -14.705 -3.563 29.768 1.00 98.56 397 ALA A N 1
ATOM 3272 C CA . ALA A 1 397 ? -15.025 -4.572 30.772 1.00 98.56 397 ALA A CA 1
ATOM 3273 C C . ALA A 1 397 ? -13.926 -5.626 30.851 1.00 98.56 397 ALA A C 1
ATOM 3275 O O . ALA A 1 397 ? -13.475 -6.129 29.821 1.00 98.56 397 ALA A O 1
ATOM 3276 N N . THR A 1 398 ? -13.548 -6.008 32.068 1.00 98.06 398 THR A N 1
ATOM 3277 C CA . THR A 1 398 ? -12.675 -7.159 32.309 1.00 98.06 398 THR A CA 1
ATOM 3278 C C . THR A 1 398 ? -13.290 -8.085 33.346 1.00 98.06 398 THR A C 1
ATOM 3280 O O . THR A 1 398 ? -14.052 -7.650 34.211 1.00 98.06 398 THR A O 1
ATOM 3283 N N . LEU A 1 399 ? -12.979 -9.375 33.249 1.00 97.44 399 LEU A N 1
ATOM 3284 C CA . LEU A 1 399 ? -13.351 -10.363 34.256 1.00 97.44 399 LEU A CA 1
ATOM 3285 C C . LEU A 1 399 ? -12.312 -11.479 34.284 1.00 97.44 399 LEU A C 1
ATOM 3287 O O . LEU A 1 399 ? -11.980 -12.048 33.246 1.00 97.44 399 LEU A O 1
ATOM 3291 N N . SER A 1 400 ? -11.833 -11.813 35.478 1.00 94.44 400 SER A N 1
ATOM 3292 C CA . SER A 1 400 ? -11.036 -13.010 35.757 1.00 94.44 400 SER A CA 1
ATOM 3293 C C . SER A 1 400 ? -11.220 -13.402 37.217 1.00 94.44 400 SER A C 1
ATOM 3295 O O . SER A 1 400 ? -11.251 -12.517 38.068 1.00 94.44 400 SER A O 1
ATOM 3297 N N . ASN A 1 401 ? -11.345 -14.697 37.520 1.00 91.06 401 ASN A N 1
ATOM 3298 C CA . ASN A 1 401 ? -11.442 -15.221 38.889 1.00 91.06 401 ASN A CA 1
ATOM 3299 C C . ASN A 1 401 ? -12.439 -14.451 39.773 1.00 91.06 401 ASN A C 1
ATOM 3301 O O . ASN A 1 401 ? -12.115 -14.085 40.899 1.00 91.06 401 ASN A O 1
ATOM 3305 N N . THR A 1 402 ? -13.642 -14.165 39.260 1.00 90.25 402 THR A N 1
ATOM 3306 C CA . THR A 1 402 ? -14.693 -13.393 39.964 1.00 90.25 402 THR A CA 1
ATOM 3307 C C . THR A 1 402 ? -14.352 -11.933 40.299 1.00 90.25 402 THR A C 1
ATOM 3309 O O . THR A 1 402 ? -15.033 -11.323 41.113 1.00 90.25 402 THR A O 1
ATOM 3312 N N . ASN A 1 403 ? -13.342 -11.351 39.648 1.00 96.06 403 ASN A N 1
ATOM 3313 C CA . ASN A 1 403 ? -12.945 -9.948 39.787 1.00 96.06 403 ASN A CA 1
ATOM 3314 C C . ASN A 1 403 ? -13.399 -9.133 38.558 1.00 96.06 403 ASN A C 1
ATOM 3316 O O . ASN A 1 403 ? -12.616 -8.979 37.611 1.00 96.06 403 ASN A O 1
ATOM 3320 N N . PRO A 1 404 ? -14.669 -8.687 38.499 1.00 97.81 404 PRO A N 1
ATOM 3321 C CA . PRO A 1 404 ? -15.156 -7.856 37.409 1.00 97.81 404 PRO A CA 1
ATOM 3322 C C . PRO A 1 404 ? -14.588 -6.443 37.527 1.00 97.81 404 PRO A C 1
ATOM 3324 O O . PRO A 1 404 ? -14.523 -5.887 38.618 1.00 97.81 404 PRO A O 1
ATOM 3327 N N . LYS A 1 405 ? -14.249 -5.811 36.406 1.00 98.44 405 LYS A N 1
ATOM 3328 C CA . LYS A 1 405 ? -13.952 -4.375 36.373 1.00 98.44 405 LYS A CA 1
ATOM 3329 C C . LYS A 1 405 ? -14.630 -3.708 35.197 1.00 98.44 405 LYS A C 1
ATOM 3331 O O . LYS A 1 405 ? -14.726 -4.277 34.110 1.00 98.44 405 LYS A O 1
ATOM 3336 N N . TRP A 1 406 ? -15.054 -2.472 35.415 1.00 98.69 406 TRP A N 1
ATOM 3337 C CA . TRP A 1 406 ? -15.601 -1.598 34.396 1.00 98.69 406 TRP A CA 1
ATOM 3338 C C . TRP A 1 406 ? -14.902 -0.244 34.423 1.00 98.69 406 TRP A C 1
ATOM 3340 O O . TRP A 1 406 ? -14.876 0.456 35.442 1.00 98.69 406 TRP A O 1
ATOM 3350 N N . TYR A 1 407 ? -14.359 0.124 33.268 1.00 98.62 407 TYR A N 1
ATOM 3351 C CA . TYR A 1 407 ? -13.741 1.413 33.030 1.00 98.62 407 TYR A CA 1
ATOM 3352 C C . TYR A 1 407 ? -14.563 2.182 32.002 1.00 98.62 407 TYR A C 1
ATOM 3354 O O . TYR A 1 407 ? -14.981 1.631 30.983 1.00 98.62 407 TYR A O 1
ATOM 3362 N N . LEU A 1 408 ? -14.753 3.470 32.263 1.00 98.06 408 LEU A N 1
ATOM 3363 C CA . LEU A 1 408 ? -15.368 4.405 31.335 1.00 98.06 408 LEU A CA 1
ATOM 3364 C C . LEU A 1 408 ? -14.354 5.493 31.017 1.00 98.06 408 LEU A C 1
ATOM 3366 O O . LEU A 1 408 ? -13.886 6.183 31.925 1.00 98.06 408 LEU A O 1
ATOM 3370 N N . ASN A 1 409 ? -14.020 5.629 29.735 1.00 96.81 409 ASN A N 1
ATOM 3371 C CA . ASN A 1 409 ? -12.979 6.528 29.241 1.00 96.81 409 ASN A CA 1
ATOM 3372 C C . ASN A 1 409 ? -11.663 6.349 30.024 1.00 96.81 409 ASN A C 1
ATOM 3374 O O . ASN A 1 409 ? -11.032 7.299 30.452 1.00 96.81 409 ASN A O 1
ATOM 3378 N N . GLY A 1 410 ? -11.277 5.100 30.290 1.00 96.44 410 GLY A N 1
ATOM 3379 C CA . GLY A 1 410 ? -10.049 4.756 31.013 1.00 96.44 410 GLY A CA 1
ATOM 3380 C C . GLY A 1 410 ? -10.067 4.950 32.532 1.00 96.44 410 GLY A C 1
ATOM 3381 O O . GLY A 1 410 ? -9.148 4.479 33.213 1.00 96.44 410 GLY A O 1
ATOM 3382 N N . LYS A 1 411 ? -11.127 5.541 33.099 1.00 97.06 411 LYS A N 1
ATOM 3383 C CA . LYS A 1 411 ? -11.330 5.634 34.550 1.00 97.06 411 LYS A CA 1
ATOM 3384 C C . LYS A 1 411 ? -12.089 4.418 35.080 1.00 97.06 411 LYS A C 1
ATOM 3386 O O . LYS A 1 411 ? -13.181 4.126 34.605 1.00 97.06 411 LYS A O 1
ATOM 3391 N N . LEU A 1 412 ? -11.551 3.753 36.106 1.00 97.94 412 LEU A N 1
ATOM 3392 C CA . LEU A 1 412 ? -12.244 2.673 36.820 1.00 97.94 412 LEU A CA 1
ATOM 3393 C C . LEU A 1 412 ? -13.460 3.246 37.562 1.00 97.94 412 LEU A C 1
ATOM 3395 O O . LEU A 1 412 ? -13.299 4.147 38.387 1.00 97.94 412 LEU A O 1
ATOM 3399 N N . LEU A 1 413 ? -14.657 2.746 37.254 1.00 97.81 413 LEU A N 1
ATOM 3400 C CA . LEU A 1 413 ? -15.918 3.193 37.864 1.00 97.81 413 LEU A CA 1
ATOM 3401 C C . LEU A 1 413 ? -16.720 2.065 38.526 1.00 97.81 413 LEU A C 1
ATOM 3403 O O . LEU A 1 413 ? -17.717 2.350 39.185 1.00 97.81 413 LEU A O 1
ATOM 3407 N N . GLY A 1 414 ? -16.302 0.813 38.362 1.00 97.25 414 GLY A N 1
ATOM 3408 C CA . GLY A 1 414 ? -16.867 -0.325 39.077 1.00 97.25 414 GLY A CA 1
ATOM 3409 C C . GLY A 1 414 ? -15.896 -1.498 39.093 1.00 97.25 414 GLY A C 1
ATOM 3410 O O . GLY A 1 414 ? -15.216 -1.744 38.098 1.00 97.25 414 GLY A O 1
ATOM 3411 N N . ASP A 1 415 ? -15.820 -2.200 40.215 1.00 97.12 415 ASP A N 1
ATOM 3412 C CA . ASP A 1 415 ? -14.873 -3.293 40.471 1.00 97.12 415 ASP A CA 1
ATOM 3413 C C . ASP A 1 415 ? -15.475 -4.434 41.318 1.00 97.12 415 ASP A C 1
ATOM 3415 O O . ASP A 1 415 ? -14.764 -5.283 41.848 1.00 97.12 415 ASP A O 1
ATOM 3419 N N . ASN A 1 416 ? -16.801 -4.452 41.460 1.00 95.38 416 ASN A N 1
ATOM 3420 C CA . ASN A 1 416 ? -17.547 -5.455 42.213 1.00 95.38 416 ASN A CA 1
ATOM 3421 C C . ASN A 1 416 ? -18.937 -5.648 41.588 1.00 95.38 416 ASN A C 1
ATOM 3423 O O . ASN A 1 416 ? -19.403 -4.775 40.862 1.00 95.38 416 ASN A O 1
ATOM 3427 N N . GLY A 1 417 ? -19.619 -6.755 41.885 1.00 95.75 417 GLY A N 1
ATOM 3428 C CA . GLY A 1 417 ? -20.985 -7.026 41.438 1.00 95.75 417 GLY A CA 1
ATOM 3429 C C . GLY A 1 417 ? -21.115 -8.362 40.717 1.00 95.75 417 GLY A C 1
ATOM 3430 O O . GLY A 1 417 ? -20.658 -9.392 41.208 1.00 95.75 417 GLY A O 1
ATOM 3431 N N . GLY A 1 418 ? -21.782 -8.348 39.562 1.00 96.25 418 GLY A N 1
ATOM 3432 C CA . GLY A 1 418 ? -21.933 -9.533 38.718 1.00 96.25 418 GLY A CA 1
ATOM 3433 C C . GLY A 1 418 ? -20.588 -10.093 38.238 1.00 96.25 418 GLY A C 1
ATOM 3434 O O . GLY A 1 418 ? -19.610 -9.373 38.093 1.00 96.25 418 GLY A O 1
ATOM 3435 N N . ASN A 1 419 ? -20.518 -11.390 37.971 1.00 96.75 419 ASN A N 1
ATOM 3436 C CA . ASN A 1 419 ? -19.269 -12.066 37.605 1.00 96.75 419 ASN A CA 1
ATOM 3437 C C . ASN A 1 419 ? -19.477 -13.132 36.516 1.00 96.75 419 ASN A C 1
ATOM 3439 O O . ASN A 1 419 ? -18.725 -14.102 36.436 1.00 96.75 419 ASN A O 1
ATOM 3443 N N . THR A 1 420 ? -20.507 -12.961 35.685 1.00 97.50 420 THR A N 1
ATOM 3444 C CA . THR A 1 420 ? -20.856 -13.912 34.620 1.00 97.50 420 THR A CA 1
ATOM 3445 C C . THR A 1 420 ? -20.273 -13.481 33.272 1.00 97.50 420 THR A C 1
ATOM 3447 O O . THR A 1 420 ? -20.378 -12.318 32.881 1.00 97.50 420 THR A O 1
ATOM 3450 N N . SER A 1 421 ? -19.666 -14.415 32.533 1.00 97.44 421 SER A N 1
ATOM 3451 C CA . SER A 1 421 ? -19.181 -14.161 31.170 1.00 97.44 421 SER A CA 1
ATOM 3452 C C . SER A 1 421 ? -20.330 -13.947 30.173 1.00 97.44 421 SER A C 1
ATOM 3454 O O . SER A 1 421 ? -21.407 -14.507 30.360 1.00 97.44 421 SER A O 1
ATOM 3456 N N . PRO A 1 422 ? -20.126 -13.178 29.086 1.00 97.75 422 PRO A N 1
ATOM 3457 C CA . PRO A 1 422 ? -21.189 -12.937 28.114 1.00 97.75 422 PRO A CA 1
ATOM 3458 C C . PRO A 1 422 ? -21.549 -14.152 27.256 1.00 97.75 422 PRO A C 1
ATOM 3460 O O . PRO A 1 422 ? -22.616 -14.136 26.648 1.00 97.75 422 PRO A O 1
ATOM 3463 N N . TYR A 1 423 ? -20.688 -15.169 27.160 1.00 97.62 423 TYR A N 1
ATOM 3464 C CA . TYR A 1 423 ? -20.842 -16.278 26.217 1.00 97.62 423 TYR A CA 1
ATOM 3465 C C . TYR A 1 423 ? -20.986 -15.757 24.780 1.00 97.62 423 TYR A C 1
ATOM 3467 O O . TYR A 1 423 ? -20.049 -15.141 24.267 1.00 97.62 423 TYR A O 1
ATOM 3475 N N . LYS A 1 424 ? -22.126 -15.971 24.118 1.00 97.94 424 LYS A N 1
ATOM 3476 C CA . LYS A 1 424 ? -22.361 -15.469 22.765 1.00 97.94 424 LYS A CA 1
ATOM 3477 C C . LYS A 1 424 ? -22.792 -14.008 22.792 1.00 97.94 424 LYS A C 1
ATOM 3479 O O . LYS A 1 424 ? -23.738 -13.639 23.483 1.00 97.94 424 LYS A O 1
ATOM 3484 N N . LEU A 1 425 ? -22.157 -13.182 21.966 1.00 98.62 425 LEU A N 1
ATOM 3485 C CA . LEU A 1 425 ? -22.461 -11.753 21.868 1.00 98.62 425 LEU A CA 1
ATOM 3486 C C . LEU A 1 425 ? -23.453 -11.425 20.743 1.00 98.62 425 LEU A C 1
ATOM 3488 O O . LEU A 1 425 ? -23.559 -12.125 19.731 1.00 98.62 425 LEU A O 1
ATOM 3492 N N . GLY A 1 426 ? -24.159 -10.315 20.924 1.00 98.31 426 GLY A N 1
ATOM 3493 C CA . GLY A 1 426 ? -25.031 -9.674 19.950 1.00 98.31 426 GLY A CA 1
ATOM 3494 C C . GLY A 1 426 ? -24.994 -8.152 20.104 1.00 98.31 426 GLY A C 1
ATOM 3495 O O . GLY A 1 426 ? -24.684 -7.622 21.171 1.00 98.31 426 GLY A O 1
ATOM 3496 N N . ILE A 1 427 ? -25.304 -7.445 19.021 1.00 98.44 427 ILE A N 1
ATOM 3497 C CA . ILE A 1 427 ? -25.278 -5.982 18.952 1.00 98.44 427 ILE A CA 1
ATOM 3498 C C . ILE A 1 427 ? -26.695 -5.463 18.716 1.00 98.44 427 ILE A C 1
ATOM 3500 O O . ILE A 1 427 ? -27.406 -5.939 17.820 1.00 98.44 427 ILE A O 1
ATOM 3504 N N . CYS A 1 428 ? -27.101 -4.482 19.520 1.00 98.25 428 CYS A N 1
ATOM 3505 C CA . CYS A 1 428 ? -28.450 -3.933 19.592 1.00 98.25 428 CYS A CA 1
ATOM 3506 C C . CYS A 1 428 ? -29.472 -5.072 19.635 1.00 98.25 428 CYS A C 1
ATOM 3508 O O . CYS A 1 428 ? -29.381 -5.923 20.515 1.00 98.25 428 CYS A O 1
ATOM 3510 N N . ARG A 1 429 ? -30.410 -5.173 18.688 1.00 97.88 429 ARG A N 1
ATOM 3511 C CA . ARG A 1 429 ? -31.449 -6.219 18.735 1.00 97.88 429 ARG A CA 1
ATOM 3512 C C . ARG A 1 429 ? -30.940 -7.644 18.569 1.00 97.88 429 ARG A C 1
ATOM 3514 O O . ARG A 1 429 ? -31.703 -8.571 18.805 1.00 97.88 429 ARG A O 1
ATOM 3521 N N . GLY A 1 430 ? -29.679 -7.834 18.185 1.00 97.62 430 GLY A N 1
ATOM 3522 C CA . GLY A 1 430 ? -29.088 -9.161 18.036 1.00 97.62 430 GLY A CA 1
ATOM 3523 C C . GLY A 1 430 ? -28.795 -9.895 19.350 1.00 97.62 430 GLY A C 1
ATOM 3524 O O . GLY A 1 430 ? -28.359 -11.039 19.294 1.00 97.62 430 GLY A O 1
ATOM 3525 N N . GLY A 1 431 ? -28.995 -9.268 20.515 1.00 97.75 431 GLY A N 1
ATOM 3526 C CA . GLY A 1 431 ? -28.840 -9.913 21.823 1.00 97.75 431 GLY A CA 1
ATOM 3527 C C . GLY A 1 431 ? -30.126 -10.482 22.427 1.00 97.75 431 GLY A C 1
ATOM 3528 O O . GLY A 1 431 ? -31.196 -10.448 21.820 1.00 97.75 431 GLY A O 1
ATOM 3529 N N . LYS A 1 432 ? -30.015 -10.961 23.671 1.00 97.94 432 LYS A N 1
ATOM 3530 C CA . LYS A 1 432 ? -31.103 -11.554 24.464 1.00 97.94 432 LYS A CA 1
ATOM 3531 C C . LYS A 1 432 ? -32.253 -10.574 24.700 1.00 97.94 432 LYS A C 1
ATOM 3533 O O . LYS A 1 432 ? -33.416 -10.941 24.557 1.00 97.94 432 LYS A O 1
ATOM 3538 N N . PHE A 1 433 ? -31.946 -9.317 25.023 1.00 97.81 433 PHE A N 1
ATOM 3539 C CA . PHE A 1 433 ? -32.940 -8.273 25.297 1.00 97.81 433 PHE A CA 1
ATOM 3540 C C . PHE A 1 433 ? -33.235 -7.482 24.023 1.00 97.81 433 PHE A C 1
ATOM 3542 O O . PHE A 1 433 ? -32.917 -6.301 23.893 1.00 97.81 433 PHE A O 1
ATOM 3549 N N . ASN A 1 434 ? -33.837 -8.158 23.048 1.00 96.50 434 ASN A N 1
ATOM 3550 C CA . ASN A 1 434 ? -34.096 -7.615 21.712 1.00 96.50 434 ASN A CA 1
ATOM 3551 C C . ASN A 1 434 ? -35.198 -6.531 21.648 1.00 96.50 434 ASN A C 1
ATOM 3553 O O . ASN A 1 434 ? -35.348 -5.877 20.613 1.00 96.50 434 ASN A O 1
ATOM 3557 N N . ASN A 1 435 ? -35.929 -6.310 22.747 1.00 97.12 435 ASN A N 1
ATOM 3558 C CA . ASN A 1 435 ? -36.903 -5.224 22.910 1.00 97.12 435 ASN A CA 1
ATOM 3559 C C . ASN A 1 435 ? -36.272 -3.933 23.466 1.00 97.12 435 ASN A C 1
ATOM 3561 O O . ASN A 1 435 ? -36.874 -2.864 23.375 1.00 97.12 435 ASN A O 1
ATOM 3565 N N . GLU A 1 436 ? -35.055 -4.001 24.013 1.00 97.69 436 GLU A N 1
ATOM 3566 C CA . GLU A 1 436 ? -34.317 -2.836 24.510 1.00 97.69 436 GLU A CA 1
ATOM 3567 C C . GLU A 1 436 ? -33.542 -2.176 23.362 1.00 97.69 436 GLU A C 1
ATOM 3569 O O . GLU A 1 436 ? -32.317 -2.245 23.269 1.00 97.69 436 GLU A O 1
ATOM 3574 N N . VAL A 1 437 ? -34.291 -1.570 22.443 1.00 97.81 437 VAL A N 1
ATOM 3575 C CA . VAL A 1 437 ? -33.793 -1.031 21.169 1.00 97.81 437 VAL A CA 1
ATOM 3576 C C . VAL A 1 437 ? -33.073 0.314 21.311 1.00 97.81 437 VAL A C 1
ATOM 3578 O O . VAL A 1 437 ? -33.435 1.136 22.156 1.00 97.81 437 VAL A O 1
ATOM 3581 N N . SER A 1 438 ? -32.102 0.572 20.431 1.00 96.94 438 SER A N 1
ATOM 3582 C CA . SER A 1 438 ? -31.242 1.761 20.498 1.00 96.94 438 SER A CA 1
ATOM 3583 C C . SER A 1 438 ? -31.116 2.491 19.168 1.00 96.94 438 SER A C 1
ATOM 3585 O O . SER A 1 438 ? -30.935 1.862 18.129 1.00 96.94 438 SER A O 1
ATOM 3587 N N . ASP A 1 439 ? -31.127 3.821 19.241 1.00 97.44 439 ASP A N 1
ATOM 3588 C CA . ASP A 1 439 ? -30.516 4.708 18.255 1.00 97.44 439 ASP A CA 1
ATOM 3589 C C . ASP A 1 439 ? -29.034 4.879 18.627 1.00 97.44 439 ASP A C 1
ATOM 3591 O O . ASP A 1 439 ? -28.678 5.784 19.393 1.00 97.44 439 ASP A O 1
ATOM 3595 N N . ALA A 1 440 ? -28.174 3.987 18.134 1.00 97.25 440 ALA A N 1
ATOM 3596 C CA . ALA A 1 440 ? -26.763 3.941 18.515 1.00 97.25 440 ALA A CA 1
ATOM 3597 C C . ALA A 1 440 ? -25.806 4.040 17.324 1.00 97.25 440 ALA A C 1
ATOM 3599 O O . ALA A 1 440 ? -26.065 3.490 16.257 1.00 97.25 440 ALA A O 1
ATOM 3600 N N . ASP A 1 441 ? -24.677 4.707 17.541 1.00 97.12 441 ASP A N 1
ATOM 3601 C CA . ASP A 1 441 ? -23.517 4.653 16.653 1.00 97.12 441 ASP A CA 1
ATOM 3602 C C . ASP A 1 441 ? -22.421 3.844 17.358 1.00 97.12 441 ASP A C 1
ATOM 3604 O O . ASP A 1 441 ? -22.095 4.138 18.509 1.00 97.12 441 ASP A O 1
ATOM 3608 N N . ILE A 1 442 ? -21.843 2.854 16.675 1.00 97.69 442 ILE A N 1
ATOM 3609 C CA . ILE A 1 442 ? -20.723 2.043 17.179 1.00 97.69 442 ILE A CA 1
ATOM 3610 C C . ILE A 1 442 ? -19.536 2.209 16.230 1.00 97.69 442 ILE A C 1
ATOM 3612 O O . ILE A 1 442 ? -19.671 1.998 15.025 1.00 97.69 442 ILE A O 1
ATOM 3616 N N . ALA A 1 443 ? -18.384 2.611 16.761 1.00 96.25 443 ALA A N 1
ATOM 3617 C CA . ALA A 1 443 ? -17.185 2.905 15.975 1.00 96.25 443 ALA A CA 1
ATOM 3618 C C . ALA A 1 443 ? -16.180 1.744 15.964 1.00 96.25 443 ALA A C 1
ATOM 3620 O O . ALA A 1 443 ? -15.592 1.446 14.922 1.00 96.25 443 ALA A O 1
ATOM 3621 N N . GLU A 1 444 ? -15.986 1.086 17.112 1.00 96.88 444 GLU A N 1
ATOM 3622 C CA . GLU A 1 444 ? -15.064 -0.046 17.237 1.00 96.88 444 GLU A CA 1
ATOM 3623 C C . GLU A 1 444 ? -15.476 -0.992 18.374 1.00 96.88 444 GLU A C 1
ATOM 3625 O O . GLU A 1 444 ? -15.952 -0.537 19.417 1.00 96.88 444 GLU A O 1
ATOM 3630 N N . ILE A 1 445 ? -15.282 -2.300 18.181 1.00 98.25 445 ILE A N 1
ATOM 3631 C CA . ILE A 1 445 ? -15.374 -3.327 19.230 1.00 98.25 445 ILE A CA 1
ATOM 3632 C C . ILE A 1 445 ? -14.091 -4.157 19.204 1.00 98.25 445 ILE A C 1
ATOM 3634 O O . ILE A 1 445 ? -13.660 -4.602 18.139 1.00 98.25 445 ILE A O 1
ATOM 3638 N N . LEU A 1 446 ? -13.496 -4.380 20.373 1.00 97.25 446 LEU A N 1
ATOM 3639 C CA . LEU A 1 446 ? -12.281 -5.172 20.555 1.00 97.25 446 LEU A CA 1
ATOM 3640 C C . LEU A 1 446 ? -12.510 -6.222 21.639 1.00 97.25 446 LEU A C 1
ATOM 3642 O O . LEU A 1 446 ? -13.082 -5.915 22.687 1.00 97.25 446 LEU A O 1
ATOM 3646 N N . ILE A 1 447 ? -12.062 -7.450 21.393 1.00 96.81 447 ILE A N 1
ATOM 3647 C CA . ILE A 1 447 ? -12.254 -8.579 22.304 1.00 96.81 447 ILE A CA 1
ATOM 3648 C C . ILE A 1 447 ? -10.946 -9.355 22.448 1.00 96.81 447 ILE A C 1
ATOM 3650 O O . ILE A 1 447 ? -10.392 -9.837 21.461 1.00 96.81 447 ILE A O 1
ATOM 3654 N N . TRP A 1 448 ? -10.511 -9.542 23.691 1.00 94.94 448 TRP A N 1
ATOM 3655 C CA . TRP A 1 448 ? -9.420 -10.431 24.083 1.00 94.94 448 TRP A CA 1
ATOM 3656 C C . TRP A 1 448 ? -9.948 -11.555 24.973 1.00 94.94 448 TRP A C 1
ATOM 3658 O O . TRP A 1 448 ? -10.803 -11.331 25.832 1.00 94.94 448 TRP A O 1
ATOM 3668 N N . ASN A 1 449 ? -9.377 -12.747 24.820 1.00 89.25 449 ASN A N 1
ATOM 3669 C CA . ASN A 1 449 ? -9.609 -13.915 25.680 1.00 89.25 449 ASN A CA 1
ATOM 3670 C C . ASN A 1 449 ? -8.671 -13.949 26.904 1.00 89.25 449 ASN A C 1
ATOM 3672 O O . ASN A 1 449 ? -8.362 -15.014 27.437 1.00 89.25 449 ASN A O 1
ATOM 3676 N N . TYR A 1 450 ? -8.183 -12.781 27.323 1.00 90.56 450 TYR A N 1
ATOM 3677 C CA . TYR A 1 450 ? -7.418 -12.589 28.547 1.00 90.56 450 TYR A CA 1
ATOM 3678 C C . TYR A 1 450 ? -7.686 -11.201 29.134 1.00 90.56 450 TYR A C 1
ATOM 3680 O O . TYR A 1 450 ? -8.260 -10.321 28.483 1.00 90.56 450 TYR A O 1
ATOM 3688 N N . VAL A 1 451 ? -7.292 -11.001 30.391 1.00 94.19 451 VAL A N 1
ATOM 3689 C CA . VAL A 1 451 ? -7.336 -9.677 31.021 1.00 94.19 451 VAL A CA 1
ATOM 3690 C C . VAL A 1 451 ? -6.073 -8.919 30.634 1.00 94.19 451 VAL A C 1
ATOM 3692 O O . VAL A 1 451 ? -4.984 -9.318 31.044 1.00 94.19 451 VAL A O 1
ATOM 3695 N N . LEU A 1 452 ? -6.223 -7.835 29.868 1.00 93.56 452 LEU A N 1
ATOM 3696 C CA . LEU A 1 452 ? -5.123 -6.920 29.570 1.00 93.56 452 LEU A CA 1
ATOM 3697 C C . LEU A 1 452 ? -4.523 -6.400 30.880 1.00 93.56 452 LEU A C 1
ATOM 3699 O O . LEU A 1 452 ? -5.255 -6.026 31.804 1.00 93.56 452 LEU A O 1
ATOM 3703 N N . SER A 1 453 ? -3.196 -6.322 30.942 1.00 91.88 453 SER A N 1
ATOM 3704 C CA . SER A 1 453 ? -2.512 -5.584 32.003 1.00 91.88 453 SER A CA 1
ATOM 3705 C C . SER A 1 453 ? -2.953 -4.116 32.011 1.00 91.88 453 SER A C 1
ATOM 3707 O O . SER A 1 453 ? -3.430 -3.577 31.007 1.00 91.88 453 SER A O 1
ATOM 3709 N N . ASP A 1 454 ? -2.772 -3.425 33.139 1.00 91.06 454 ASP A N 1
ATOM 3710 C CA . ASP A 1 454 ? -3.111 -1.999 33.217 1.00 91.06 454 ASP A CA 1
ATOM 3711 C C . ASP A 1 454 ? -2.334 -1.154 32.198 1.00 91.06 454 ASP A C 1
ATOM 3713 O O . ASP A 1 454 ? -2.857 -0.149 31.715 1.00 91.06 454 ASP A O 1
ATOM 3717 N N . GLU A 1 455 ? -1.113 -1.557 31.843 1.00 89.19 455 GLU A N 1
ATOM 3718 C CA . GLU A 1 455 ? -0.326 -0.894 30.804 1.00 89.19 455 GLU A CA 1
ATOM 3719 C C . GLU A 1 455 ? -0.903 -1.127 29.407 1.00 89.19 455 GLU A C 1
ATOM 3721 O O . GLU A 1 455 ? -1.130 -0.159 28.679 1.00 89.19 455 GLU A O 1
ATOM 3726 N N . GLU A 1 456 ? -1.181 -2.381 29.035 1.00 91.25 456 GLU A N 1
ATOM 3727 C CA . GLU A 1 456 ? -1.798 -2.722 27.746 1.00 91.25 456 GLU A CA 1
ATOM 3728 C C . GLU A 1 456 ? -3.157 -2.036 27.583 1.00 91.25 456 GLU A C 1
ATOM 3730 O O . GLU A 1 456 ? -3.418 -1.402 26.560 1.00 91.25 456 GLU A O 1
ATOM 3735 N N . ARG A 1 457 ? -4.003 -2.096 28.619 1.00 94.38 457 ARG A N 1
ATOM 3736 C CA . ARG A 1 457 ? -5.321 -1.455 28.625 1.00 94.38 457 ARG A CA 1
ATOM 3737 C C . ARG A 1 457 ? -5.202 0.052 28.414 1.00 94.38 457 ARG A C 1
ATOM 3739 O O . ARG A 1 457 ? -5.849 0.582 27.515 1.00 94.38 457 ARG A O 1
ATOM 3746 N N . LYS A 1 458 ? -4.365 0.744 29.198 1.00 93.94 458 LYS A N 1
ATOM 3747 C CA . LYS A 1 458 ? -4.178 2.202 29.072 1.00 93.94 458 LYS A CA 1
ATOM 3748 C C . LYS A 1 458 ? -3.624 2.589 27.702 1.00 93.94 458 LYS A C 1
ATOM 3750 O O . LYS A 1 458 ? -4.037 3.611 27.157 1.00 93.94 458 LYS A O 1
ATOM 3755 N N . LYS A 1 459 ? -2.711 1.792 27.132 1.00 90.62 459 LYS A N 1
ATOM 3756 C CA . LYS A 1 459 ? -2.211 1.999 25.763 1.00 90.62 459 LYS A CA 1
ATOM 3757 C C . LYS A 1 459 ? -3.349 1.895 24.749 1.00 90.62 459 LYS A C 1
ATOM 3759 O O . LYS A 1 459 ? -3.526 2.812 23.953 1.00 90.62 459 LYS A O 1
ATOM 3764 N N . GLN A 1 460 ? -4.165 0.845 24.828 1.00 93.00 460 GLN A N 1
ATOM 3765 C CA . GLN A 1 460 ? -5.296 0.664 23.920 1.00 93.00 460 GLN A CA 1
ATOM 3766 C C . GLN A 1 460 ? -6.353 1.767 24.055 1.00 93.00 460 GLN A C 1
ATOM 3768 O O . GLN A 1 460 ? -6.825 2.305 23.057 1.00 93.00 460 GLN A O 1
ATOM 3773 N N . GLU A 1 461 ? -6.714 2.144 25.280 1.00 94.94 461 GLU A N 1
ATOM 3774 C CA . GLU A 1 461 ? -7.667 3.227 25.533 1.00 94.94 461 GLU A CA 1
ATOM 3775 C C . GLU A 1 461 ? -7.137 4.569 25.017 1.00 94.94 461 GLU A C 1
ATOM 3777 O O . GLU A 1 461 ? -7.901 5.352 24.455 1.00 94.94 461 GLU A O 1
ATOM 3782 N N . LYS A 1 462 ? -5.825 4.821 25.129 1.00 93.19 462 LYS A N 1
ATOM 3783 C CA . LYS A 1 462 ? -5.175 5.995 24.532 1.00 93.19 462 LYS A CA 1
ATOM 3784 C C . LYS A 1 462 ? -5.242 5.973 23.005 1.00 93.19 462 LYS A C 1
ATOM 3786 O O . LYS A 1 462 ? -5.532 7.012 22.418 1.00 93.19 462 LYS A O 1
ATOM 3791 N N . LEU A 1 463 ? -5.033 4.819 22.369 1.00 90.88 463 LEU A N 1
ATOM 3792 C CA . LEU A 1 463 ? -5.184 4.677 20.916 1.00 90.88 463 LEU A CA 1
ATOM 3793 C C . LEU A 1 463 ? -6.620 4.984 20.481 1.00 90.88 463 LEU A C 1
ATOM 3795 O O . LEU A 1 463 ? -6.824 5.804 19.591 1.00 90.88 463 LEU A O 1
ATOM 3799 N N . LEU A 1 464 ? -7.623 4.404 21.148 1.00 93.88 464 LEU A N 1
ATOM 3800 C CA . LEU A 1 464 ? -9.038 4.683 20.873 1.00 93.88 464 LEU A CA 1
ATOM 3801 C C . LEU A 1 464 ? -9.390 6.157 21.120 1.00 93.88 464 LEU A C 1
ATOM 3803 O O . LEU A 1 464 ? -10.082 6.775 20.312 1.00 93.88 464 LEU A O 1
ATOM 3807 N N . SER A 1 465 ? -8.871 6.739 22.202 1.00 93.06 465 SER A N 1
ATOM 3808 C CA . SER A 1 465 ? -9.030 8.154 22.542 1.00 93.06 465 SER A CA 1
ATOM 3809 C C . SER A 1 465 ? -8.489 9.058 21.442 1.00 93.06 465 SER A C 1
ATOM 3811 O O . SER A 1 465 ? -9.208 9.929 20.956 1.00 93.06 465 SER A O 1
ATOM 3813 N N . GLN A 1 466 ? -7.259 8.819 20.990 1.00 90.81 466 GLN A N 1
ATOM 3814 C CA . GLN A 1 466 ? -6.647 9.580 19.907 1.00 90.81 466 GLN A CA 1
ATOM 3815 C C . GLN A 1 466 ? -7.408 9.371 18.606 1.00 90.81 466 GLN A C 1
ATOM 3817 O O . GLN A 1 466 ? -7.740 10.345 17.932 1.00 90.81 466 GLN A O 1
ATOM 3822 N N . LYS A 1 467 ? -7.729 8.120 18.267 1.00 90.19 467 LYS A N 1
ATOM 3823 C CA . LYS A 1 467 ? -8.394 7.723 17.026 1.00 90.19 467 LYS A CA 1
ATOM 3824 C C . LYS A 1 467 ? -9.789 8.314 16.880 1.00 90.19 467 LYS A C 1
ATOM 3826 O O . LYS A 1 467 ? -10.086 8.836 15.811 1.00 90.19 467 LYS A O 1
ATOM 3831 N N . TYR A 1 468 ? -10.585 8.322 17.941 1.00 92.75 468 TYR A N 1
ATOM 3832 C CA . TYR A 1 468 ? -11.970 8.797 17.921 1.00 92.75 468 TYR A CA 1
ATOM 3833 C C . TYR A 1 468 ? -12.163 10.150 18.605 1.00 92.75 468 TYR A C 1
ATOM 3835 O O . TYR A 1 468 ? -13.298 10.582 18.779 1.00 92.75 468 TYR A O 1
ATOM 3843 N N . GLY A 1 469 ? -11.069 10.815 18.997 1.00 90.75 469 GLY A N 1
ATOM 3844 C CA . GLY A 1 469 ? -11.058 12.101 19.696 1.00 90.75 469 GLY A CA 1
ATOM 3845 C C . GLY A 1 469 ? -11.898 12.095 20.974 1.00 90.75 469 GLY A C 1
ATOM 3846 O O . GLY A 1 469 ? -12.664 13.025 21.203 1.00 90.75 469 GLY A O 1
ATOM 3847 N N . ILE A 1 470 ? -11.792 11.039 21.779 1.00 91.94 470 ILE A N 1
ATOM 3848 C CA . ILE A 1 470 ? -12.520 10.867 23.045 1.00 91.94 470 ILE A CA 1
ATOM 3849 C C . ILE A 1 470 ? -11.594 11.256 24.191 1.00 91.94 470 ILE A C 1
ATOM 3851 O O . ILE A 1 470 ? -10.441 10.839 24.217 1.00 91.94 470 ILE A O 1
ATOM 3855 N N . LYS A 1 471 ? -12.078 12.035 25.157 1.00 90.19 471 LYS A N 1
ATOM 3856 C CA . LYS A 1 471 ? -11.284 12.419 26.329 1.00 90.19 471 LYS A CA 1
ATOM 3857 C C . LYS A 1 471 ? -11.271 11.291 27.368 1.00 90.19 471 LYS A C 1
ATOM 3859 O O . LYS A 1 471 ? -12.345 10.814 27.740 1.00 90.19 471 LYS A O 1
ATOM 3864 N N . LEU A 1 472 ? -10.072 10.906 27.817 1.00 89.75 472 LEU A N 1
ATOM 3865 C CA . LEU A 1 472 ? -9.850 9.998 28.952 1.00 89.75 472 LEU A CA 1
ATOM 3866 C C . LEU A 1 472 ? -9.999 10.725 30.297 1.00 89.75 472 LEU A C 1
ATOM 3868 O O . LEU A 1 472 ? -9.605 11.916 30.361 1.00 89.75 472 LEU A O 1
#

Nearest PDB structures (foldseek):
  4j8z-assembly1_A  TM=8.961E-01  e=3.720E-10  Homo sapiens
  8h37-assembly1_P  TM=4.580E-01  e=9.319E-11  Homo sapiens
  8h37-assembly1_A  TM=4.696E-01  e=1.765E-10  Homo sapiens
  8vpq-assembly1_B  TM=5.098E-01  e=1.079E-09  Homo sapiens
  8h37-assembly1_N  TM=3.808E-01  e=2.274E-09  Homo sapiens

pLDDT: mean 86.5, std 12.97, range [35.5, 98.81]

InterPro domains:
  IPR000210 BTB/POZ domain [PF00651] (13-124)
  IPR000210 BTB/POZ domain [PS50097] (21-95)
  IPR000210 BTB/POZ domain [SM00225] (21-125)
  IPR011333 SKP1/BTB/POZ domain superfamily [G3DSA:3.30.710.10] (7-164)
  IPR011333 SKP1/BTB/POZ domain superfamily [SSF54695] (9-124)
  IPR013320 Concanavalin A-like lectin/glucanase domain superfamily [SSF49899] (320-456)
  IPR051481 BTB/POZ domain-containing protein and Galectin-3-binding [PTHR24410] (7-190)

Sequence (472 aa):
MEEKFSFDKAISNLFESNSFYDVTFIVGSNQDKETFYCHKLILSLRSEYWQKLFFGANWKEVQDKDCKIEIPDIRPSIFQEMMRYIYCNQVKINSDNLLDIFICADKYLINGLRETCEDDLVNSLDSQNCLDLFHFSQSYNLEALSGKIIQFIIKTIDEVLKIHNLSQKLSFNFVLQIISSVPIKNQFDILCSFFQTQNDGLKSNQNSSEALPKLTQEQIFQIDEIIDFRFMAHEQLKELKQLGFLTKKFERIFEEKNQEENIPNYENLICRLEVNDLTFSNDGIWKDKSKFGNNVRKHPSYELPTVFNVENYNGKSFKVMRFKPSCGMIFPDDLVIQQPFTIMIVDRYYGTKKGRTLQSRDVNWLLGKWSGNDGCFMEGWIGKKTVSGNEFTINTATLSNTNPKWYLNGKLLGDNGGNTSPYKLGICRGGKFNNEVSDADIAEILIWNYVLSDEERKKQEKLLSQKYGIKL

Mean predicted aligned error: 16.01 Å

Radius of gyration: 39.0 Å; Cα contacts (8 Å, |Δi|>4): 869; chains: 1; bounding box: 84×50×109 Å

Foldseek 3Di:
DPPPDDPLVVLLVVQVDLPPFLAKEFEEADPQTDIGGHHLVLLLVQFVQSVCVQPNDDDPLNVDRHSYHYHHPAHPLLVSQVSCCSRNVDGDDDPVNLLRNLVVCVVRVRPVSNVVSLVVVLVPDDLQCLLVVLVVCVVSVVVVSNVSSLVVCQVCVVSNLVRDLCLVRDDLVSLLVSLLRHDLVSVLSNLCSNLVLLVVLVVPDPDDDDRDDDQDPVSLVSSLVRDDCLPDDLVSLVSSVVSPSDDPSSVVSNVVVVLVVLADPLLQFQFKQADDPPQDDPQLWRFTPGPNGFIKHWDPQADRFDWDWDAAPVRDIDIWGWFDLRGKIWTDLPPFADPQKKKKWKKWAPDDQFFAFKAAAPDGWGAQTHPQWGFTAAVWGQDIDHDDDTGIWMWMWGAHPQFIWIDILLHTGGTHIHHHTRTIMMGALHHNPNVSHGRMITRMMIMGNHDDDSVNVVSVSVSVCVNRVNHD

Secondary structure (DSSP, 8-state):
------HHHHHHHHHHS--S--EEEEESSTT--EEEEE-HHHHHHH-HHHHIIIIIS--GGGSSTT-EEEETTS-HHHHHHHHHHHHHS-----TTTHHHHHHHHHHTT-HHHHHHHHHHHHHT--TTTHHHHHHHHHHTT-HHHHHHHHHHHHHTHHHHHHH--HHHHS-HHHHHHHHHHS-HHHHHHHHHHHHHHHHHHHHH-SS-S-PPPPPPHHHHHHHHHH--GGGS-HHHHHHHHHTT---HHHHHHHHHHHHHHTSS-GGGEEEEEE-STTSB-TTSEE---STT---EEE-TTSBPPEEEEEE-TTS-EEEEEEE-TTBEEE--SS--B-SSEEEEEEEEEEEEEE--SEEESSSSEEEEEETTEEEEEESSEEEEEE--SS--EEEEEEEETTEEEEEETTEEEE-SS-----BSEEEETTSS-TTS-EEEEEEEEEEESS---HHHHHHHHHHHHHHHT---